Protein AF-A0A9C8C4V8-F1 (afdb_monomer)

pLDDT: mean 80.0, std 13.41, range [36.03, 98.31]

Solvent-accessible surface area (backbone atoms only — not comparable to full-atom values): 34690 Å² total; per-residue (Å²): 139,69,72,82,55,52,65,56,47,51,50,52,41,52,51,49,52,50,51,48,47,56,52,32,77,75,69,76,57,70,83,80,52,64,66,63,61,51,54,45,16,48,53,27,5,71,73,60,28,38,75,48,2,43,52,47,19,48,51,48,33,64,52,54,47,55,55,59,55,60,54,41,56,73,72,61,83,56,90,75,71,64,70,66,53,56,55,49,37,53,51,39,44,50,51,9,49,56,41,6,52,52,41,55,51,50,50,55,51,49,59,56,49,53,57,53,49,54,53,49,52,53,51,54,61,49,52,58,56,52,68,69,49,64,50,54,65,61,38,40,45,53,52,52,52,49,52,44,71,69,39,67,65,47,64,32,36,41,31,39,29,67,35,97,82,76,47,31,40,29,30,59,24,70,40,83,60,70,74,83,53,47,69,43,72,42,76,52,89,60,77,59,57,57,55,64,50,63,49,86,60,40,42,76,31,44,69,80,64,31,56,65,56,27,55,49,38,39,71,69,45,94,50,62,76,79,28,60,50,34,17,41,39,37,28,36,28,57,58,95,92,40,49,47,24,29,40,38,37,28,18,67,83,40,57,72,52,72,52,74,69,49,27,58,50,48,33,54,52,36,60,63,45,30,54,44,53,50,50,18,51,52,50,52,54,49,51,52,52,48,53,53,48,49,54,52,47,55,54,50,51,61,44,71,76,42,71,49,59,63,62,38,44,45,51,52,52,51,53,52,30,63,76,64,75,37,63,30,35,37,35,26,42,48,39,79,89,79,49,27,34,34,37,71,24,71,42,77,58,75,76,86,44,63,75,67,48,70,40,43,63,61,53,30,72,64,18,38,21,55,65,70,65,46,71,43,83,43,58,50,52,82,71,37,80,93,42,71,88,39,76,74,71,80,72,35,46,13,35,39,36,31,34,17,38,55,94,91,44,69,52,20,30,42,35,41,27,18,64,57,92,59,76,80,51,73,65,54,51,51,52,50,45,54,52,30,39,57,48,29,55,50,52,50,52,27,52,53,49,54,50,49,53,50,54,52,52,53,52,52,48,54,53,31,51,56,42,24,67,68,40,76,72,44,68,66,43,36,60,48,22,20,52,46,36,43,55,45,33,59,75,72,65,53,52,74,66,59,40,51,38,42,35,54,21,34,37,43,39,64,49,10,51,73,79,48,59,58,75,69,76,68,47,95,66,86,74,52,73,71,58,46,60,54,57,69,42,19,27,62,43,25,36,66,68,45,54,79,40,79,91,39,50,79,25,34,61,30,27,47,39,28,61,36,15,29,63,29,83,28,52,94,79,47,38,44,49,85,74,40,54,68,57,9,51,44,41,37,52,24,44,52,48,49,64,40,52,40,66,50,100,90,43,82,42,41,54,73,68,58,43,48,50,53,51,61,75,31,42,61,37,55,32,47,49,68,60,48,54,54,45,52,51,54,53,53,52,55,52,51,55,52,49,51,55,50,52,55,56,63,75,75,108

Foldseek 3Di:
DQPPCLVVLVVQQVVLLVVLVVVCVVPVDNVPSLVSLLVSLLVCLQRRALVRSQVSLVVSLVSQQCVCVVVCVVPPVDDDPNVVSVVSSVVSNVSSNVSRVVNVVVVVVVVVVVVVVVVVVVCVVLLVVLLVDLAQLVSVASLLVVLQVPQFQFQWKWKWFQDPVRQKIFTSDIGNDDRVLHGDIAGDPDPLLNVLFPDQFKDKAFDPSLVSVLVNVCSSDPDSLVSQFRIKIKHFQDDPRGGGMMMMTGHRPDRPSDDVVSRVVSNVSSPSNSVSSVSSVVVVVVVVVVVLVVVLVVLLVVLVVDLPLLVSQQVLLVVLCVVLVFQWKFWWFADPVVQWTATSYIGNDDPVRHRPDTHHQLQAPFSPCLVPQDKDWFAQQCPDPSGVRHDDDNLFGTKIKHFLDDPHHTGTIMMTTHSPNDHDDVVSNVSVNSSSPSSSVSSVVSVVVVVVVVVVVVVLLVLLVVVCVLLVQCVCVLVQLLVLLLLLCVLVVHDPVVNVLLSSLSSQLQSLCVVQDSCLSQPLDDDDPVSVVSSLCSLVSSCVVCVVPPVNVSNSLLSNQLQAFQCQPGDDPSDHHPSRPPSSLSSVLSSQLSVQQGDDSHDDRDDNVVSLVVLVVCDSTRHPNVSSVSSSVVVVVVVVVVVVVVVVVVVVD

Radius of gyration: 53.39 Å; Cα contacts (8 Å, |Δi|>4): 947; chains: 1; bounding box: 117×84×145 Å

Nearest PDB structures (foldseek):
  4r8z-assembly1_B  TM=9.041E-01  e=1.011E-12  Pseudomonas aeruginosa PAO1
  3ci6-assembly1_B  TM=8.759E-01  e=2.442E-11  Acinetobacter baylyi ADP1
  3ci6-assembly1_A  TM=9.115E-01  e=1.905E-10  Acinetobacter baylyi ADP1
  3trc-assembly1_A-2  TM=8.754E-01  e=1.092E-09  Coxiella burnetii
  5w10-assembly1_D  TM=8.307E-01  e=8.026E-10  Leptospira interrogans serovar Copenhageni str. Fiocruz L1-130

Sequence (653 aa):
MKKDKLPIILGIFFSLAIITFLIYIREGKPTYYSHLYYIPIIVAAFYCGLRVSLIVAILASTLYVPFNLTLFSKIFSSEVATEGLIVRSIVFLTVALVSGFYTEIEKKRKEKAEGCLDDYLFFQKISGSILSTLDLEKLLDEILKFSCDIIKGTERGLILFKGDQGNTVKIGSVYGYSKEMKGRVVESTDPHIKYLFQSKEASVFLGSKINEHRHCLSQILENPEDSKSASVIEAPIVFGGCVRGVIILHNMSSHDAFSQKDANLLQSVVEQVAVSIQNAELYKGTQQKAAEFTILYEVGKAFASTLDLEKLLNFMLECCLNTMEADTGSIMLLDKNTNTLKINAAKGINKETKGVTSLKQGESVAGWVAMKGEPLLLGDLSKDPRFKHLKGRDDICSALSVPLKIKDDIIGVINIGSRSQRKFSYDDLRFLSTLATQAAVSIHNAQLFDQLEIFYMETVKAFAETIEAKDSYTRGHSDNVAKYSIEIAKKMKLTGEETGALHTAALLHDIGKIGVREAILNKSTNLNDEEYELVKKHPRIATQIIGSIPKLKEVVPLILHHHERYDGNGYLAGLKGENIPFGSRILAVADSFDAMTSKRPYRKALSVEEAIQELLKNSGKQFDPEIVSVFVGLIREKFRNTRNVKYFASVQS

Mean predicted aligned error: 18.23 Å

Secondary structure (DSSP, 8-state):
--STTHHHHHHHHHHHHHHHHHHHHHH--GGGTGGGGHHHHHHHHHHH-HHHHHHHHHHHHHHHHHHHHHHHHHHS-----HHHHHHHHHHHHHHHHHHHHHHHHHHHHHHHHHHHHHHHHHHHHHHHHHTT---HHHHHHHHHHHHHHHSTT--EEEEEEE-TTSSEEEEEEEESS-GGGTT-EEE---TTHHHHTT-SS-EEE-GGGHHHHHHHHHTTSSSGGGG--SEEEEEEEEETTEEEEEEEEEESS-TT---HHHHHHHHHHHHHHHHHHHHHHHHHHHHHHHHHHHHHHHHHHHHHT---HHHHHHHHHHHHHHHTT-SEEEEEEEETTTTEEEEEEEESS-GGGTTT-EEETTSSHHHHHHHH---EEES-GGG-TTTTTS-S-TT-SEEEEEEEEETTEEEEEEEEEESSS----HHHHHHHHHHHHHHHHHHHHHHHHHHHHHHHHHHHHHHHHHHHHHSTT-TTHHHHHHHHHHHHHHHTT--HHHHHHHHHHHHHTTGGGGGS-HHHHT-SSPPPHHHHHHHTTHHHHHHHHHTTSGGGTTTHHHHHTTT--TTS--SSS---GGGS-HHHHHHHHHHHHHHHHS-BTTBPPPPHHHHHHHHHHTBTTTB-HHHHHHHHHHHHHHHHHHHHHHHHHHH--

Structure (mmCIF, N/CA/C/O backbone):
data_AF-A0A9C8C4V8-F1
#
_entry.id   AF-A0A9C8C4V8-F1
#
loop_
_atom_site.group_PDB
_atom_site.id
_atom_site.type_symbol
_atom_site.label_atom_id
_atom_site.label_alt_id
_atom_site.label_comp_id
_atom_site.label_asym_id
_atom_site.label_entity_id
_atom_site.label_seq_id
_atom_site.pdbx_PDB_ins_code
_atom_site.Cartn_x
_atom_site.Cartn_y
_atom_site.Cartn_z
_atom_site.occupancy
_atom_site.B_iso_or_equiv
_atom_site.auth_seq_id
_atom_site.auth_comp_id
_atom_site.auth_asym_id
_atom_site.auth_atom_id
_atom_site.pdbx_PDB_model_num
ATOM 1 N N . MET A 1 1 ? 61.047 -16.209 -52.320 1.00 42.16 1 MET A N 1
ATOM 2 C CA . MET A 1 1 ? 61.439 -17.641 -52.312 1.00 42.16 1 MET A CA 1
ATOM 3 C C . MET A 1 1 ? 61.449 -18.328 -53.698 1.00 42.16 1 MET A C 1
ATOM 5 O O . MET A 1 1 ? 61.266 -19.535 -53.758 1.00 42.16 1 MET A O 1
ATOM 9 N N . LYS A 1 2 ? 61.673 -17.635 -54.834 1.00 50.62 2 LYS A N 1
ATOM 10 C CA . LYS A 1 2 ? 61.610 -18.279 -56.175 1.00 50.62 2 LYS A CA 1
ATOM 11 C C . LYS A 1 2 ? 62.965 -18.600 -56.838 1.00 50.62 2 LYS A C 1
ATOM 13 O O . LYS A 1 2 ? 62.971 -19.398 -57.766 1.00 50.62 2 LYS A O 1
ATOM 18 N N . LYS A 1 3 ? 64.093 -18.024 -56.395 1.00 48.25 3 LYS A N 1
ATOM 19 C CA . LYS A 1 3 ? 65.405 -18.216 -57.054 1.00 48.25 3 LYS A CA 1
ATOM 20 C C . LYS A 1 3 ? 66.221 -19.409 -56.527 1.00 48.25 3 LYS A C 1
ATOM 22 O O . LYS A 1 3 ? 66.942 -20.010 -57.313 1.00 48.25 3 LYS A O 1
ATOM 27 N N . ASP A 1 4 ? 66.035 -19.825 -55.273 1.00 56.50 4 ASP A N 1
ATOM 28 C CA . ASP A 1 4 ? 66.945 -20.795 -54.626 1.00 56.50 4 ASP A CA 1
ATOM 29 C C . ASP A 1 4 ? 66.729 -22.260 -55.038 1.00 56.50 4 ASP A C 1
ATOM 31 O O . ASP A 1 4 ? 67.601 -23.098 -54.839 1.00 56.50 4 ASP A O 1
ATOM 35 N N . LYS A 1 5 ? 65.580 -22.591 -55.644 1.00 63.59 5 LYS A N 1
ATOM 36 C CA . LYS A 1 5 ? 65.256 -23.971 -56.061 1.00 63.59 5 LYS A CA 1
ATOM 37 C C . LYS A 1 5 ? 65.568 -24.271 -57.528 1.00 63.59 5 LYS A C 1
ATOM 39 O O . LYS A 1 5 ? 65.620 -25.437 -57.908 1.00 63.59 5 LYS A O 1
ATOM 44 N N . LEU A 1 6 ? 65.810 -23.244 -58.344 1.00 64.19 6 LEU A N 1
ATOM 45 C CA . LEU A 1 6 ? 66.143 -23.404 -59.762 1.00 64.19 6 LEU A CA 1
ATOM 46 C C . LEU A 1 6 ? 67.437 -24.217 -59.992 1.00 64.19 6 LEU A C 1
ATOM 48 O O . LEU A 1 6 ? 67.411 -25.093 -60.857 1.00 64.19 6 LEU A O 1
ATOM 52 N N . PRO A 1 7 ? 68.527 -24.024 -59.213 1.00 67.06 7 PRO A N 1
ATOM 53 C CA . PRO A 1 7 ? 69.745 -24.824 -59.359 1.00 67.06 7 PRO A CA 1
ATOM 54 C C . PRO A 1 7 ? 69.515 -26.309 -59.055 1.00 67.06 7 PRO A C 1
ATOM 56 O O . PRO A 1 7 ? 70.050 -27.170 -59.744 1.00 67.06 7 PRO A O 1
ATOM 59 N N . ILE A 1 8 ? 68.670 -26.613 -58.063 1.00 69.31 8 ILE A N 1
ATOM 60 C CA . ILE A 1 8 ? 68.333 -27.988 -57.661 1.00 69.31 8 ILE A CA 1
ATOM 61 C C . ILE A 1 8 ? 67.526 -28.681 -58.765 1.00 69.31 8 ILE A C 1
ATOM 63 O O . ILE A 1 8 ? 67.810 -29.819 -59.124 1.00 69.31 8 ILE A O 1
ATOM 67 N N . ILE A 1 9 ? 66.548 -27.983 -59.346 1.00 67.00 9 ILE A N 1
ATOM 68 C CA . ILE A 1 9 ? 65.702 -28.518 -60.422 1.00 67.00 9 ILE A CA 1
ATOM 69 C C . ILE A 1 9 ? 66.518 -28.750 -61.700 1.00 67.00 9 ILE A C 1
ATOM 71 O O . ILE A 1 9 ? 66.377 -29.799 -62.328 1.00 67.00 9 ILE A O 1
ATOM 75 N N . LEU A 1 10 ? 67.412 -27.819 -62.053 1.00 67.06 10 LEU A N 1
ATOM 76 C CA . LEU A 1 10 ? 68.366 -28.008 -63.149 1.00 67.06 10 LEU A CA 1
ATOM 77 C C . LEU A 1 10 ? 69.321 -29.177 -62.859 1.00 67.06 10 LEU A C 1
ATOM 79 O O . LEU A 1 10 ? 69.556 -29.995 -63.742 1.00 67.06 10 LEU A O 1
ATOM 83 N N . GLY A 1 11 ? 69.808 -29.317 -61.623 1.00 66.38 11 GLY A N 1
ATOM 84 C CA . GLY A 1 11 ? 70.652 -30.440 -61.203 1.00 66.38 11 GLY A CA 1
ATOM 85 C C . GLY A 1 11 ? 69.965 -31.806 -61.319 1.00 66.38 11 GLY A C 1
ATOM 86 O O . GLY A 1 11 ? 70.572 -32.758 -61.812 1.00 66.38 11 GLY A O 1
ATOM 87 N N . ILE A 1 12 ? 68.684 -31.901 -60.945 1.00 68.75 12 ILE A N 1
ATOM 88 C CA . ILE A 1 12 ? 67.862 -33.112 -61.128 1.00 68.75 12 ILE A CA 1
ATOM 89 C C . ILE A 1 12 ? 67.649 -33.391 -62.620 1.00 68.75 12 ILE A C 1
ATOM 91 O O . ILE A 1 12 ? 67.797 -34.530 -63.058 1.00 68.75 12 ILE A O 1
ATOM 95 N N . PHE A 1 13 ? 67.354 -32.357 -63.412 1.00 72.56 13 PHE A N 1
ATOM 96 C CA . PHE A 1 13 ? 67.186 -32.476 -64.859 1.00 72.56 13 PHE A CA 1
ATOM 97 C C . PHE A 1 13 ? 68.451 -33.014 -65.543 1.00 72.56 13 PHE A C 1
ATOM 99 O O . PHE A 1 13 ? 68.371 -33.987 -66.293 1.00 72.56 13 PHE A O 1
ATOM 106 N N . PHE A 1 14 ? 69.623 -32.443 -65.248 1.00 69.44 14 PHE A N 1
ATOM 107 C CA . PHE A 1 14 ? 70.891 -32.904 -65.818 1.00 69.44 14 PHE A CA 1
ATOM 108 C C . PHE A 1 14 ? 71.258 -34.314 -65.344 1.00 69.44 14 PHE A C 1
ATOM 110 O O . PHE A 1 14 ? 71.677 -35.131 -66.159 1.00 69.44 14 PHE A O 1
ATOM 117 N N . SER A 1 15 ? 71.030 -34.643 -64.069 1.00 70.12 15 SER A N 1
ATOM 118 C CA . SER A 1 15 ? 71.253 -35.998 -63.542 1.00 70.12 15 SER A CA 1
ATOM 119 C C . SER A 1 15 ? 70.381 -37.042 -64.246 1.00 70.12 15 SER A C 1
ATOM 121 O O . SER A 1 15 ? 70.877 -38.089 -64.654 1.00 70.12 15 SER A O 1
ATOM 123 N N . LEU A 1 16 ? 69.093 -36.751 -64.452 1.00 68.06 16 LEU A N 1
ATOM 124 C CA . LEU A 1 16 ? 68.174 -37.645 -65.164 1.00 68.06 16 LEU A CA 1
ATOM 125 C C . LEU A 1 16 ? 68.517 -37.757 -66.653 1.00 68.06 16 LEU A C 1
ATOM 127 O O . LEU A 1 16 ? 68.422 -38.850 -67.211 1.00 68.06 16 LEU A O 1
ATOM 131 N N . ALA A 1 17 ? 68.968 -36.671 -67.286 1.00 65.25 17 ALA A N 1
ATOM 132 C CA . ALA A 1 17 ? 69.465 -36.704 -68.659 1.00 65.25 17 ALA A CA 1
ATOM 133 C C . ALA A 1 17 ? 70.723 -37.587 -68.785 1.00 65.25 17 ALA A C 1
ATOM 135 O O . ALA A 1 17 ? 70.817 -38.386 -69.715 1.00 65.25 17 ALA A O 1
ATOM 136 N N . ILE A 1 18 ? 71.647 -37.514 -67.818 1.00 66.31 18 ILE A N 1
ATOM 137 C CA . ILE A 1 18 ? 72.850 -38.362 -67.759 1.00 66.31 18 ILE A CA 1
ATOM 138 C C . ILE A 1 18 ? 72.488 -39.831 -67.508 1.00 66.31 18 ILE A C 1
ATOM 140 O O . ILE A 1 18 ? 73.014 -40.712 -68.179 1.00 66.31 18 ILE A O 1
ATOM 144 N N . ILE A 1 19 ? 71.564 -40.122 -66.588 1.00 66.38 19 ILE A N 1
ATOM 145 C CA . ILE A 1 19 ? 71.094 -41.495 -66.331 1.00 66.38 19 ILE A CA 1
ATOM 146 C C . ILE A 1 19 ? 70.437 -42.079 -67.585 1.00 66.38 19 ILE A C 1
ATOM 148 O O . ILE A 1 19 ? 70.755 -43.196 -67.986 1.00 66.38 19 ILE A O 1
ATOM 152 N N . THR A 1 20 ? 69.574 -41.302 -68.241 1.00 64.69 20 THR A N 1
ATOM 153 C CA . THR A 1 20 ? 68.928 -41.700 -69.500 1.00 64.69 20 THR A CA 1
ATOM 154 C C . THR A 1 20 ? 69.971 -42.002 -70.577 1.00 64.69 20 THR A C 1
ATOM 156 O O . THR A 1 20 ? 69.839 -42.986 -71.301 1.00 64.69 20 THR A O 1
ATOM 159 N N . PHE A 1 21 ? 71.048 -41.214 -70.637 1.00 63.03 21 PHE A N 1
ATOM 160 C CA . PHE A 1 21 ? 72.169 -41.448 -71.542 1.00 63.03 21 PHE A CA 1
ATOM 161 C C . PHE A 1 21 ? 72.958 -42.727 -71.226 1.00 63.03 21 PHE A C 1
ATOM 163 O O . PHE A 1 21 ? 73.247 -43.508 -72.131 1.00 63.03 21 PHE A O 1
ATOM 170 N N . LEU A 1 22 ? 73.291 -42.967 -69.957 1.00 61.62 22 LEU A N 1
ATOM 171 C CA . LEU A 1 22 ? 74.055 -44.148 -69.539 1.00 61.62 22 LEU A CA 1
ATOM 172 C C . LEU A 1 22 ? 73.276 -45.448 -69.776 1.00 61.62 22 LEU A C 1
ATOM 174 O O . LEU A 1 22 ? 73.842 -46.430 -70.252 1.00 61.62 22 LEU A O 1
ATOM 178 N N . ILE A 1 23 ? 71.972 -45.443 -69.488 1.00 61.72 23 ILE A N 1
ATOM 179 C CA . ILE A 1 23 ? 71.081 -46.574 -69.768 1.00 61.72 23 ILE A CA 1
ATOM 180 C C . ILE A 1 23 ? 70.974 -46.804 -71.284 1.00 61.72 23 ILE A C 1
ATOM 182 O O . ILE A 1 23 ? 71.044 -47.940 -71.751 1.00 61.72 23 ILE A O 1
ATOM 186 N N . TYR A 1 24 ? 70.885 -45.726 -72.066 1.00 61.66 24 TYR A N 1
ATOM 187 C CA . TYR A 1 24 ? 70.815 -45.793 -73.523 1.00 61.66 24 TYR A CA 1
ATOM 188 C C . TYR A 1 24 ? 72.062 -46.428 -74.160 1.00 61.66 24 TYR A C 1
ATOM 190 O O . TYR A 1 24 ? 71.915 -47.301 -75.015 1.00 61.66 24 TYR A O 1
ATOM 198 N N . ILE A 1 25 ? 73.272 -46.051 -73.717 1.00 57.91 25 ILE A N 1
ATOM 199 C CA . ILE A 1 25 ? 74.532 -46.659 -74.191 1.00 57.91 25 ILE A CA 1
ATOM 200 C C . ILE A 1 25 ? 74.551 -48.173 -73.942 1.00 57.91 25 ILE A C 1
ATOM 202 O O . ILE A 1 25 ? 75.132 -48.919 -74.727 1.00 57.91 25 ILE A O 1
ATOM 206 N N . ARG A 1 26 ? 73.926 -48.632 -72.853 1.00 55.72 26 ARG A N 1
ATOM 207 C CA . ARG A 1 26 ? 73.982 -50.029 -72.422 1.00 55.72 26 ARG A CA 1
ATOM 208 C C . ARG A 1 26 ? 72.952 -50.932 -73.109 1.00 55.72 26 ARG A C 1
ATOM 210 O O . ARG A 1 26 ? 73.268 -52.090 -73.357 1.00 55.72 26 ARG A O 1
ATOM 217 N N . GLU A 1 27 ? 71.746 -50.435 -73.400 1.00 56.94 27 GLU A N 1
ATOM 218 C CA . GLU A 1 27 ? 70.611 -51.278 -73.840 1.00 56.94 27 GLU A CA 1
ATOM 219 C C . GLU A 1 27 ? 70.021 -50.924 -75.223 1.00 56.94 27 GLU A C 1
ATOM 221 O O . GLU A 1 27 ? 69.181 -51.659 -75.744 1.00 56.94 27 GLU A O 1
ATOM 226 N N . GLY A 1 28 ? 70.458 -49.830 -75.861 1.00 53.41 28 GLY A N 1
ATOM 227 C CA . GLY A 1 28 ? 70.222 -49.570 -77.290 1.00 53.41 28 GLY A CA 1
ATOM 228 C C . GLY A 1 28 ? 68.791 -49.204 -77.722 1.00 53.41 28 GLY A C 1
ATOM 229 O O . GLY A 1 28 ? 68.529 -49.144 -78.923 1.00 53.41 28 GLY A O 1
ATOM 230 N N . LYS A 1 29 ? 67.847 -48.936 -76.803 1.00 56.66 29 LYS A N 1
ATOM 231 C CA . LYS A 1 29 ? 66.465 -48.520 -77.143 1.00 56.66 29 LYS A CA 1
ATOM 232 C C . LYS A 1 29 ? 66.057 -47.209 -76.437 1.00 56.66 29 LYS A C 1
ATOM 234 O O . LYS A 1 29 ? 65.755 -47.230 -75.245 1.00 56.66 29 LYS A O 1
ATOM 239 N N . PRO A 1 30 ? 65.983 -46.061 -77.143 1.00 52.81 30 PRO A 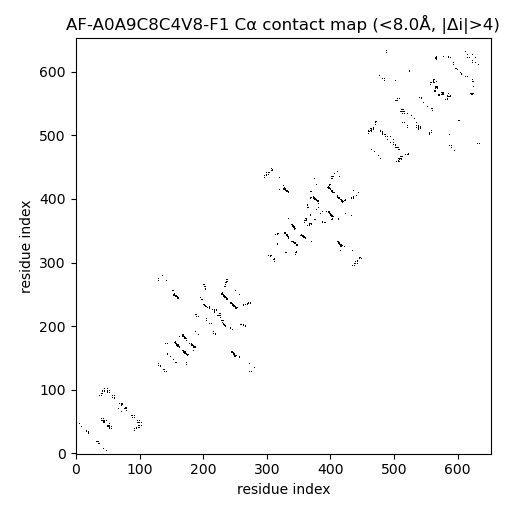N 1
ATOM 240 C CA . PRO A 1 30 ? 65.751 -44.742 -76.529 1.00 52.81 30 PRO A CA 1
ATOM 241 C C . PRO A 1 30 ? 64.296 -44.489 -76.102 1.00 52.81 30 PRO A C 1
ATOM 243 O O . PRO A 1 30 ? 64.021 -43.650 -75.242 1.00 52.81 30 PRO A O 1
ATOM 246 N N . THR A 1 31 ? 63.337 -45.204 -76.689 1.00 56.84 31 THR A N 1
ATOM 247 C CA . THR A 1 31 ? 61.902 -44.922 -76.547 1.00 56.84 31 THR A CA 1
ATOM 248 C C . THR A 1 31 ? 61.342 -45.174 -75.147 1.00 56.84 31 THR A C 1
ATOM 250 O O . THR A 1 31 ? 60.383 -44.496 -74.779 1.00 56.84 31 THR A O 1
ATOM 253 N N . TYR A 1 32 ? 61.952 -46.054 -74.344 1.00 57.53 32 TYR A N 1
ATOM 254 C CA . TYR A 1 32 ? 61.451 -46.420 -73.010 1.00 57.53 32 TYR A CA 1
ATOM 255 C C . TYR A 1 32 ? 61.743 -45.384 -71.906 1.00 57.53 32 TYR A C 1
ATOM 257 O O . TYR A 1 32 ? 60.993 -45.305 -70.937 1.00 57.53 32 TYR A O 1
ATOM 265 N N . TYR A 1 33 ? 62.769 -44.536 -72.052 1.00 62.22 33 TYR A N 1
ATOM 266 C CA . TYR A 1 33 ? 63.272 -43.690 -70.947 1.00 62.22 33 TYR A CA 1
ATOM 267 C C . TYR A 1 33 ? 62.959 -42.197 -71.077 1.00 62.22 33 TYR A C 1
ATOM 269 O O . TYR A 1 33 ? 63.167 -41.407 -70.160 1.00 62.22 33 TYR A O 1
ATOM 277 N N . SER A 1 34 ? 62.368 -41.804 -72.194 1.00 63.38 34 SER A N 1
ATOM 278 C CA . SER A 1 34 ? 61.890 -40.446 -72.481 1.00 63.38 34 SER A CA 1
ATOM 279 C C . SER A 1 34 ? 60.834 -39.927 -71.490 1.00 63.38 34 SER A C 1
ATOM 281 O O . SER A 1 34 ? 60.624 -38.719 -71.394 1.00 63.38 34 SER A O 1
ATOM 283 N N . HIS A 1 35 ? 60.211 -40.809 -70.698 1.00 68.56 35 HIS A N 1
ATOM 284 C CA . HIS A 1 35 ? 59.311 -40.419 -69.611 1.00 68.56 35 HIS A CA 1
ATOM 285 C C . HIS A 1 35 ? 60.024 -39.747 -68.423 1.00 68.56 35 HIS A C 1
ATOM 287 O O . HIS A 1 35 ? 59.397 -38.996 -67.676 1.00 68.56 35 HIS A O 1
ATOM 293 N N . LEU A 1 36 ? 61.340 -39.936 -68.272 1.00 72.44 36 LEU A N 1
ATOM 294 C CA . LEU A 1 36 ? 62.117 -39.326 -67.188 1.00 72.44 36 LEU A CA 1
ATOM 295 C C . LEU A 1 36 ? 62.201 -37.796 -67.304 1.00 72.44 36 LEU A C 1
ATOM 297 O O . LEU A 1 36 ? 62.332 -37.112 -66.292 1.00 72.44 36 LEU A O 1
ATOM 301 N N . TYR A 1 37 ? 62.039 -37.244 -68.511 1.00 75.25 37 TYR A N 1
ATOM 302 C CA . TYR A 1 37 ? 62.016 -35.797 -68.745 1.00 75.25 37 TYR A CA 1
ATOM 303 C C . TYR A 1 37 ? 60.738 -35.112 -68.231 1.00 75.25 37 TYR A C 1
ATOM 305 O O . TYR A 1 37 ? 60.758 -33.903 -68.005 1.00 75.25 37 TYR A O 1
ATOM 313 N N . TYR A 1 38 ? 59.644 -35.846 -67.976 1.00 77.19 38 TYR A N 1
ATOM 314 C CA . TYR A 1 38 ? 58.419 -35.257 -67.412 1.00 77.19 38 TYR A CA 1
ATOM 315 C C . TYR A 1 38 ? 58.586 -34.849 -65.944 1.00 77.19 38 TYR A C 1
ATOM 317 O O . TYR A 1 38 ? 58.014 -33.846 -65.522 1.00 77.19 38 TYR A O 1
ATOM 325 N N . ILE A 1 39 ? 59.399 -35.582 -65.175 1.00 79.31 39 ILE A N 1
ATOM 326 C CA . ILE A 1 39 ? 59.624 -35.338 -63.743 1.00 79.31 39 ILE A CA 1
ATOM 327 C C . ILE A 1 39 ? 60.127 -33.904 -63.483 1.00 79.31 39 ILE A C 1
ATOM 329 O O . ILE A 1 39 ? 59.459 -33.169 -62.755 1.00 79.31 39 ILE A O 1
ATOM 333 N N . PRO A 1 40 ? 61.240 -33.437 -64.084 1.00 80.31 40 PRO A N 1
ATOM 334 C CA . PRO A 1 40 ? 61.729 -32.079 -63.854 1.00 80.31 40 PRO A CA 1
ATOM 335 C C . PRO A 1 40 ? 60.781 -30.997 -64.392 1.00 80.31 40 PRO A C 1
ATOM 337 O O . PRO A 1 40 ? 60.708 -29.924 -63.797 1.00 80.31 40 PRO A O 1
ATOM 340 N N . ILE A 1 41 ? 60.018 -31.266 -65.460 1.00 80.25 41 ILE A N 1
ATOM 341 C CA . ILE A 1 41 ? 59.011 -30.333 -65.999 1.00 80.25 41 ILE A CA 1
ATOM 342 C C . ILE A 1 41 ? 57.870 -30.125 -64.993 1.00 80.25 41 ILE A C 1
ATOM 344 O O . ILE A 1 41 ? 57.512 -28.985 -64.689 1.00 80.25 41 ILE A O 1
ATOM 348 N N . ILE A 1 42 ? 57.329 -31.215 -64.443 1.00 80.50 42 ILE A N 1
ATOM 349 C CA . ILE A 1 42 ? 56.242 -31.177 -63.457 1.00 80.50 42 ILE A CA 1
ATOM 350 C C . ILE A 1 42 ? 56.735 -30.535 -62.154 1.00 80.50 42 ILE A C 1
ATOM 352 O O . ILE A 1 42 ? 56.087 -29.634 -61.624 1.00 80.50 42 ILE A O 1
ATOM 356 N N . VAL A 1 43 ? 57.921 -30.912 -61.665 1.00 82.38 43 VAL A N 1
ATOM 357 C CA . VAL A 1 43 ? 58.520 -30.303 -60.463 1.00 82.38 43 VAL A CA 1
ATOM 358 C C . VAL A 1 43 ? 58.741 -28.797 -60.660 1.00 82.38 43 VAL A C 1
ATOM 360 O O . VAL A 1 43 ? 58.419 -28.002 -59.774 1.00 82.38 43 VAL A O 1
ATOM 363 N N . ALA A 1 44 ? 59.223 -28.373 -61.832 1.00 80.25 44 ALA A N 1
ATOM 364 C CA . ALA A 1 44 ? 59.360 -26.957 -62.165 1.00 80.25 44 ALA A CA 1
ATOM 365 C C . ALA A 1 44 ? 58.008 -26.224 -62.177 1.00 80.25 44 ALA A C 1
ATOM 367 O O . ALA A 1 44 ? 57.933 -25.088 -61.703 1.00 80.25 44 ALA A O 1
ATOM 368 N N . ALA A 1 45 ? 56.941 -26.865 -62.662 1.00 82.94 45 ALA A N 1
ATOM 369 C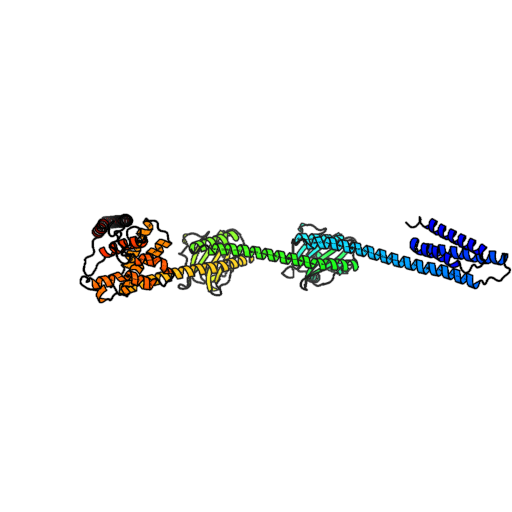 CA . ALA A 1 45 ? 55.599 -26.287 -62.661 1.00 82.94 45 ALA A CA 1
ATOM 370 C C . ALA A 1 45 ? 55.092 -26.033 -61.237 1.00 82.94 45 ALA A C 1
ATOM 372 O O . ALA A 1 45 ? 54.719 -24.902 -60.923 1.00 82.94 45 ALA A O 1
ATOM 373 N N . PHE A 1 46 ? 55.187 -27.030 -60.353 1.00 79.44 46 PHE A N 1
ATOM 374 C CA . PHE A 1 46 ? 54.697 -26.921 -58.977 1.00 79.44 46 PHE A CA 1
ATOM 375 C C . PHE A 1 46 ? 55.486 -25.922 -58.122 1.00 79.44 46 PHE A C 1
ATOM 377 O O . PHE A 1 46 ? 54.897 -25.163 -57.353 1.00 79.44 46 PHE A O 1
ATOM 384 N N . TYR A 1 47 ? 56.817 -25.893 -58.239 1.00 80.56 47 TYR A N 1
ATOM 385 C CA . TYR A 1 47 ? 57.651 -25.086 -57.339 1.00 80.56 47 TYR A CA 1
ATOM 386 C C . TYR A 1 47 ? 58.037 -23.715 -57.892 1.00 80.56 47 TYR A C 1
ATOM 388 O O . TYR A 1 47 ? 58.261 -22.779 -57.120 1.00 80.56 47 TYR A O 1
ATOM 396 N N . CYS A 1 48 ? 58.133 -23.577 -59.213 1.00 80.62 48 CYS A N 1
ATOM 397 C CA . CYS A 1 48 ? 58.636 -22.362 -59.851 1.00 80.62 48 CYS A CA 1
ATOM 398 C C . CYS A 1 48 ? 57.591 -21.669 -60.743 1.00 80.62 48 CYS A C 1
ATOM 400 O O . CYS A 1 48 ? 57.731 -20.473 -61.027 1.00 80.62 48 CYS A O 1
ATOM 402 N N . GLY A 1 49 ? 56.506 -22.366 -61.087 1.00 79.12 49 GLY A N 1
ATOM 403 C CA . GLY A 1 49 ? 55.378 -21.855 -61.861 1.00 79.12 49 GLY A CA 1
ATOM 404 C C . GLY A 1 49 ? 55.538 -22.034 -63.371 1.00 79.12 49 GLY A C 1
ATOM 405 O O . GLY A 1 49 ? 56.578 -22.473 -63.872 1.00 79.12 49 GLY A O 1
ATOM 406 N N . LEU A 1 50 ? 54.493 -21.638 -64.103 1.00 83.00 50 LEU A N 1
ATOM 407 C CA . LEU A 1 50 ? 54.328 -21.892 -65.536 1.00 83.00 50 LEU A CA 1
ATOM 408 C C . LEU A 1 50 ? 55.554 -21.497 -66.373 1.00 83.00 50 LEU A C 1
ATOM 410 O O . LEU A 1 50 ? 56.081 -22.315 -67.126 1.00 83.00 50 LEU A O 1
ATOM 414 N N . ARG A 1 51 ? 56.074 -20.276 -66.184 1.00 84.44 51 ARG A N 1
ATOM 415 C CA . ARG A 1 51 ? 57.223 -19.763 -66.956 1.00 84.44 51 ARG A CA 1
ATOM 416 C C . ARG A 1 51 ? 58.457 -20.662 -66.862 1.00 84.44 51 ARG A C 1
ATOM 418 O O . ARG A 1 51 ? 59.107 -20.903 -67.871 1.00 84.44 51 ARG A O 1
ATOM 425 N N . VAL A 1 52 ? 58.777 -21.170 -65.672 1.00 82.94 52 VAL A N 1
ATOM 426 C CA . VAL A 1 52 ? 59.973 -22.004 -65.470 1.00 82.94 52 VAL A CA 1
ATOM 427 C C . VAL A 1 52 ? 59.750 -23.414 -66.011 1.00 82.94 52 VAL A C 1
ATOM 429 O O . VAL A 1 52 ? 60.650 -23.963 -66.638 1.00 82.94 52 VAL A O 1
ATOM 432 N N . SER A 1 53 ? 58.548 -23.976 -65.860 1.00 81.88 53 SER A N 1
ATOM 433 C CA . SER A 1 53 ? 58.218 -25.283 -66.447 1.00 81.88 53 SER A CA 1
ATOM 434 C C . SER A 1 53 ? 58.310 -25.303 -67.974 1.00 81.88 53 SER A C 1
ATOM 436 O O . SER A 1 53 ? 58.816 -26.271 -68.538 1.00 81.88 53 SER A O 1
ATOM 438 N N . LEU A 1 54 ? 57.915 -24.210 -68.642 1.00 85.69 54 LEU A N 1
ATOM 439 C CA . LEU A 1 54 ? 58.059 -24.055 -70.091 1.00 85.69 54 LEU A CA 1
ATOM 440 C C . LEU A 1 54 ? 59.530 -24.009 -70.509 1.00 85.69 54 LEU A C 1
ATOM 442 O O . LEU A 1 54 ? 59.911 -24.681 -71.461 1.00 85.69 54 LEU A O 1
ATOM 446 N N . ILE A 1 55 ? 60.371 -23.277 -69.769 1.00 85.38 55 ILE A N 1
ATOM 447 C CA . ILE A 1 55 ? 61.819 -23.231 -70.024 1.00 85.38 55 ILE A CA 1
ATOM 448 C C . ILE A 1 55 ? 62.431 -24.633 -69.890 1.00 85.38 55 ILE A C 1
ATOM 450 O O . ILE A 1 55 ? 63.191 -25.053 -70.759 1.00 85.38 55 ILE A O 1
ATOM 454 N N . VAL A 1 56 ? 62.069 -25.384 -68.844 1.00 83.31 56 VAL A N 1
ATOM 455 C CA . VAL A 1 56 ? 62.556 -26.759 -68.636 1.00 83.31 56 VAL A CA 1
ATOM 456 C C . VAL A 1 56 ? 62.058 -27.707 -69.733 1.00 83.31 56 VAL A C 1
ATOM 458 O O . VAL A 1 56 ? 62.824 -28.550 -70.190 1.00 83.31 56 VAL A O 1
ATOM 461 N N . ALA A 1 57 ? 60.825 -27.552 -70.222 1.00 82.44 57 ALA A N 1
ATOM 462 C CA . ALA A 1 57 ? 60.291 -28.352 -71.329 1.00 82.44 57 ALA A CA 1
ATOM 463 C C . ALA A 1 57 ? 60.944 -28.035 -72.683 1.00 82.44 57 ALA A C 1
ATOM 465 O O . ALA A 1 57 ? 61.178 -28.944 -73.486 1.00 82.44 57 ALA A O 1
ATOM 466 N N . ILE A 1 58 ? 61.280 -26.765 -72.929 1.00 85.50 58 ILE A N 1
ATOM 467 C CA . ILE A 1 58 ? 62.057 -26.352 -74.104 1.00 85.50 58 ILE A CA 1
ATOM 468 C C . ILE A 1 58 ? 63.457 -26.960 -74.020 1.00 85.50 58 ILE A C 1
ATOM 470 O O . ILE A 1 58 ? 63.885 -27.600 -74.971 1.00 85.50 58 ILE A O 1
ATOM 474 N N . LEU A 1 59 ? 64.137 -26.861 -72.873 1.00 83.19 59 LEU A N 1
ATOM 475 C CA . LEU A 1 59 ? 65.444 -27.494 -72.664 1.00 83.19 59 LEU A CA 1
ATOM 476 C C . LEU A 1 59 ? 65.383 -29.016 -72.848 1.00 83.19 59 LEU A C 1
ATOM 478 O O . LEU A 1 59 ? 66.235 -29.576 -73.532 1.00 83.19 59 LEU A O 1
ATOM 482 N N . ALA A 1 60 ? 64.358 -29.680 -72.304 1.00 80.00 60 ALA A N 1
ATOM 483 C CA . ALA A 1 60 ? 64.117 -31.109 -72.508 1.00 80.00 60 ALA A CA 1
ATOM 484 C C . ALA A 1 60 ? 63.982 -31.452 -73.997 1.00 80.00 60 ALA A C 1
ATOM 486 O O . ALA A 1 60 ? 64.592 -32.407 -74.466 1.00 80.00 60 ALA A O 1
ATOM 487 N N . SER A 1 61 ? 63.237 -30.641 -74.751 1.00 77.38 61 SER A N 1
ATOM 488 C CA . SER A 1 61 ? 63.041 -30.814 -76.194 1.00 77.38 61 SER A CA 1
ATOM 489 C C . SER A 1 61 ? 64.339 -30.607 -76.978 1.00 77.38 61 SER A C 1
ATOM 491 O O . SER A 1 61 ? 64.693 -31.437 -77.814 1.00 77.38 61 SER A O 1
ATOM 493 N N . THR A 1 62 ? 65.086 -29.547 -76.660 1.00 76.31 62 THR A N 1
ATOM 494 C CA . THR A 1 62 ? 66.367 -29.215 -77.298 1.00 76.31 62 THR A CA 1
ATOM 495 C C . THR A 1 62 ? 67.452 -30.238 -76.990 1.00 76.31 62 THR A C 1
ATOM 497 O O . THR A 1 62 ? 68.329 -30.439 -77.816 1.00 76.31 62 THR A O 1
ATOM 500 N N . LEU A 1 63 ? 67.416 -30.907 -75.837 1.00 72.38 63 LEU A N 1
ATOM 501 C CA . LEU A 1 63 ? 68.329 -32.012 -75.535 1.00 72.38 63 LEU A CA 1
ATOM 502 C C . LEU A 1 63 ? 67.870 -33.321 -76.177 1.00 72.38 63 LEU A C 1
ATOM 504 O O . LEU A 1 63 ? 68.703 -34.051 -76.691 1.00 72.38 63 LEU A O 1
ATOM 508 N N . TYR A 1 64 ? 66.570 -33.613 -76.203 1.00 70.69 64 TYR A N 1
ATOM 509 C CA . TYR A 1 64 ? 66.032 -34.883 -76.703 1.00 70.69 64 TYR A CA 1
ATOM 510 C C . TYR A 1 64 ? 66.181 -35.066 -78.227 1.00 70.69 64 TYR A C 1
ATOM 512 O O . TYR A 1 64 ? 66.426 -36.181 -78.697 1.00 70.69 64 TYR A O 1
ATOM 520 N N . VAL A 1 65 ? 66.051 -33.984 -79.005 1.00 64.12 65 VAL A N 1
ATOM 521 C CA . VAL A 1 65 ? 66.048 -34.026 -80.481 1.00 64.12 65 VAL A CA 1
ATOM 522 C C . VAL A 1 65 ? 67.449 -34.264 -81.086 1.00 64.12 65 VAL A C 1
ATOM 524 O O . VAL A 1 65 ? 67.609 -35.238 -81.826 1.00 64.12 65 VAL A O 1
ATOM 527 N N . PRO A 1 66 ? 68.503 -33.487 -80.759 1.00 60.53 66 PRO A N 1
ATOM 528 C CA . PRO A 1 66 ? 69.849 -33.683 -81.309 1.00 60.53 66 PRO A CA 1
ATOM 529 C C . PRO A 1 66 ? 70.500 -34.984 -80.838 1.00 60.53 66 PRO A C 1
ATOM 531 O O . PRO A 1 66 ? 71.275 -35.579 -81.588 1.00 60.53 66 PRO A O 1
ATOM 534 N N . PHE A 1 67 ? 70.168 -35.447 -79.628 1.00 61.38 67 PHE A N 1
ATOM 535 C CA . PHE A 1 67 ? 70.687 -36.699 -79.076 1.00 61.38 67 PHE A CA 1
ATOM 536 C C . PHE A 1 67 ? 70.279 -37.905 -79.919 1.00 61.38 67 PHE A C 1
ATOM 538 O O . PHE A 1 67 ? 71.104 -38.761 -80.227 1.00 61.38 67 PHE A O 1
ATOM 545 N N . ASN A 1 68 ? 69.017 -37.927 -80.352 1.00 58.44 68 ASN A N 1
ATOM 546 C CA . ASN A 1 68 ? 68.483 -38.984 -81.203 1.00 58.44 68 ASN A CA 1
ATOM 547 C C . ASN A 1 68 ? 68.831 -38.799 -82.691 1.00 58.44 68 ASN A C 1
ATOM 549 O O . ASN A 1 68 ? 68.915 -39.787 -83.402 1.00 58.44 68 ASN A O 1
ATOM 553 N N . LEU A 1 69 ? 69.068 -37.579 -83.191 1.00 58.47 69 LEU A N 1
ATOM 554 C CA . LEU A 1 69 ? 69.435 -37.359 -84.604 1.00 58.47 69 LEU A CA 1
ATOM 555 C C . LEU A 1 69 ? 70.933 -37.579 -84.887 1.00 58.47 69 LEU A C 1
ATOM 557 O O . LEU A 1 69 ? 71.302 -38.227 -85.867 1.00 58.47 69 LEU A O 1
ATOM 561 N N . THR A 1 70 ? 71.817 -37.056 -84.034 1.00 55.16 70 THR A N 1
ATOM 562 C CA . THR A 1 70 ? 73.269 -37.001 -84.312 1.00 55.16 70 THR A CA 1
ATOM 563 C C . THR A 1 70 ? 73.993 -38.291 -83.937 1.00 55.16 70 THR A C 1
ATOM 565 O O . THR A 1 70 ? 74.943 -38.694 -84.604 1.00 55.16 70 THR A O 1
ATOM 568 N N . LEU A 1 71 ? 73.564 -38.946 -82.855 1.00 54.38 71 LEU A N 1
ATOM 569 C CA . LEU A 1 71 ? 74.211 -40.158 -82.353 1.00 54.38 71 LEU A CA 1
ATOM 570 C C . LEU A 1 71 ? 73.732 -41.408 -83.114 1.00 54.38 71 LEU A C 1
ATOM 572 O O . LEU A 1 71 ? 74.509 -42.320 -83.366 1.00 54.38 71 LEU A O 1
ATOM 576 N N . PHE A 1 72 ? 72.464 -41.421 -83.530 1.00 52.16 72 PHE A N 1
ATOM 577 C CA . PHE A 1 72 ? 71.828 -42.546 -84.223 1.00 52.16 72 PHE A CA 1
ATOM 578 C C . PHE A 1 72 ? 72.274 -42.644 -85.690 1.00 52.16 72 PHE A C 1
ATOM 580 O O . PHE A 1 72 ? 72.626 -43.728 -86.154 1.00 52.16 72 PHE A O 1
ATOM 587 N N . SER A 1 73 ? 72.376 -41.499 -86.383 1.00 54.38 73 SER A N 1
ATOM 588 C CA . SER A 1 73 ? 72.906 -41.435 -87.756 1.00 54.38 73 SER A CA 1
ATOM 589 C C . SER A 1 73 ? 74.383 -41.835 -87.848 1.00 54.38 73 SER A C 1
ATOM 591 O O . SER A 1 73 ? 74.790 -42.417 -88.849 1.00 54.38 73 SER A O 1
ATOM 593 N N . LYS A 1 74 ? 75.180 -41.585 -86.797 1.00 52.75 74 LYS A N 1
ATOM 594 C CA . LYS A 1 74 ? 76.600 -41.972 -86.744 1.00 52.75 74 LYS A CA 1
ATOM 595 C C . LYS A 1 74 ? 76.855 -43.447 -86.432 1.00 52.75 74 LYS A C 1
ATOM 597 O O . LYS A 1 74 ? 77.929 -43.925 -86.779 1.00 52.75 74 LYS A O 1
ATOM 602 N N . ILE A 1 75 ? 75.937 -44.145 -85.759 1.00 52.97 75 ILE A N 1
ATOM 603 C CA . ILE A 1 75 ? 76.198 -45.505 -85.252 1.00 52.97 75 ILE A CA 1
ATOM 604 C C . ILE A 1 75 ? 75.455 -46.587 -86.053 1.00 52.97 75 ILE A C 1
ATOM 606 O O . ILE A 1 75 ? 76.002 -47.673 -86.214 1.00 52.97 75 ILE A O 1
ATOM 610 N N . PHE A 1 76 ? 74.251 -46.330 -86.581 1.00 53.03 76 PHE A N 1
ATOM 611 C CA . PHE A 1 76 ? 73.367 -47.422 -87.030 1.00 53.03 76 PHE A CA 1
ATOM 612 C C . PHE A 1 76 ? 72.757 -47.303 -88.434 1.00 53.03 76 PHE A C 1
ATOM 614 O O . PHE A 1 76 ? 71.847 -48.072 -88.730 1.00 53.03 76 PHE A O 1
ATOM 621 N N . SER A 1 77 ? 73.231 -46.399 -89.301 1.00 48.88 77 SER A N 1
ATOM 622 C CA . SER A 1 77 ? 72.866 -46.340 -90.738 1.00 48.88 77 SER A CA 1
ATOM 623 C C . SER A 1 77 ? 71.381 -46.634 -91.048 1.00 48.88 77 SER A C 1
ATOM 625 O O . SER A 1 77 ? 71.073 -47.362 -91.988 1.00 48.88 77 SER A O 1
ATOM 627 N N . SER A 1 78 ? 70.456 -46.115 -90.237 1.00 51.09 78 SER A N 1
ATOM 628 C CA . SER A 1 78 ? 69.009 -46.320 -90.380 1.00 51.09 78 SER A CA 1
ATOM 629 C C . SER A 1 78 ? 68.275 -44.985 -90.308 1.00 51.09 78 SER A C 1
ATOM 631 O O . SER A 1 78 ? 68.693 -44.073 -89.588 1.00 51.09 78 SER A O 1
ATOM 633 N N . GLU A 1 79 ? 67.195 -44.859 -91.085 1.00 50.44 79 GLU A N 1
ATOM 634 C CA . GLU A 1 79 ? 66.333 -43.675 -91.100 1.00 50.44 79 GLU A CA 1
ATOM 635 C C . GLU A 1 79 ? 65.635 -43.514 -89.744 1.00 50.44 79 GLU A C 1
ATOM 637 O O . GLU A 1 79 ? 64.807 -44.328 -89.332 1.00 50.44 79 GLU A O 1
ATOM 642 N N . VAL A 1 80 ? 65.974 -42.442 -89.029 1.00 53.72 80 VAL A N 1
ATOM 643 C CA . VAL A 1 80 ? 65.256 -42.038 -87.818 1.00 53.72 80 VAL A CA 1
ATOM 644 C C . VAL A 1 80 ? 63.928 -41.415 -88.246 1.00 53.72 80 VAL A C 1
ATOM 646 O O . VAL A 1 80 ? 63.925 -40.380 -88.910 1.00 53.72 80 VAL A O 1
ATOM 649 N N . ALA A 1 81 ? 62.801 -42.005 -87.837 1.00 52.84 81 ALA A N 1
ATOM 650 C CA . ALA A 1 81 ? 61.474 -41.428 -88.058 1.00 52.84 81 ALA A CA 1
ATOM 651 C C . ALA A 1 81 ? 61.337 -40.092 -87.297 1.00 52.84 81 ALA A C 1
ATOM 653 O O . ALA A 1 81 ? 61.080 -40.053 -86.090 1.00 52.84 81 ALA A O 1
ATOM 654 N N . THR A 1 82 ? 61.530 -38.982 -88.009 1.00 55.12 82 THR A N 1
ATOM 655 C CA . THR A 1 82 ? 61.480 -37.601 -87.495 1.00 55.12 82 THR A CA 1
ATOM 656 C C . THR A 1 82 ? 60.122 -37.236 -86.890 1.00 55.12 82 THR A C 1
ATOM 658 O O . THR A 1 82 ? 60.060 -36.428 -85.959 1.00 55.12 82 THR A O 1
ATOM 661 N N . GLU A 1 83 ? 59.046 -37.885 -87.339 1.00 53.12 83 GLU A N 1
ATOM 662 C CA . GLU A 1 83 ? 57.680 -37.672 -86.850 1.00 53.12 83 GLU A CA 1
ATOM 663 C C . GLU A 1 83 ? 57.533 -37.956 -85.343 1.00 53.12 83 GLU A C 1
ATOM 665 O O . GLU A 1 83 ? 56.905 -37.181 -84.621 1.00 53.12 83 GLU A O 1
ATOM 670 N N . GLY A 1 84 ? 58.191 -38.996 -84.814 1.00 59.06 84 GLY A N 1
ATOM 671 C CA . GLY A 1 84 ? 58.096 -39.359 -83.392 1.00 59.06 84 GLY A CA 1
ATOM 672 C C . GLY A 1 84 ? 58.804 -38.386 -82.436 1.00 59.06 84 GLY A C 1
ATOM 673 O O . GLY A 1 84 ? 58.444 -38.292 -81.260 1.00 59.06 84 GLY A O 1
ATOM 674 N N . LEU A 1 85 ? 59.798 -37.639 -82.928 1.00 65.00 85 LEU A N 1
ATOM 675 C CA . LEU A 1 85 ? 60.565 -36.666 -82.141 1.00 65.00 85 LEU A CA 1
ATOM 676 C C . LEU A 1 85 ? 59.777 -35.368 -81.936 1.00 65.00 85 LEU A C 1
ATOM 678 O O . LEU A 1 85 ? 59.688 -34.874 -80.811 1.00 65.00 85 LEU A O 1
ATOM 682 N N . ILE A 1 86 ? 59.152 -34.867 -83.005 1.00 66.62 86 ILE A N 1
ATOM 683 C CA . ILE A 1 86 ? 58.330 -33.648 -82.980 1.00 66.62 86 ILE A CA 1
ATOM 684 C C . ILE A 1 86 ? 57.125 -33.842 -82.057 1.00 66.62 86 ILE A C 1
ATOM 686 O O . ILE A 1 86 ? 56.866 -33.006 -81.188 1.00 66.62 86 ILE A O 1
ATOM 690 N N . VAL A 1 87 ? 56.441 -34.987 -82.175 1.00 67.75 87 VAL A N 1
ATOM 691 C CA . VAL A 1 87 ? 55.308 -35.338 -81.307 1.00 67.75 87 VAL A CA 1
ATOM 692 C C . VAL A 1 87 ? 55.720 -35.303 -79.833 1.00 67.75 87 VAL A C 1
ATOM 694 O O . VAL A 1 87 ? 54.989 -34.776 -78.997 1.00 67.75 87 VAL A O 1
ATOM 697 N N . ARG A 1 88 ? 56.920 -35.780 -79.484 1.00 71.75 88 ARG A N 1
ATOM 698 C CA . ARG A 1 88 ? 57.367 -35.832 -78.085 1.00 71.75 88 ARG A CA 1
ATOM 699 C C . ARG A 1 88 ? 57.675 -34.456 -77.492 1.00 71.75 88 ARG A C 1
ATOM 701 O O . ARG A 1 88 ? 57.318 -34.203 -76.342 1.00 71.75 88 ARG A O 1
ATOM 708 N N . SER A 1 89 ? 58.277 -33.558 -78.272 1.00 75.56 89 SER A N 1
ATOM 709 C CA . SER A 1 89 ? 58.493 -32.163 -77.864 1.00 75.56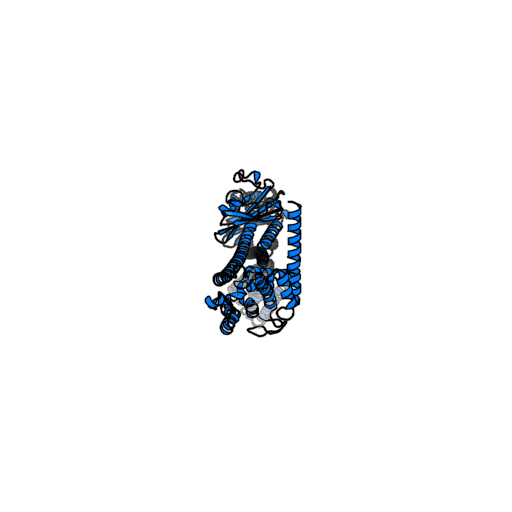 89 SER A CA 1
ATOM 710 C C . SER A 1 89 ? 57.173 -31.433 -77.621 1.00 75.56 89 SER A C 1
ATOM 712 O O . SER A 1 89 ? 57.032 -30.733 -76.617 1.00 75.56 89 SER A O 1
ATOM 714 N N . ILE A 1 90 ? 56.171 -31.670 -78.476 1.00 77.25 90 ILE A N 1
ATOM 715 C CA . ILE A 1 90 ? 54.811 -31.149 -78.279 1.00 77.25 90 ILE A CA 1
ATOM 716 C C . ILE A 1 90 ? 54.220 -31.679 -76.965 1.00 77.25 90 ILE A C 1
ATOM 718 O O . ILE A 1 90 ? 53.643 -30.909 -76.195 1.00 77.25 90 ILE A O 1
ATOM 722 N N . VAL A 1 91 ? 54.417 -32.962 -76.644 1.00 77.56 91 VAL A N 1
ATOM 723 C CA . VAL A 1 91 ? 53.946 -33.542 -75.375 1.00 77.56 91 VAL A CA 1
ATOM 724 C C . VAL A 1 91 ? 54.652 -32.915 -74.161 1.00 77.56 91 VAL A C 1
ATOM 726 O O . VAL A 1 91 ? 53.979 -32.610 -73.180 1.00 77.56 91 VAL A O 1
ATOM 729 N N . PHE A 1 92 ? 55.964 -32.645 -74.201 1.00 79.44 92 PHE A N 1
ATOM 730 C CA . PHE A 1 92 ? 56.665 -31.960 -73.096 1.00 79.44 92 PHE A CA 1
ATOM 731 C C . PHE A 1 92 ? 56.125 -30.550 -72.836 1.00 79.44 92 PHE A C 1
ATOM 733 O O . PHE A 1 92 ? 55.864 -30.189 -71.686 1.00 79.44 92 PHE A O 1
ATOM 740 N N . LEU A 1 93 ? 55.915 -29.772 -73.899 1.00 79.81 93 LEU A N 1
ATOM 741 C CA . LEU A 1 93 ? 55.303 -28.445 -73.818 1.00 79.81 93 LEU A CA 1
ATOM 742 C C . LEU A 1 93 ? 53.867 -28.513 -73.282 1.00 79.81 93 LEU A C 1
ATOM 744 O O . LEU A 1 93 ? 53.495 -27.714 -72.425 1.00 79.81 93 LEU A O 1
ATOM 748 N N . THR A 1 94 ? 53.086 -29.503 -73.718 1.00 80.31 94 THR A N 1
ATOM 749 C CA . THR A 1 94 ? 51.704 -29.710 -73.256 1.00 80.31 94 THR A CA 1
ATOM 750 C C . THR A 1 94 ? 51.660 -30.027 -71.761 1.00 80.31 94 THR A C 1
ATOM 752 O O . THR A 1 94 ? 50.887 -29.419 -71.024 1.00 80.31 94 THR A O 1
ATOM 755 N N . VAL A 1 95 ? 52.536 -30.916 -71.281 1.00 77.62 95 VAL A N 1
ATOM 756 C CA . VAL A 1 95 ? 52.642 -31.245 -69.851 1.00 77.62 95 VAL A CA 1
ATOM 757 C C . VAL A 1 95 ? 53.049 -30.016 -69.035 1.00 77.62 95 VAL A C 1
ATOM 759 O O . VAL A 1 95 ? 52.445 -29.761 -67.995 1.00 77.62 95 VAL A O 1
ATOM 762 N N . ALA A 1 96 ? 54.010 -29.215 -69.505 1.00 77.81 96 ALA A N 1
ATOM 763 C CA . ALA A 1 96 ? 54.403 -27.973 -68.835 1.00 77.81 96 ALA A CA 1
ATOM 764 C C . ALA A 1 96 ? 53.244 -26.971 -68.731 1.00 77.81 96 ALA A C 1
ATOM 766 O O . ALA A 1 96 ? 53.013 -26.405 -67.663 1.00 77.81 96 ALA A O 1
ATOM 767 N N . LEU A 1 97 ? 52.486 -26.791 -69.819 1.00 78.81 97 LEU A N 1
ATOM 768 C CA . LEU A 1 97 ? 51.319 -25.912 -69.852 1.00 78.81 97 LEU A CA 1
ATOM 769 C C . LEU A 1 97 ? 50.249 -26.373 -68.860 1.00 78.81 97 LEU A C 1
ATOM 771 O O . LEU A 1 97 ? 49.860 -25.596 -67.993 1.00 78.81 97 LEU A O 1
ATOM 775 N N . VAL A 1 98 ? 49.811 -27.633 -68.941 1.00 78.19 98 VAL A N 1
ATOM 776 C CA . VAL A 1 98 ? 48.742 -28.171 -68.081 1.00 78.19 98 VAL A CA 1
ATOM 777 C C . VAL A 1 98 ? 49.135 -28.094 -66.606 1.00 78.19 98 VAL A C 1
ATOM 779 O O . VAL A 1 98 ? 48.373 -27.574 -65.792 1.00 78.19 98 VAL A O 1
ATOM 782 N N . SER A 1 99 ? 50.347 -28.542 -66.268 1.00 72.62 99 SER A N 1
ATOM 783 C CA . SER A 1 99 ? 50.849 -28.524 -64.889 1.00 72.62 99 SER A CA 1
ATOM 784 C C . SER A 1 99 ? 50.985 -27.094 -64.363 1.00 72.62 99 SER A C 1
ATOM 786 O O . SER A 1 99 ? 50.549 -26.792 -63.256 1.00 72.62 99 SER A O 1
ATOM 788 N N . GLY A 1 100 ? 51.566 -26.193 -65.162 1.00 75.44 100 GLY A N 1
ATOM 789 C CA . GLY A 1 100 ? 51.809 -24.809 -64.764 1.00 75.44 100 GLY A CA 1
ATOM 790 C C . GLY A 1 100 ? 50.521 -24.010 -64.582 1.00 75.44 100 GLY A C 1
ATOM 791 O O . GLY A 1 100 ? 50.386 -23.304 -63.583 1.00 75.44 100 GLY A O 1
ATOM 792 N N . PHE A 1 101 ? 49.550 -24.165 -65.490 1.00 75.31 101 PHE A N 1
ATOM 793 C CA . PHE A 1 101 ? 48.227 -23.553 -65.346 1.00 75.31 101 PHE A CA 1
ATOM 794 C C . PHE A 1 101 ? 47.482 -24.094 -64.125 1.00 75.31 101 PHE A C 1
ATOM 796 O O . PHE A 1 101 ? 46.901 -23.304 -63.381 1.00 75.31 101 PHE A O 1
ATOM 803 N N . TYR A 1 102 ? 47.532 -25.409 -63.881 1.00 73.25 102 TYR A N 1
ATOM 804 C CA . TYR A 1 102 ? 46.923 -26.017 -62.697 1.00 73.25 102 TYR A CA 1
ATOM 805 C C . TYR A 1 102 ? 47.471 -25.398 -61.403 1.00 73.25 102 TYR A C 1
ATOM 807 O O . TYR A 1 102 ? 46.699 -24.932 -60.564 1.00 73.25 102 TYR A O 1
ATOM 815 N N . THR A 1 103 ? 48.798 -25.302 -61.265 1.00 79.06 103 THR A N 1
ATOM 816 C CA . THR A 1 103 ? 49.434 -24.697 -60.084 1.00 79.06 103 THR A CA 1
ATOM 817 C C . THR A 1 103 ? 49.067 -23.219 -59.919 1.00 79.06 103 THR A C 1
ATOM 819 O O . THR A 1 103 ? 48.854 -22.749 -58.803 1.00 79.06 103 THR A O 1
ATOM 822 N N . GLU A 1 104 ? 48.972 -22.461 -61.012 1.00 77.31 104 GLU A N 1
ATOM 823 C CA . GLU A 1 104 ? 48.646 -21.031 -60.970 1.00 77.31 104 GLU A CA 1
ATOM 824 C C . GLU A 1 104 ? 47.180 -20.783 -60.568 1.00 77.31 104 GLU A C 1
ATOM 826 O O . GLU A 1 104 ? 46.887 -19.852 -59.812 1.00 77.31 104 GLU A O 1
ATOM 831 N N . ILE A 1 105 ? 46.270 -21.665 -60.994 1.00 71.12 105 ILE A N 1
ATOM 832 C CA . ILE A 1 105 ? 44.868 -21.682 -60.559 1.00 71.12 105 ILE A CA 1
ATOM 833 C C . ILE A 1 105 ? 44.761 -22.054 -59.076 1.00 71.12 105 ILE A C 1
ATOM 835 O O . ILE A 1 105 ? 44.058 -21.369 -58.328 1.00 71.12 105 ILE A O 1
ATOM 839 N N . GLU A 1 106 ? 45.459 -23.098 -58.622 1.00 72.69 106 GLU A N 1
ATOM 840 C CA . GLU A 1 106 ? 45.444 -23.500 -57.210 1.00 72.69 106 GLU A CA 1
ATOM 841 C C . GLU A 1 106 ? 46.016 -22.422 -56.294 1.00 72.69 106 GLU A C 1
ATOM 843 O O . GLU A 1 106 ? 45.450 -22.141 -55.238 1.00 72.69 106 GLU A O 1
ATOM 848 N N . LYS A 1 107 ? 47.094 -21.760 -56.718 1.00 73.56 107 LYS A N 1
ATOM 849 C CA . LYS A 1 107 ? 47.693 -20.676 -55.946 1.00 73.56 107 LYS A CA 1
ATOM 850 C C . LYS A 1 107 ? 46.711 -19.519 -55.750 1.00 73.56 107 LYS A C 1
ATOM 852 O O . LYS A 1 107 ? 46.536 -19.059 -54.625 1.00 73.56 107 LYS A O 1
ATOM 857 N N . LYS A 1 108 ? 46.002 -19.117 -56.813 1.00 71.62 108 LYS A N 1
ATOM 858 C CA . LYS A 1 108 ? 44.934 -18.107 -56.725 1.00 71.62 108 LYS A CA 1
ATOM 859 C C . LYS A 1 108 ? 43.773 -18.556 -55.832 1.00 71.62 108 LYS A C 1
ATOM 861 O O . LYS A 1 108 ? 43.206 -17.731 -55.121 1.00 71.62 108 LYS A O 1
ATOM 866 N N . ARG A 1 109 ? 43.406 -19.845 -55.848 1.00 65.94 109 ARG A N 1
ATOM 867 C CA . ARG A 1 109 ? 42.380 -20.398 -54.942 1.00 65.94 109 ARG A CA 1
ATOM 868 C C . ARG A 1 109 ? 42.822 -20.343 -53.479 1.00 65.94 109 ARG A C 1
ATOM 870 O O . ARG A 1 109 ? 42.016 -19.967 -52.636 1.00 65.94 109 ARG A O 1
ATOM 877 N N . LYS A 1 110 ? 44.083 -20.674 -53.190 1.00 65.12 110 LYS A N 1
ATOM 878 C CA . LYS A 1 110 ? 44.636 -20.684 -51.830 1.00 65.12 110 LYS A CA 1
ATOM 879 C C . LYS A 1 110 ? 44.767 -19.276 -51.242 1.00 65.12 110 LYS A C 1
ATOM 881 O O . LYS A 1 110 ? 44.295 -19.053 -50.135 1.00 65.12 110 LYS A O 1
ATOM 886 N N . GLU A 1 111 ? 45.284 -18.318 -52.014 1.00 66.81 111 GLU A N 1
ATOM 887 C CA . GLU A 1 111 ? 45.353 -16.899 -51.613 1.00 66.81 111 GLU A CA 1
ATOM 888 C C . GLU A 1 111 ? 43.950 -16.326 -51.317 1.00 66.81 111 GLU A C 1
ATOM 890 O O . GLU A 1 111 ? 43.764 -15.576 -50.361 1.00 66.81 111 GLU A O 1
ATOM 895 N N . LYS A 1 112 ? 42.928 -16.729 -52.090 1.00 56.69 112 LYS A N 1
ATOM 896 C CA . LYS A 1 112 ? 41.529 -16.333 -51.855 1.00 56.69 112 LYS A CA 1
ATOM 897 C C . LYS A 1 112 ? 40.915 -16.989 -50.606 1.00 56.69 112 LYS A C 1
ATOM 899 O O . LYS A 1 112 ? 40.054 -16.382 -49.978 1.00 56.69 112 LYS A O 1
ATOM 904 N N . ALA A 1 113 ? 41.332 -18.208 -50.261 1.00 54.28 113 ALA A N 1
ATOM 905 C CA . ALA A 1 113 ? 40.854 -18.930 -49.083 1.00 54.28 113 ALA A CA 1
ATOM 906 C C . ALA A 1 113 ? 41.481 -18.411 -47.776 1.00 54.28 113 ALA A C 1
ATOM 908 O O . ALA A 1 113 ? 40.763 -18.253 -46.795 1.00 54.28 113 ALA A O 1
ATOM 909 N N . GLU A 1 114 ? 42.782 -18.096 -47.773 1.00 55.72 114 GLU A N 1
ATOM 910 C CA . GLU A 1 114 ? 43.488 -17.545 -46.601 1.00 55.72 114 GLU A CA 1
ATOM 911 C C . GLU A 1 114 ? 42.937 -16.164 -46.204 1.00 55.72 114 GLU A C 1
ATOM 913 O O . GLU A 1 114 ? 42.595 -15.963 -45.043 1.00 55.72 114 GLU A O 1
ATOM 918 N N . GLY A 1 115 ? 42.707 -15.259 -47.167 1.00 55.25 115 GLY A N 1
ATOM 919 C CA . GLY A 1 115 ? 42.094 -13.954 -46.872 1.00 55.25 115 GLY A CA 1
ATOM 920 C C . GLY A 1 115 ? 40.671 -14.048 -46.303 1.00 55.25 115 GLY A C 1
ATOM 921 O O . GLY A 1 115 ? 40.286 -13.247 -45.462 1.00 55.25 115 GLY A O 1
ATOM 922 N N . CYS A 1 116 ? 39.897 -15.061 -46.707 1.00 52.72 116 CYS A N 1
ATOM 923 C CA . CYS A 1 116 ? 38.553 -15.293 -46.172 1.00 52.72 116 CYS A CA 1
ATOM 924 C C . CYS A 1 116 ? 38.573 -15.843 -44.732 1.00 52.72 116 CYS A C 1
ATOM 926 O O . CYS A 1 116 ? 37.619 -15.636 -43.983 1.00 52.72 116 CYS A O 1
ATOM 928 N N . LEU A 1 117 ? 39.636 -16.562 -44.355 1.00 51.91 117 LEU A N 1
ATOM 929 C CA . LEU A 1 117 ? 39.799 -17.151 -43.026 1.00 51.91 117 LEU A CA 1
ATOM 930 C C . LEU A 1 117 ? 40.208 -16.096 -41.988 1.00 51.91 117 LEU A C 1
ATOM 932 O O . LEU A 1 117 ? 39.683 -16.113 -40.875 1.00 51.91 117 LEU A O 1
ATOM 936 N N . ASP A 1 118 ? 41.094 -15.169 -42.360 1.00 55.78 118 ASP A N 1
ATOM 937 C CA . ASP A 1 118 ? 41.512 -14.059 -41.494 1.00 55.78 118 ASP A CA 1
ATOM 938 C C . ASP A 1 118 ? 40.345 -13.110 -41.195 1.00 55.78 118 ASP A C 1
ATOM 940 O O . ASP A 1 118 ? 40.110 -12.776 -40.030 1.00 55.78 118 ASP A O 1
ATOM 944 N N . ASP A 1 119 ? 39.555 -12.758 -42.217 1.00 55.34 119 ASP A N 1
ATOM 945 C CA . ASP A 1 119 ? 38.330 -11.974 -42.047 1.00 55.34 119 ASP A CA 1
ATOM 946 C C . ASP A 1 119 ? 37.354 -12.713 -41.107 1.00 55.34 119 ASP A C 1
ATOM 948 O O . ASP A 1 119 ? 36.878 -12.147 -40.125 1.00 55.34 119 ASP A O 1
ATOM 952 N N . TYR A 1 120 ? 37.122 -14.014 -41.317 1.00 58.12 120 TYR A N 1
ATOM 953 C CA . TYR A 1 120 ? 36.232 -14.821 -40.473 1.00 58.12 120 TYR A CA 1
ATOM 954 C C . TYR A 1 120 ? 36.676 -14.896 -38.998 1.00 58.12 120 TYR A C 1
ATOM 956 O O . TYR A 1 120 ? 35.860 -14.723 -38.089 1.00 58.12 120 TYR A O 1
ATOM 964 N N . LEU A 1 121 ? 37.967 -15.126 -38.737 1.00 58.69 121 LEU A N 1
ATOM 965 C CA . LEU A 1 121 ? 38.519 -15.194 -37.377 1.00 58.69 121 LEU A CA 1
ATOM 966 C C . LEU A 1 121 ? 38.470 -13.834 -36.668 1.00 58.69 121 LEU A C 1
ATOM 968 O O . LEU A 1 121 ? 38.202 -13.768 -35.464 1.00 58.69 121 LEU A O 1
ATOM 972 N N . PHE A 1 122 ? 38.687 -12.746 -37.409 1.00 60.00 122 PHE A N 1
ATOM 973 C CA . PHE A 1 122 ? 38.532 -11.386 -36.901 1.00 60.00 122 PHE A CA 1
ATOM 974 C C . PHE A 1 122 ? 37.073 -11.094 -36.511 1.00 60.00 122 PHE A C 1
ATOM 976 O O . PHE A 1 122 ? 36.818 -10.623 -35.399 1.00 60.00 122 PHE A O 1
ATOM 983 N N . PHE A 1 123 ? 36.116 -11.479 -37.364 1.00 61.38 123 PHE A N 1
ATOM 984 C CA . PHE A 1 123 ? 34.679 -11.400 -37.080 1.00 61.38 123 PHE A CA 1
ATOM 985 C C . PHE A 1 123 ? 34.286 -12.190 -35.825 1.00 61.38 123 PHE A C 1
ATOM 987 O O . PHE A 1 123 ? 33.579 -11.665 -34.966 1.00 61.38 123 PHE A O 1
ATOM 994 N N . GLN A 1 124 ? 34.775 -13.422 -35.662 1.00 62.06 124 GLN A N 1
ATOM 995 C CA . GLN A 1 124 ? 34.439 -14.266 -34.510 1.00 62.06 124 GLN A CA 1
ATOM 996 C C . GLN A 1 124 ? 34.944 -13.677 -33.182 1.00 62.06 124 GLN A C 1
ATOM 998 O O . GLN A 1 124 ? 34.227 -13.685 -32.179 1.00 62.06 124 GLN A O 1
ATOM 1003 N N . LYS A 1 125 ? 36.168 -13.133 -33.170 1.00 59.28 125 LYS A N 1
ATOM 1004 C CA . LYS A 1 125 ? 36.781 -12.543 -31.971 1.00 59.28 125 LYS A CA 1
ATOM 1005 C C . LYS A 1 125 ? 36.032 -11.301 -31.487 1.00 59.28 125 LYS A C 1
ATOM 1007 O O . LYS A 1 125 ? 35.924 -11.086 -30.283 1.00 59.28 125 LYS A O 1
ATOM 1012 N N . ILE A 1 126 ? 35.519 -10.493 -32.412 1.00 58.66 126 ILE A N 1
ATOM 1013 C CA . ILE A 1 126 ? 34.828 -9.245 -32.079 1.00 58.66 126 ILE A CA 1
ATOM 1014 C C . ILE A 1 126 ? 33.341 -9.482 -31.807 1.00 58.66 126 ILE A C 1
ATOM 1016 O O . ILE A 1 126 ? 32.815 -8.915 -30.852 1.00 58.66 126 ILE A O 1
ATOM 1020 N N . SER A 1 127 ? 32.701 -10.410 -32.525 1.00 61.88 127 SER A N 1
ATOM 1021 C CA . SER A 1 127 ? 31.344 -10.881 -32.217 1.00 61.88 127 SER A CA 1
ATOM 1022 C C . SER A 1 127 ? 31.234 -11.378 -30.766 1.00 61.88 127 SER A C 1
ATOM 1024 O O . SER A 1 127 ? 30.306 -11.000 -30.055 1.00 61.88 127 SER A O 1
ATOM 1026 N N . GLY A 1 128 ? 32.240 -12.112 -30.265 1.00 61.72 128 GLY A N 1
ATOM 1027 C CA . GLY A 1 128 ? 32.294 -12.549 -28.863 1.00 61.72 128 GLY A CA 1
ATOM 1028 C C . GLY A 1 128 ? 32.351 -11.406 -27.837 1.00 61.72 128 GLY A C 1
ATOM 1029 O O . GLY A 1 128 ? 31.690 -11.484 -26.803 1.00 61.72 128 GLY A O 1
ATOM 1030 N N . SER A 1 129 ? 33.087 -10.328 -28.126 1.00 58.09 129 SER A N 1
ATOM 1031 C CA . SER A 1 129 ? 33.156 -9.145 -27.253 1.00 58.09 129 SER A CA 1
ATOM 1032 C C . SER A 1 129 ? 31.853 -8.337 -27.282 1.00 58.09 129 SER A C 1
ATOM 1034 O O . SER A 1 129 ? 31.332 -7.980 -26.226 1.00 58.09 129 SER A O 1
ATOM 1036 N N . ILE A 1 130 ? 31.283 -8.130 -28.474 1.00 61.91 130 ILE A N 1
ATOM 1037 C CA . ILE A 1 130 ? 30.028 -7.391 -28.698 1.00 61.91 130 ILE A CA 1
ATOM 1038 C C . ILE A 1 130 ? 28.843 -8.102 -28.024 1.00 61.91 130 ILE A C 1
ATOM 1040 O O . ILE A 1 130 ? 28.003 -7.452 -27.408 1.00 61.91 130 ILE A O 1
ATOM 1044 N N . LEU A 1 131 ? 28.784 -9.437 -28.078 1.00 59.72 131 LEU A N 1
ATOM 1045 C CA . LEU A 1 131 ? 27.720 -10.233 -27.446 1.00 59.72 131 LEU A CA 1
ATOM 1046 C C . LEU A 1 131 ? 27.781 -10.245 -25.908 1.00 59.72 131 LEU A C 1
ATOM 1048 O O . LEU A 1 131 ? 26.802 -10.620 -25.265 1.00 59.72 131 LEU A O 1
ATOM 1052 N N . SER A 1 132 ? 28.911 -9.858 -25.308 1.00 63.59 132 SER A N 1
ATOM 1053 C CA . SER A 1 132 ? 29.106 -9.892 -23.850 1.00 63.59 132 SER A CA 1
ATOM 1054 C C . SER A 1 132 ? 28.682 -8.607 -23.126 1.00 63.59 132 SER A C 1
ATOM 1056 O O . SER A 1 132 ? 28.509 -8.612 -21.906 1.00 63.59 132 SER A O 1
ATOM 1058 N N . THR A 1 133 ? 28.491 -7.507 -23.859 1.00 68.06 133 THR A N 1
ATOM 1059 C CA . THR A 1 133 ? 28.182 -6.192 -23.286 1.00 68.06 133 THR A CA 1
ATOM 1060 C C . THR A 1 133 ? 26.671 -5.947 -23.274 1.00 68.06 133 THR A C 1
ATOM 1062 O O . THR A 1 133 ? 26.034 -5.887 -24.320 1.00 68.06 133 THR A O 1
ATOM 1065 N N . LEU A 1 134 ? 26.095 -5.747 -22.083 1.00 69.25 134 LEU A N 1
ATOM 1066 C CA . LEU A 1 134 ? 24.682 -5.359 -21.899 1.00 69.25 134 LEU A CA 1
ATOM 1067 C C . LEU A 1 134 ? 24.475 -3.836 -21.800 1.00 69.25 134 LEU A C 1
ATOM 1069 O O . LEU A 1 134 ? 23.340 -3.361 -21.759 1.00 69.25 134 LEU A O 1
ATOM 1073 N N . ASP A 1 135 ? 25.562 -3.065 -21.751 1.00 81.38 135 ASP A N 1
ATOM 1074 C CA . ASP A 1 135 ? 25.524 -1.605 -21.789 1.00 81.38 135 ASP A CA 1
ATOM 1075 C C . ASP A 1 135 ? 25.371 -1.130 -23.237 1.00 81.38 135 ASP A C 1
ATOM 1077 O O . ASP A 1 135 ? 26.315 -1.186 -24.026 1.00 81.38 135 ASP A O 1
ATOM 1081 N N . LEU A 1 136 ? 24.172 -0.647 -23.571 1.00 82.00 136 LEU A N 1
ATOM 1082 C CA . LEU A 1 136 ? 23.836 -0.177 -24.911 1.00 82.00 136 LEU A CA 1
ATOM 1083 C C . LEU A 1 136 ? 24.787 0.923 -25.408 1.00 82.00 136 LEU A C 1
ATOM 1085 O O . LEU A 1 136 ? 25.145 0.925 -26.579 1.00 82.00 136 LEU A O 1
ATOM 1089 N N . GLU A 1 137 ? 25.221 1.855 -24.558 1.00 85.00 137 GLU A N 1
ATOM 1090 C CA . GLU A 1 137 ? 26.056 2.969 -25.019 1.00 85.00 137 GLU A CA 1
ATOM 1091 C C . GLU A 1 137 ? 27.472 2.531 -25.359 1.00 85.00 137 GLU A C 1
ATOM 1093 O O . GLU A 1 137 ? 28.044 3.013 -26.339 1.00 85.00 137 GLU A O 1
ATOM 1098 N N . LYS A 1 138 ? 28.027 1.625 -24.554 1.00 84.06 138 LYS A N 1
ATOM 1099 C CA . LYS A 1 138 ? 29.342 1.034 -24.801 1.00 84.06 138 LYS A CA 1
ATOM 1100 C C . LYS A 1 138 ? 29.305 0.104 -26.012 1.00 84.06 138 LYS A C 1
ATOM 1102 O O . LYS A 1 138 ? 30.205 0.146 -26.846 1.00 84.06 138 LYS A O 1
ATOM 1107 N N . LEU A 1 139 ? 28.235 -0.682 -26.128 1.00 83.88 139 LEU A N 1
ATOM 1108 C CA . LEU A 1 139 ? 27.983 -1.568 -27.256 1.00 83.88 139 LEU A CA 1
ATOM 1109 C C . LEU A 1 139 ? 27.976 -0.781 -28.576 1.00 83.88 139 LEU A C 1
ATOM 1111 O O . LEU A 1 139 ? 28.702 -1.138 -29.499 1.00 83.88 139 LEU A O 1
ATOM 1115 N N . LEU A 1 140 ? 27.223 0.324 -28.650 1.00 87.56 140 LEU A N 1
ATOM 1116 C CA . LEU A 1 140 ? 27.149 1.169 -29.849 1.00 87.56 140 LEU A CA 1
ATOM 1117 C C . LEU A 1 140 ? 28.507 1.762 -30.255 1.00 87.56 140 LEU A C 1
ATOM 1119 O O . LEU A 1 140 ? 28.814 1.799 -31.446 1.00 87.56 140 LEU A O 1
ATOM 1123 N N . ASP A 1 141 ? 29.331 2.179 -29.291 1.00 88.81 141 ASP A N 1
ATOM 1124 C CA . ASP A 1 141 ? 30.678 2.692 -29.572 1.00 88.81 141 ASP A CA 1
ATOM 1125 C C . ASP A 1 141 ? 31.607 1.599 -30.123 1.00 88.81 141 ASP A C 1
ATOM 1127 O O . ASP A 1 141 ? 32.357 1.838 -31.072 1.00 88.81 141 ASP A O 1
ATOM 1131 N N . GLU A 1 142 ? 31.551 0.393 -29.552 1.00 84.25 142 GLU A N 1
ATOM 1132 C CA . GLU A 1 142 ? 32.344 -0.754 -30.008 1.00 84.25 142 GLU A CA 1
ATOM 1133 C C . GLU A 1 142 ? 31.941 -1.193 -31.421 1.00 84.25 142 GLU A C 1
ATOM 1135 O O . GLU A 1 142 ? 32.812 -1.418 -32.262 1.00 84.25 142 GLU A O 1
ATOM 1140 N N . ILE A 1 143 ? 30.637 -1.236 -31.709 1.00 85.25 143 ILE A N 1
ATOM 1141 C CA . ILE A 1 143 ? 30.083 -1.541 -33.036 1.00 85.25 143 ILE A CA 1
ATOM 1142 C C . ILE A 1 143 ? 30.544 -0.523 -34.072 1.00 85.25 143 ILE A C 1
ATOM 1144 O O . ILE A 1 143 ? 30.976 -0.899 -35.165 1.00 85.25 143 ILE A O 1
ATOM 1148 N N . LEU A 1 144 ? 30.415 0.769 -33.757 1.00 90.00 144 LEU A N 1
ATOM 1149 C CA . LEU A 1 144 ? 30.744 1.823 -34.704 1.00 90.00 144 LEU A CA 1
ATOM 1150 C C . LEU A 1 144 ? 32.238 1.811 -35.011 1.00 90.00 144 LEU A C 1
ATOM 1152 O O . LEU A 1 144 ? 32.629 1.822 -36.175 1.00 90.00 144 LEU A O 1
ATOM 1156 N N . LYS A 1 145 ? 33.070 1.707 -33.970 1.00 88.12 145 LYS A N 1
ATOM 1157 C CA . LYS A 1 145 ? 34.519 1.588 -34.122 1.00 88.12 145 LYS A CA 1
ATOM 1158 C C . LYS A 1 145 ? 34.897 0.368 -34.964 1.00 88.12 145 LYS A C 1
ATOM 1160 O O . LYS A 1 145 ? 35.689 0.496 -35.888 1.00 88.12 145 LYS A O 1
ATOM 1165 N N . PHE A 1 146 ? 34.297 -0.786 -34.688 1.00 83.00 146 PHE A N 1
ATOM 1166 C CA . PHE A 1 146 ? 34.523 -2.007 -35.459 1.00 83.00 146 PHE A CA 1
ATOM 1167 C C . PHE A 1 146 ? 34.140 -1.855 -36.934 1.00 83.00 146 PHE A C 1
ATOM 1169 O O . PHE A 1 146 ? 34.885 -2.281 -37.815 1.00 83.00 146 PHE A O 1
ATOM 1176 N N . SER A 1 147 ? 33.007 -1.206 -37.203 1.00 86.69 147 SER A N 1
ATOM 1177 C CA . SER A 1 147 ? 32.547 -0.927 -38.565 1.00 86.69 147 SER A CA 1
ATOM 1178 C C . SER A 1 147 ? 33.542 -0.031 -39.311 1.00 86.69 147 SER A C 1
ATOM 1180 O O . SER A 1 147 ? 33.875 -0.321 -40.458 1.00 86.69 147 SER A O 1
ATOM 1182 N N . CYS A 1 148 ? 34.086 0.996 -38.646 1.00 89.06 148 CYS A N 1
ATOM 1183 C CA . CYS A 1 148 ? 35.148 1.843 -39.197 1.00 89.06 148 CYS A CA 1
ATOM 1184 C C . CYS A 1 148 ? 36.471 1.085 -39.426 1.00 89.06 148 CYS A C 1
ATOM 1186 O O . CYS A 1 148 ? 37.172 1.372 -40.390 1.00 89.06 148 CYS A O 1
ATOM 1188 N N . ASP A 1 149 ? 36.825 0.133 -38.555 1.00 84.19 149 ASP A N 1
ATOM 1189 C CA . ASP A 1 149 ? 38.081 -0.625 -38.654 1.00 84.19 149 ASP A CA 1
ATOM 1190 C C . ASP A 1 149 ? 38.042 -1.672 -39.790 1.00 84.19 149 ASP A C 1
ATOM 1192 O O . ASP A 1 149 ? 39.060 -1.928 -40.438 1.00 84.19 149 ASP A O 1
ATOM 1196 N N . ILE A 1 150 ? 36.876 -2.280 -40.050 1.00 81.81 150 ILE A N 1
ATOM 1197 C CA . ILE A 1 150 ? 36.685 -3.266 -41.130 1.00 81.81 150 ILE A CA 1
ATOM 1198 C C . ILE A 1 150 ? 36.574 -2.601 -42.499 1.00 81.81 150 ILE A C 1
ATOM 1200 O O . ILE A 1 150 ? 37.146 -3.091 -43.479 1.00 81.81 150 ILE A O 1
ATOM 1204 N N . ILE A 1 151 ? 35.801 -1.519 -42.588 1.00 86.88 151 ILE A N 1
ATOM 1205 C CA . ILE A 1 151 ? 35.542 -0.841 -43.853 1.00 86.88 151 ILE A CA 1
ATOM 1206 C C . ILE A 1 151 ? 36.706 0.109 -44.138 1.00 86.88 151 ILE A C 1
ATOM 1208 O O . ILE A 1 151 ? 36.809 1.216 -43.611 1.00 86.88 151 ILE A O 1
ATOM 1212 N N . LYS A 1 152 ? 37.636 -0.346 -44.981 1.00 83.75 152 LYS A N 1
ATOM 1213 C CA . LYS A 1 152 ? 38.823 0.438 -45.337 1.00 83.75 152 LYS A CA 1
ATOM 1214 C C . LYS A 1 152 ? 38.416 1.757 -45.989 1.00 83.75 152 LYS A C 1
ATOM 1216 O O . LYS A 1 152 ? 37.551 1.789 -46.854 1.00 83.75 152 LYS A O 1
ATOM 1221 N N . GLY A 1 153 ? 39.094 2.835 -45.603 1.00 84.06 153 GLY A N 1
ATOM 1222 C CA . GLY A 1 153 ? 38.798 4.174 -46.110 1.00 84.06 153 GLY A CA 1
ATOM 1223 C C . GLY A 1 153 ? 37.729 4.919 -45.312 1.00 84.06 153 GLY A C 1
ATOM 1224 O O . GLY A 1 153 ? 37.420 6.048 -45.665 1.00 84.06 153 GLY A O 1
ATOM 1225 N N . THR A 1 154 ? 37.184 4.368 -44.226 1.00 89.94 154 THR A N 1
ATOM 1226 C CA . THR A 1 154 ? 36.341 5.154 -43.319 1.00 89.94 154 THR A CA 1
ATOM 1227 C C . THR A 1 154 ? 37.170 6.192 -42.555 1.00 89.94 154 THR A C 1
ATOM 1229 O O . THR A 1 154 ? 38.147 5.860 -41.890 1.00 89.94 154 THR A O 1
ATOM 1232 N N . GLU A 1 155 ? 36.765 7.460 -42.626 1.00 90.62 155 GLU A N 1
ATOM 1233 C CA . GLU A 1 155 ? 37.353 8.561 -41.848 1.00 90.62 155 GLU A CA 1
ATOM 1234 C C . GLU A 1 155 ? 36.452 8.966 -40.674 1.00 90.62 155 GLU A C 1
ATOM 1236 O O . GLU A 1 155 ? 36.939 9.375 -39.618 1.00 90.62 155 GLU A O 1
ATOM 1241 N N . ARG A 1 156 ? 35.129 8.852 -40.846 1.00 90.81 156 ARG A N 1
ATOM 1242 C CA . ARG A 1 156 ? 34.127 9.203 -39.832 1.00 90.81 156 ARG A CA 1
ATOM 1243 C C . ARG A 1 156 ? 32.935 8.253 -39.869 1.00 90.81 156 ARG A C 1
ATOM 1245 O O . ARG A 1 156 ? 32.659 7.654 -40.904 1.00 90.81 156 ARG A O 1
ATOM 1252 N N . GLY A 1 157 ? 32.201 8.155 -38.766 1.00 91.88 157 GLY A N 1
ATOM 1253 C CA . GLY A 1 157 ? 31.017 7.307 -38.675 1.00 91.88 157 GLY A CA 1
ATOM 1254 C C . GLY A 1 157 ? 30.000 7.777 -37.639 1.00 91.88 157 GLY A C 1
ATOM 1255 O O . GLY A 1 157 ? 30.342 8.477 -36.684 1.00 91.88 157 GLY A O 1
ATOM 1256 N N . LEU A 1 158 ? 28.743 7.387 -37.836 1.00 92.62 158 LEU A N 1
ATOM 1257 C CA . LEU A 1 158 ? 27.590 7.748 -37.015 1.00 92.62 158 LEU A CA 1
ATOM 1258 C C . LEU A 1 158 ? 26.663 6.539 -36.867 1.00 92.62 158 LEU A C 1
ATOM 1260 O O . LEU A 1 158 ? 26.458 5.789 -37.820 1.00 92.62 158 LEU A O 1
ATOM 1264 N N . ILE A 1 159 ? 26.038 6.395 -35.699 1.00 92.19 159 ILE A N 1
ATOM 1265 C CA . ILE A 1 159 ? 24.848 5.552 -35.538 1.00 92.19 159 ILE A CA 1
ATOM 1266 C C . ILE A 1 159 ? 23.669 6.451 -35.194 1.00 92.19 159 ILE A C 1
ATOM 1268 O O . ILE A 1 159 ? 23.713 7.182 -34.202 1.00 92.19 159 ILE A O 1
ATOM 1272 N N . LEU A 1 160 ? 22.604 6.370 -35.986 1.00 90.94 160 LEU A N 1
ATOM 1273 C CA . LEU A 1 160 ? 21.378 7.137 -35.799 1.00 90.94 160 LEU A CA 1
ATOM 1274 C C . LEU A 1 160 ? 20.215 6.200 -35.480 1.00 90.94 160 LEU A C 1
ATOM 1276 O O . LEU A 1 160 ? 20.059 5.166 -36.122 1.00 90.94 160 LEU A O 1
ATOM 1280 N N . PHE A 1 161 ? 19.370 6.580 -34.529 1.00 89.56 161 PHE A N 1
ATOM 1281 C CA . PHE A 1 161 ? 18.134 5.877 -34.191 1.00 89.56 161 PHE A CA 1
ATOM 1282 C C . PHE A 1 161 ? 16.921 6.739 -34.500 1.00 89.56 161 PHE A C 1
ATOM 1284 O O . PHE A 1 161 ? 16.921 7.951 -34.271 1.00 89.56 161 PHE A O 1
ATOM 1291 N N . LYS A 1 162 ? 15.861 6.096 -34.981 1.00 86.44 162 LYS A N 1
ATOM 1292 C CA . LYS A 1 162 ? 14.565 6.739 -35.169 1.00 86.44 162 LYS A CA 1
ATOM 1293 C C . LYS A 1 162 ? 13.937 7.022 -33.801 1.00 86.44 162 LYS A C 1
ATOM 1295 O O . LYS A 1 162 ? 13.809 6.110 -32.989 1.00 86.44 162 LYS A O 1
ATOM 1300 N N . GLY A 1 163 ? 13.546 8.266 -33.546 1.00 77.19 163 GLY A N 1
ATOM 1301 C CA . GLY A 1 163 ? 12.845 8.656 -32.324 1.00 77.19 163 GLY A CA 1
ATOM 1302 C C . GLY A 1 163 ? 11.338 8.369 -32.366 1.00 77.19 163 GLY A C 1
ATOM 1303 O O . GLY A 1 163 ? 10.753 8.122 -33.425 1.00 77.19 163 GLY A O 1
ATOM 1304 N N . ASP A 1 164 ? 10.698 8.425 -31.196 1.00 67.00 164 ASP A N 1
ATOM 1305 C CA . ASP A 1 164 ? 9.316 7.959 -30.987 1.00 67.00 164 ASP A CA 1
ATOM 1306 C C . ASP A 1 164 ? 8.247 8.775 -31.739 1.00 67.00 164 ASP A C 1
ATOM 1308 O O . ASP A 1 164 ? 7.187 8.247 -32.071 1.00 67.00 164 ASP A O 1
ATOM 1312 N N . GLN A 1 165 ? 8.517 10.048 -32.057 1.00 61.16 165 GLN A N 1
ATOM 1313 C CA . GLN A 1 165 ? 7.566 10.957 -32.721 1.00 61.16 165 GLN A CA 1
ATOM 1314 C C . GLN A 1 165 ? 7.712 11.013 -34.255 1.00 61.16 165 GLN A C 1
ATOM 1316 O O . GLN A 1 165 ? 7.115 11.858 -34.916 1.00 61.16 165 GLN A O 1
ATOM 1321 N N . GLY A 1 166 ? 8.492 10.110 -34.860 1.00 58.59 166 GLY A N 1
ATOM 1322 C CA . GLY A 1 166 ? 8.570 9.929 -36.318 1.00 58.59 166 GLY A CA 1
ATOM 1323 C C . GLY A 1 166 ? 9.382 10.975 -37.100 1.00 58.59 166 GLY A C 1
ATOM 1324 O O . GLY A 1 166 ? 9.878 10.629 -38.171 1.00 58.59 166 GLY A O 1
ATOM 1325 N N . ASN A 1 167 ? 9.569 12.185 -36.562 1.00 70.81 167 ASN A N 1
ATOM 1326 C CA . ASN A 1 167 ? 10.410 13.263 -37.119 1.00 70.81 167 ASN A CA 1
ATOM 1327 C C . ASN A 1 167 ? 11.648 13.580 -36.252 1.00 70.81 167 ASN A C 1
ATOM 1329 O O . ASN A 1 167 ? 12.352 14.561 -36.488 1.00 70.81 167 ASN A O 1
ATOM 1333 N N . THR A 1 168 ? 11.912 12.767 -35.229 1.00 81.62 168 THR A N 1
ATOM 1334 C CA . THR A 1 168 ? 13.082 12.916 -34.362 1.00 81.62 168 THR A CA 1
ATOM 1335 C C . THR A 1 168 ? 14.119 11.845 -34.665 1.00 81.62 168 THR A C 1
ATOM 1337 O O . THR A 1 168 ? 13.788 10.691 -34.943 1.00 81.62 168 THR A O 1
ATOM 1340 N N . VAL A 1 169 ? 15.389 12.232 -34.603 1.00 86.62 169 VAL A N 1
ATOM 1341 C CA . VAL A 1 169 ? 16.541 11.346 -34.776 1.00 86.62 169 VAL A CA 1
ATOM 1342 C C . VAL A 1 169 ? 17.423 11.462 -33.545 1.00 86.62 169 VAL A C 1
ATOM 1344 O O . VAL A 1 169 ? 17.782 12.560 -33.128 1.00 86.62 169 VAL A O 1
ATOM 1347 N N . LYS A 1 170 ? 17.776 10.325 -32.951 1.00 89.69 170 LYS A N 1
ATOM 1348 C CA . LYS A 1 170 ? 18.706 10.257 -31.827 1.00 89.69 170 LYS A CA 1
ATOM 1349 C C . LYS A 1 170 ? 20.079 9.814 -32.315 1.00 89.69 170 LYS A C 1
ATOM 1351 O O . LYS A 1 170 ? 20.194 8.786 -32.978 1.00 89.69 170 LYS A O 1
ATOM 1356 N N . ILE A 1 171 ? 21.120 10.544 -31.932 1.00 91.00 171 ILE A N 1
ATOM 1357 C CA . ILE A 1 171 ? 22.507 10.163 -32.208 1.00 91.00 171 ILE A CA 1
ATOM 1358 C C . ILE A 1 171 ? 22.938 9.133 -31.158 1.00 91.00 171 ILE A C 1
ATOM 1360 O O . ILE A 1 171 ? 23.083 9.454 -29.979 1.00 91.00 171 ILE A O 1
ATOM 1364 N N . GLY A 1 172 ? 23.097 7.876 -31.570 1.00 88.81 172 GLY A N 1
ATOM 1365 C CA . GLY A 1 172 ? 23.453 6.762 -30.688 1.00 88.81 172 GLY A CA 1
ATOM 1366 C C . GLY A 1 172 ? 24.949 6.689 -30.377 1.00 88.81 172 GLY A C 1
ATOM 1367 O O . GLY A 1 172 ? 25.330 6.486 -29.227 1.00 88.81 172 GLY A O 1
ATOM 1368 N N . SER A 1 173 ? 25.794 6.877 -31.391 1.00 93.00 173 SER A N 1
ATOM 1369 C CA . SER A 1 173 ? 27.256 6.893 -31.261 1.00 93.00 173 SER A CA 1
ATOM 1370 C C . SER A 1 173 ? 27.891 7.672 -32.413 1.00 93.00 173 SER A C 1
ATOM 1372 O O . SER A 1 173 ? 27.266 7.861 -33.461 1.00 93.00 173 SER A O 1
ATOM 1374 N N . VAL A 1 174 ? 29.123 8.138 -32.205 1.00 93.44 174 VAL A N 1
ATOM 1375 C CA . VAL A 1 174 ? 29.888 8.939 -33.163 1.00 93.44 174 VAL A CA 1
ATOM 1376 C C . VAL A 1 174 ? 31.357 8.511 -33.200 1.00 93.44 174 VAL A C 1
ATOM 1378 O O . VAL A 1 174 ? 31.952 8.185 -32.174 1.00 93.44 174 VAL A O 1
ATOM 1381 N N . TYR A 1 175 ? 31.962 8.556 -34.385 1.00 92.00 175 TYR A N 1
ATOM 1382 C CA . TYR A 1 175 ? 33.377 8.280 -34.627 1.00 92.00 175 TYR A CA 1
ATOM 1383 C C . TYR A 1 175 ? 33.953 9.360 -35.544 1.00 92.00 175 TYR A C 1
ATOM 1385 O O . TYR A 1 175 ? 33.419 9.609 -36.622 1.00 92.00 175 TYR A O 1
ATOM 1393 N N . GLY A 1 176 ? 35.035 10.020 -35.126 1.00 87.00 176 GLY A N 1
ATOM 1394 C CA . GLY A 1 176 ? 35.625 11.130 -35.887 1.00 87.00 176 GLY A CA 1
ATOM 1395 C C . GLY A 1 176 ? 34.832 12.449 -35.833 1.00 87.00 176 GLY A C 1
ATOM 1396 O O . GLY A 1 176 ? 35.158 13.372 -36.577 1.00 87.00 176 GLY A O 1
ATOM 1397 N N . TYR A 1 177 ? 33.836 12.548 -34.941 1.00 86.81 177 TYR A N 1
ATOM 1398 C CA . TYR A 1 177 ? 33.076 13.766 -34.609 1.00 86.81 177 TYR A CA 1
ATOM 1399 C C . TYR A 1 177 ? 33.276 14.162 -33.134 1.00 86.81 177 TYR A C 1
ATOM 1401 O O . TYR A 1 177 ? 33.863 13.405 -32.353 1.00 86.81 177 TYR A O 1
ATOM 1409 N N . SER A 1 178 ? 32.767 15.336 -32.732 1.00 84.19 178 SER A N 1
ATOM 1410 C CA . SER A 1 178 ? 32.749 15.750 -31.321 1.00 84.19 178 SER A CA 1
ATOM 1411 C C . SER A 1 178 ? 31.951 14.760 -30.467 1.00 84.19 178 SER A C 1
ATOM 1413 O O . SER A 1 178 ? 30.824 14.400 -30.805 1.00 84.19 178 SER A O 1
ATOM 1415 N N . LYS A 1 179 ? 32.510 14.348 -29.321 1.00 83.62 179 LYS A N 1
ATOM 1416 C CA . LYS A 1 179 ? 31.842 13.423 -28.387 1.00 83.62 179 LYS A CA 1
ATOM 1417 C C . LYS A 1 179 ? 30.554 13.998 -27.793 1.00 83.62 179 LYS A C 1
ATOM 1419 O O . LYS A 1 179 ? 29.676 13.228 -27.422 1.00 83.62 179 LYS A O 1
ATOM 1424 N N . GLU A 1 180 ? 30.429 15.323 -27.738 1.00 83.62 180 GLU A N 1
ATOM 1425 C CA . GLU A 1 180 ? 29.253 16.035 -27.214 1.00 83.62 180 GLU A CA 1
ATOM 1426 C C . GLU A 1 180 ? 27.989 15.804 -28.059 1.00 83.62 180 GLU A C 1
ATOM 1428 O O . GLU A 1 180 ? 26.872 15.997 -27.582 1.00 83.62 180 GLU A O 1
ATOM 1433 N N . MET A 1 181 ? 28.150 15.323 -29.296 1.00 83.44 181 MET A N 1
ATOM 1434 C CA . MET A 1 181 ? 27.035 14.961 -30.169 1.00 83.44 181 MET A CA 1
ATOM 1435 C C . MET A 1 181 ? 26.310 13.684 -29.724 1.00 83.44 181 MET A C 1
ATOM 1437 O O . MET A 1 181 ? 25.134 13.496 -30.045 1.00 83.44 181 MET A O 1
ATOM 1441 N N . LYS A 1 182 ? 26.994 12.783 -29.007 1.00 88.31 182 LYS A N 1
ATOM 1442 C CA . LYS A 1 182 ? 26.425 11.499 -28.580 1.00 88.31 182 LYS A CA 1
ATOM 1443 C C . LYS A 1 182 ? 25.237 11.734 -27.640 1.00 88.31 182 LYS A C 1
ATOM 1445 O O . LYS A 1 182 ? 25.324 12.498 -26.687 1.00 88.31 182 LYS A O 1
ATOM 1450 N N . GLY A 1 183 ? 24.119 11.059 -27.898 1.00 83.75 183 GLY A N 1
ATOM 1451 C CA . GLY A 1 183 ? 22.906 11.130 -27.081 1.00 83.75 183 GLY A CA 1
ATOM 1452 C C . GLY A 1 183 ? 21.964 12.292 -27.410 1.00 83.75 183 GLY A C 1
ATOM 1453 O O . GLY A 1 183 ? 20.830 12.283 -26.925 1.00 83.75 183 GLY A O 1
ATOM 1454 N N . ARG A 1 184 ? 22.370 13.250 -28.259 1.00 86.19 184 ARG A N 1
ATOM 1455 C CA . ARG A 1 184 ? 21.496 14.348 -28.701 1.00 86.19 184 ARG A CA 1
ATOM 1456 C C . ARG A 1 184 ? 20.304 13.809 -29.497 1.00 86.19 184 ARG A C 1
ATOM 1458 O O . ARG A 1 184 ? 20.437 12.887 -30.305 1.00 86.19 184 ARG A O 1
ATOM 1465 N N . VAL A 1 185 ? 19.141 14.418 -29.277 1.00 84.94 185 VAL A N 1
ATOM 1466 C CA . VAL A 1 185 ? 17.929 14.202 -30.074 1.00 84.94 185 VAL A CA 1
ATOM 1467 C C . VAL A 1 185 ? 17.718 15.438 -30.931 1.00 84.94 185 VAL A C 1
ATOM 1469 O O . VAL A 1 185 ? 17.644 16.549 -30.409 1.00 84.94 185 VAL A O 1
ATOM 1472 N N . VAL A 1 186 ? 17.652 15.238 -32.240 1.00 83.38 186 VAL A N 1
ATOM 1473 C CA . VAL A 1 186 ? 17.446 16.292 -33.227 1.00 83.38 186 VAL A CA 1
ATOM 1474 C C . VAL A 1 186 ? 16.056 16.121 -33.816 1.00 83.38 186 VAL A C 1
ATOM 1476 O O . VAL A 1 186 ? 15.708 15.049 -34.313 1.00 83.38 186 VAL A O 1
ATOM 1479 N N . GLU A 1 187 ? 15.246 17.169 -33.734 1.00 79.62 187 GLU A N 1
ATOM 1480 C CA . GLU A 1 187 ? 13.995 17.264 -34.477 1.00 79.62 187 GLU A CA 1
ATOM 1481 C C . GLU A 1 187 ? 14.300 17.874 -35.839 1.00 79.62 187 GLU A C 1
ATOM 1483 O O . GLU A 1 187 ? 14.995 18.886 -35.925 1.00 79.62 187 GLU A O 1
ATOM 1488 N N . SER A 1 188 ? 13.809 17.256 -36.908 1.00 68.62 188 SER A N 1
ATOM 1489 C CA . SER A 1 188 ? 14.014 17.794 -38.244 1.00 68.62 188 SER A CA 1
ATOM 1490 C C . SER A 1 188 ? 12.738 17.745 -39.066 1.00 68.62 188 SER A C 1
ATOM 1492 O O . SER A 1 188 ? 11.927 16.822 -38.988 1.00 68.62 188 SER A O 1
ATOM 1494 N N . THR A 1 189 ? 12.566 18.807 -39.844 1.00 63.97 189 THR A N 1
ATOM 1495 C CA . THR A 1 189 ? 11.426 19.031 -40.732 1.00 63.97 189 THR A CA 1
ATOM 1496 C C . THR A 1 189 ? 11.681 18.502 -42.141 1.00 63.97 189 THR A C 1
ATOM 1498 O O . THR A 1 189 ? 10.776 18.540 -42.974 1.00 63.97 189 THR A O 1
ATOM 1501 N N . ASP A 1 190 ? 12.885 17.984 -42.404 1.00 66.94 190 ASP A N 1
ATOM 1502 C CA . ASP A 1 190 ? 13.273 17.478 -43.713 1.00 66.94 190 ASP A CA 1
ATOM 1503 C C . ASP A 1 190 ? 12.528 16.163 -44.027 1.00 66.94 190 ASP A C 1
ATOM 1505 O O . ASP A 1 190 ? 12.735 15.148 -43.344 1.00 66.94 190 ASP A O 1
ATOM 1509 N N . PRO A 1 191 ? 11.673 16.125 -45.068 1.00 63.84 191 PRO A N 1
ATOM 1510 C CA . PRO A 1 191 ? 11.004 14.898 -45.484 1.00 63.84 191 PRO A CA 1
ATOM 1511 C C . PRO A 1 191 ? 11.994 13.795 -45.886 1.00 63.84 191 PRO A C 1
ATOM 1513 O O . PRO A 1 191 ? 11.621 12.619 -45.839 1.00 63.84 191 PRO A O 1
ATOM 1516 N N . HIS A 1 192 ? 13.244 14.139 -46.221 1.00 62.28 192 HIS A N 1
ATOM 1517 C CA . HIS A 1 192 ? 14.260 13.179 -46.621 1.00 62.28 192 HIS A CA 1
ATOM 1518 C C . HIS A 1 192 ? 14.839 12.347 -45.471 1.00 62.28 192 HIS A C 1
ATOM 1520 O O . HIS A 1 192 ? 15.286 11.228 -45.714 1.00 62.28 192 HIS A O 1
ATOM 1526 N N . ILE A 1 193 ? 14.726 12.787 -44.212 1.00 69.75 193 ILE A N 1
ATOM 1527 C CA . ILE A 1 193 ? 15.125 11.968 -43.048 1.00 69.75 193 ILE A CA 1
ATOM 1528 C C . ILE A 1 193 ? 14.323 10.673 -42.958 1.00 69.75 193 ILE A C 1
ATOM 1530 O O . ILE A 1 193 ? 14.819 9.658 -42.468 1.00 69.75 193 ILE A O 1
ATOM 1534 N N . LYS A 1 194 ? 13.093 10.660 -43.481 1.00 66.25 194 LYS A N 1
ATOM 1535 C CA . LYS A 1 194 ? 12.301 9.431 -43.559 1.00 66.25 194 LYS A CA 1
ATOM 1536 C C . LYS A 1 194 ? 12.948 8.392 -44.473 1.00 66.25 194 LYS A C 1
ATOM 1538 O O . LYS A 1 194 ? 12.735 7.210 -44.220 1.00 66.25 194 LYS A O 1
ATOM 1543 N N . TYR A 1 195 ? 13.728 8.792 -45.483 1.00 70.25 195 TYR A N 1
ATOM 1544 C CA . TYR A 1 195 ? 14.411 7.854 -46.380 1.00 70.25 195 TYR A CA 1
ATOM 1545 C C . TYR A 1 195 ? 15.554 7.102 -45.687 1.00 70.25 195 TYR A C 1
ATOM 1547 O O . TYR A 1 195 ? 15.717 5.916 -45.967 1.00 70.25 195 TYR A O 1
ATOM 1555 N N . LEU A 1 196 ? 16.237 7.715 -44.705 1.00 73.00 196 LEU A N 1
ATOM 1556 C CA . LEU A 1 196 ? 17.283 7.048 -43.903 1.00 73.00 196 LEU A CA 1
ATOM 1557 C C . LEU A 1 196 ? 16.778 5.780 -43.194 1.00 73.00 196 LEU A C 1
ATOM 1559 O O . LEU A 1 196 ? 17.546 4.864 -42.918 1.00 73.00 196 LEU A O 1
ATOM 1563 N N . PHE A 1 197 ? 15.475 5.716 -42.895 1.00 81.50 197 PHE A N 1
ATOM 1564 C CA . PHE A 1 197 ? 14.846 4.593 -42.193 1.00 81.50 197 PHE A CA 1
ATOM 1565 C C . PHE A 1 197 ? 13.864 3.801 -43.076 1.00 81.50 197 PHE A C 1
ATOM 1567 O O . PHE A 1 197 ? 12.992 3.104 -42.551 1.00 81.50 197 PHE A O 1
ATOM 1574 N N . GLN A 1 198 ? 13.953 3.925 -44.406 1.00 77.81 198 GLN A N 1
ATOM 1575 C CA . GLN A 1 198 ? 13.114 3.173 -45.352 1.00 77.81 198 GLN A CA 1
ATOM 1576 C C . GLN A 1 198 ? 13.840 1.984 -45.980 1.00 77.81 198 GLN A C 1
ATOM 1578 O O . GLN A 1 198 ? 13.222 0.930 -46.154 1.00 77.81 198 GLN A O 1
ATOM 1583 N N . SER A 1 199 ? 15.126 2.135 -46.314 1.00 80.62 199 SER A N 1
ATOM 1584 C CA . SER A 1 199 ? 15.900 1.045 -46.912 1.00 80.62 199 SER A CA 1
ATOM 1585 C C . SER A 1 199 ? 16.130 -0.080 -45.903 1.00 80.62 199 SER A C 1
ATOM 1587 O O . SER A 1 199 ? 16.431 0.170 -44.738 1.00 80.62 199 SER A O 1
ATOM 1589 N N . LYS A 1 200 ? 16.003 -1.329 -46.360 1.00 83.62 200 LYS A N 1
ATOM 1590 C CA . LYS A 1 200 ? 16.340 -2.533 -45.580 1.00 83.62 200 LYS A CA 1
ATOM 1591 C C . LYS A 1 200 ? 17.696 -3.133 -45.957 1.00 83.62 200 LYS A C 1
ATOM 1593 O O . LYS A 1 200 ? 18.102 -4.113 -45.343 1.00 83.62 200 LYS A O 1
ATOM 1598 N N . GLU A 1 201 ? 18.385 -2.534 -46.924 1.00 85.88 201 GLU A N 1
ATOM 1599 C CA . GLU A 1 201 ? 19.674 -2.997 -47.432 1.00 85.88 201 GLU A CA 1
ATOM 1600 C C . GLU A 1 201 ? 20.710 -1.869 -47.410 1.00 85.88 201 GLU A C 1
ATOM 1602 O O . GLU A 1 201 ? 20.382 -0.691 -47.605 1.00 85.88 201 GLU A O 1
ATOM 1607 N N . ALA A 1 202 ? 21.969 -2.245 -47.188 1.00 86.62 202 ALA A N 1
ATOM 1608 C CA . ALA A 1 202 ? 23.096 -1.332 -47.221 1.00 86.62 202 ALA A CA 1
ATOM 1609 C C . ALA A 1 202 ? 23.281 -0.698 -48.605 1.00 86.62 202 ALA A C 1
ATOM 1611 O O . ALA A 1 202 ? 23.187 -1.362 -49.639 1.00 86.62 202 ALA A O 1
ATOM 1612 N N . SER A 1 203 ? 23.577 0.599 -48.614 1.00 86.38 203 SER A N 1
ATOM 1613 C CA . SER A 1 203 ? 23.647 1.418 -49.823 1.00 86.38 203 SER A CA 1
ATOM 1614 C C . SER A 1 203 ? 24.943 2.222 -49.874 1.00 86.38 203 SER A C 1
ATOM 1616 O O . SER A 1 203 ? 25.443 2.693 -48.853 1.00 86.38 203 SER A O 1
ATOM 1618 N N . VAL A 1 204 ? 25.493 2.379 -51.082 1.00 85.12 204 VAL A N 1
ATOM 1619 C CA . VAL A 1 204 ? 26.692 3.190 -51.343 1.00 85.12 204 VAL A CA 1
ATOM 1620 C C . VAL A 1 204 ? 26.301 4.425 -52.145 1.00 85.12 204 VAL A C 1
ATOM 1622 O O . VAL A 1 204 ? 25.718 4.319 -53.227 1.00 85.12 204 VAL A O 1
ATOM 1625 N N . PHE A 1 205 ? 26.671 5.600 -51.645 1.00 81.88 205 PHE A N 1
ATOM 1626 C CA . PHE A 1 205 ? 26.394 6.887 -52.274 1.00 81.88 205 PHE A CA 1
ATOM 1627 C C . PHE A 1 205 ? 27.690 7.515 -52.780 1.00 81.88 205 PHE A C 1
ATOM 1629 O O . PHE A 1 205 ? 28.559 7.914 -52.002 1.00 81.88 205 PHE A O 1
ATOM 1636 N N . LEU A 1 206 ? 27.788 7.624 -54.108 1.00 79.44 206 LEU A N 1
ATOM 1637 C CA . LEU A 1 206 ? 28.909 8.219 -54.839 1.00 79.44 206 LEU A CA 1
ATOM 1638 C C . LEU A 1 206 ? 28.391 9.307 -55.797 1.00 79.44 206 LEU A C 1
ATOM 1640 O O . LEU A 1 206 ? 27.233 9.274 -56.229 1.00 79.44 206 LEU A O 1
ATOM 1644 N N . GLY A 1 207 ? 29.257 10.245 -56.188 1.00 71.00 207 GLY A N 1
ATOM 1645 C CA . GLY A 1 207 ? 28.950 11.236 -57.229 1.00 71.00 207 GLY A CA 1
ATOM 1646 C C . GLY A 1 207 ? 27.726 12.106 -56.908 1.00 71.00 207 GLY A C 1
ATOM 1647 O O . GLY A 1 207 ? 27.573 12.573 -55.787 1.00 71.00 207 GLY A O 1
ATOM 1648 N N . SER A 1 208 ? 26.831 12.334 -57.875 1.00 62.31 208 SER A N 1
ATOM 1649 C CA . SER A 1 208 ? 25.649 13.201 -57.698 1.00 62.31 208 SER A CA 1
ATOM 1650 C C . SER A 1 208 ? 24.623 12.677 -56.685 1.00 62.31 208 SER A C 1
ATOM 1652 O O . SER A 1 208 ? 23.899 13.480 -56.096 1.00 62.31 208 SER A O 1
ATOM 1654 N N . LYS A 1 209 ? 24.594 11.360 -56.431 1.00 67.12 209 LYS A N 1
ATOM 1655 C CA . LYS A 1 209 ? 23.675 10.719 -55.473 1.00 67.12 209 LYS A CA 1
ATOM 1656 C C . LYS A 1 209 ? 23.994 11.051 -54.015 1.00 67.12 209 LYS A C 1
ATOM 1658 O O . LYS A 1 209 ? 23.151 10.859 -53.149 1.00 67.12 209 LYS A O 1
ATOM 1663 N N . ILE A 1 210 ? 25.188 11.574 -53.737 1.00 76.00 210 ILE A N 1
ATOM 1664 C CA . ILE A 1 210 ? 25.570 11.976 -52.382 1.00 76.00 210 ILE A CA 1
ATOM 1665 C C . ILE A 1 210 ? 24.875 13.266 -51.939 1.00 76.00 210 ILE A C 1
ATOM 1667 O O . ILE A 1 210 ? 24.724 13.491 -50.746 1.00 76.00 210 ILE A O 1
ATOM 1671 N N . ASN A 1 211 ? 24.446 14.124 -52.873 1.00 75.12 211 ASN A N 1
ATOM 1672 C CA . ASN A 1 211 ? 23.959 15.468 -52.549 1.00 75.12 211 ASN A CA 1
ATOM 1673 C C . ASN A 1 211 ? 22.684 15.445 -51.691 1.00 75.12 211 ASN A C 1
ATOM 1675 O O . ASN A 1 211 ? 22.569 16.242 -50.762 1.00 75.12 211 ASN A O 1
ATOM 1679 N N . GLU A 1 212 ? 21.778 14.500 -51.951 1.00 70.19 212 GLU A N 1
ATOM 1680 C CA . GLU A 1 212 ? 20.576 14.276 -51.135 1.00 70.19 212 GLU A CA 1
ATOM 1681 C C . GLU A 1 212 ? 20.950 13.826 -49.713 1.00 70.19 212 GLU A C 1
ATOM 1683 O O . GLU A 1 212 ? 20.430 14.344 -48.725 1.00 70.19 212 GLU A O 1
ATOM 1688 N N . HIS A 1 213 ? 21.944 12.942 -49.596 1.00 73.94 213 HIS A N 1
ATOM 1689 C CA . HIS A 1 213 ? 22.446 12.467 -48.309 1.00 73.94 213 HIS A CA 1
ATOM 1690 C C . HIS A 1 213 ? 23.183 13.573 -47.523 1.00 73.94 213 HIS A C 1
ATOM 1692 O O . HIS A 1 213 ? 23.050 13.664 -46.301 1.00 73.94 213 HIS A O 1
ATOM 1698 N N . ARG A 1 214 ? 23.936 14.457 -48.196 1.00 77.12 214 ARG A N 1
ATOM 1699 C CA . ARG A 1 214 ? 24.596 15.613 -47.556 1.00 77.12 214 ARG A CA 1
ATOM 1700 C C . ARG A 1 214 ? 23.576 16.592 -46.980 1.00 77.12 214 ARG A C 1
ATOM 1702 O O . ARG A 1 214 ? 23.759 17.068 -45.862 1.00 77.12 214 ARG A O 1
ATOM 1709 N N . HIS A 1 215 ? 22.497 16.860 -47.718 1.00 76.00 215 HIS A N 1
ATOM 1710 C CA . HIS A 1 215 ? 21.421 17.732 -47.250 1.00 76.00 215 HIS A CA 1
ATOM 1711 C C . HIS A 1 215 ? 20.800 17.200 -45.956 1.00 76.00 215 HIS A C 1
ATOM 1713 O O . HIS A 1 215 ? 20.753 17.918 -44.957 1.00 76.00 215 HIS A O 1
ATOM 1719 N N . CYS A 1 216 ? 20.460 15.911 -45.942 1.00 75.06 216 CYS A N 1
ATOM 1720 C CA . CYS A 1 216 ? 19.878 15.248 -44.784 1.00 75.06 216 CYS A CA 1
ATOM 1721 C C . CYS A 1 216 ? 20.801 15.308 -43.550 1.00 75.06 216 CYS A C 1
ATOM 1723 O O . CYS A 1 216 ? 20.354 15.619 -42.447 1.00 75.06 216 CYS A O 1
ATOM 1725 N N . LEU A 1 217 ? 22.103 15.049 -43.721 1.00 77.12 217 LEU A N 1
ATOM 1726 C CA . LEU A 1 217 ? 23.069 15.122 -42.617 1.00 77.12 217 LEU A CA 1
ATOM 1727 C C . LEU A 1 217 ? 23.302 16.547 -42.116 1.00 77.12 217 LEU A C 1
ATOM 1729 O O . LEU A 1 217 ? 23.529 16.730 -40.926 1.00 77.12 217 LEU A O 1
ATOM 1733 N N . SER A 1 218 ? 23.236 17.560 -42.985 1.00 78.69 218 SER A N 1
ATOM 1734 C CA . SER A 1 218 ? 23.434 18.962 -42.584 1.00 78.69 218 SER A CA 1
ATOM 1735 C C . SER A 1 218 ? 22.389 19.460 -41.578 1.00 78.69 218 SER A C 1
ATOM 1737 O O . SER A 1 218 ? 22.658 20.396 -40.835 1.00 78.69 218 SER A O 1
ATOM 1739 N N . GLN A 1 219 ? 21.222 18.807 -41.525 1.00 77.25 219 GLN A N 1
ATOM 1740 C CA . GLN A 1 219 ? 20.166 19.079 -40.545 1.00 77.25 219 GLN A CA 1
ATOM 1741 C C . GLN A 1 219 ? 20.403 18.372 -39.200 1.00 77.25 219 GLN A C 1
ATOM 1743 O O . GLN A 1 219 ? 19.781 18.724 -38.203 1.00 77.25 219 GLN A O 1
ATOM 1748 N N . ILE A 1 220 ? 21.263 17.349 -39.172 1.00 76.94 220 ILE A N 1
ATOM 1749 C CA . ILE A 1 220 ? 21.531 16.506 -37.996 1.00 76.94 220 ILE A CA 1
ATOM 1750 C C . ILE A 1 220 ? 22.861 16.894 -37.338 1.00 76.94 220 ILE A C 1
ATOM 1752 O O . ILE A 1 220 ? 22.987 16.850 -36.115 1.00 76.94 220 ILE A O 1
ATOM 1756 N N . LEU A 1 221 ? 23.861 17.253 -38.146 1.00 79.31 221 LEU A N 1
ATOM 1757 C CA . LEU A 1 221 ? 25.207 17.600 -37.702 1.00 79.31 221 LEU A CA 1
ATOM 1758 C C . LEU A 1 221 ? 25.291 19.070 -37.272 1.00 79.31 221 LEU A C 1
ATOM 1760 O O . LEU A 1 221 ? 24.689 19.945 -37.883 1.00 79.31 221 LEU A O 1
ATOM 1764 N N . GLU A 1 222 ? 26.092 19.350 -36.244 1.00 73.00 222 GLU A N 1
ATOM 1765 C CA . GLU A 1 222 ? 26.271 20.714 -35.721 1.00 73.00 222 GLU A CA 1
ATOM 1766 C C . GLU A 1 222 ? 27.059 21.621 -36.676 1.00 73.00 222 GLU A C 1
ATOM 1768 O O . GLU A 1 222 ? 26.793 22.820 -36.754 1.00 73.00 222 GLU A O 1
ATOM 1773 N N . ASN A 1 223 ? 28.026 21.056 -37.405 1.00 76.00 223 ASN A N 1
ATOM 1774 C CA . ASN A 1 223 ? 28.863 21.786 -38.351 1.00 76.00 223 ASN A CA 1
ATOM 1775 C C . ASN A 1 223 ? 28.517 21.389 -39.800 1.00 76.00 223 ASN A C 1
ATOM 1777 O O . ASN A 1 223 ? 28.726 20.234 -40.182 1.00 76.00 223 ASN A O 1
ATOM 1781 N N . PRO A 1 224 ? 28.057 22.328 -40.648 1.00 68.38 224 PRO A N 1
ATOM 1782 C CA . PRO A 1 224 ? 27.721 22.050 -42.044 1.00 68.38 224 PRO A CA 1
ATOM 1783 C C . PRO A 1 224 ? 28.882 21.485 -42.876 1.00 68.38 224 PRO A C 1
ATOM 1785 O O . PRO A 1 224 ? 28.643 20.711 -43.802 1.00 68.38 224 PRO A O 1
ATOM 1788 N N . GLU A 1 225 ? 30.138 21.818 -42.557 1.00 69.88 225 GLU A N 1
ATOM 1789 C CA . GLU A 1 225 ? 31.313 21.265 -43.254 1.00 69.88 225 GLU A CA 1
ATOM 1790 C C . GLU A 1 225 ? 31.455 19.752 -43.042 1.00 69.88 225 GLU A C 1
ATOM 1792 O O . GLU A 1 225 ? 31.893 19.029 -43.937 1.00 69.88 225 GLU A O 1
ATOM 1797 N N . ASP A 1 226 ? 30.990 19.246 -41.900 1.00 71.81 226 ASP A N 1
ATOM 1798 C CA . ASP A 1 226 ? 31.051 17.825 -41.572 1.00 71.81 226 ASP A CA 1
ATOM 1799 C C . ASP A 1 226 ? 30.058 16.981 -42.389 1.00 71.81 226 ASP A C 1
ATOM 1801 O O . ASP A 1 226 ? 30.183 15.756 -42.436 1.00 71.81 226 ASP A O 1
ATOM 1805 N N . SER A 1 227 ? 29.111 17.631 -43.077 1.00 71.12 227 SER A N 1
ATOM 1806 C CA . SER A 1 227 ? 28.182 16.995 -44.018 1.00 71.12 227 SER A CA 1
ATOM 1807 C C . SER A 1 227 ? 28.755 16.838 -45.433 1.00 71.12 227 SER A C 1
ATOM 1809 O O . SER A 1 227 ? 28.160 16.148 -46.258 1.00 71.12 227 SER A O 1
ATOM 1811 N N . LYS A 1 228 ? 29.918 17.432 -45.748 1.00 78.19 228 LYS A N 1
ATOM 1812 C CA . LYS A 1 228 ? 30.514 17.431 -47.100 1.00 78.19 228 LYS A CA 1
ATOM 1813 C C . LYS A 1 228 ? 31.335 16.175 -47.423 1.00 78.19 228 LYS A C 1
ATOM 1815 O O . LYS A 1 228 ? 32.393 16.264 -48.037 1.00 78.19 228 LYS A O 1
ATOM 1820 N N . SER A 1 229 ? 30.853 14.991 -47.056 1.00 81.19 229 SER A N 1
ATOM 1821 C CA . SER A 1 229 ? 31.544 13.727 -47.361 1.00 81.19 229 SER A CA 1
ATOM 1822 C C . SER A 1 229 ? 31.685 13.511 -48.872 1.00 81.19 229 SER A C 1
ATOM 1824 O O . SER A 1 229 ? 30.757 13.820 -49.619 1.00 81.19 229 SER A O 1
ATOM 1826 N N . ALA A 1 230 ? 32.820 12.990 -49.343 1.00 84.31 230 ALA A N 1
ATOM 1827 C CA . ALA A 1 230 ? 33.093 12.692 -50.752 1.00 84.31 230 ALA A CA 1
ATOM 1828 C C . ALA A 1 230 ? 32.452 11.371 -51.214 1.00 84.31 230 ALA A C 1
ATOM 1830 O O . ALA A 1 230 ? 32.011 11.279 -52.365 1.00 84.31 230 ALA A O 1
ATOM 1831 N N . SER A 1 231 ? 32.348 10.399 -50.307 1.00 88.00 231 SER A N 1
ATOM 1832 C CA . SER A 1 231 ? 31.608 9.141 -50.460 1.00 88.00 231 SER A CA 1
ATOM 1833 C C . SER A 1 231 ? 30.976 8.724 -49.124 1.00 88.00 231 SER A C 1
ATOM 1835 O O . SER A 1 231 ? 31.473 9.087 -48.052 1.00 88.00 231 SER A O 1
ATOM 1837 N N . VAL A 1 232 ? 29.850 8.004 -49.185 1.00 89.50 232 VAL A N 1
ATOM 1838 C CA . VAL A 1 232 ? 29.117 7.502 -48.008 1.00 89.50 232 VAL A CA 1
ATOM 1839 C C . VAL A 1 232 ? 28.685 6.060 -48.230 1.00 89.50 232 VAL A C 1
ATOM 1841 O O . VAL A 1 232 ? 28.284 5.686 -49.333 1.00 89.50 232 VAL A O 1
ATOM 1844 N N . ILE A 1 233 ? 28.737 5.267 -47.168 1.00 90.38 233 ILE A N 1
ATOM 1845 C CA . ILE A 1 233 ? 28.107 3.955 -47.088 1.00 90.38 233 ILE A CA 1
ATOM 1846 C C . ILE A 1 233 ? 27.181 3.932 -45.875 1.00 90.38 233 ILE A C 1
ATOM 1848 O O . ILE A 1 233 ? 27.554 4.383 -44.792 1.00 90.38 233 ILE A O 1
ATOM 1852 N N . GLU A 1 234 ? 25.970 3.425 -46.058 1.00 90.44 234 GLU A N 1
ATOM 1853 C CA . GLU A 1 234 ? 24.988 3.298 -44.985 1.00 90.44 234 GLU A CA 1
ATOM 1854 C C . GLU A 1 234 ? 24.480 1.862 -44.895 1.00 90.44 234 GLU A C 1
ATOM 1856 O O . GLU A 1 234 ? 24.383 1.170 -45.909 1.00 90.44 234 GLU A O 1
ATOM 1861 N N . ALA A 1 235 ? 24.138 1.416 -43.690 1.00 91.25 235 ALA A N 1
ATOM 1862 C CA . ALA A 1 235 ? 23.515 0.122 -43.458 1.00 91.25 235 ALA A CA 1
ATOM 1863 C C . ALA A 1 235 ? 22.412 0.225 -42.390 1.00 91.25 235 ALA A C 1
ATOM 1865 O O . ALA A 1 235 ? 22.658 0.748 -41.295 1.00 91.25 235 ALA A O 1
ATOM 1866 N N . PRO A 1 236 ? 21.192 -0.263 -42.676 1.00 91.69 236 PRO A N 1
ATOM 1867 C CA . PRO A 1 236 ? 20.062 -0.149 -41.764 1.00 91.69 236 PRO A CA 1
ATOM 1868 C C . PRO A 1 236 ? 20.125 -1.185 -40.638 1.00 91.69 236 PRO A C 1
ATOM 1870 O O . PRO A 1 236 ? 20.295 -2.380 -40.869 1.00 91.69 236 PRO A O 1
ATOM 1873 N N . ILE A 1 237 ? 19.893 -0.736 -39.406 1.00 90.44 237 ILE A N 1
ATOM 1874 C CA . ILE A 1 237 ? 19.718 -1.597 -38.233 1.00 90.44 237 ILE A CA 1
ATOM 1875 C C . ILE A 1 237 ? 18.250 -2.033 -38.188 1.00 90.44 237 ILE A C 1
ATOM 1877 O O . ILE A 1 237 ? 17.357 -1.245 -37.848 1.00 90.44 237 ILE A O 1
ATOM 1881 N N . VAL A 1 238 ? 18.001 -3.295 -38.543 1.00 86.94 238 VAL A N 1
ATOM 1882 C CA . VAL A 1 238 ? 16.656 -3.875 -38.644 1.00 86.94 238 VAL A CA 1
ATOM 1883 C C . VAL A 1 238 ? 16.437 -4.900 -37.539 1.00 86.94 238 VAL A C 1
ATOM 1885 O O . VAL A 1 238 ? 17.139 -5.901 -37.456 1.00 86.94 238 VAL A O 1
ATOM 1888 N N . PHE A 1 239 ? 15.405 -4.692 -36.724 1.00 82.38 239 PHE A N 1
ATOM 1889 C CA . PHE A 1 239 ? 14.905 -5.699 -35.788 1.00 82.38 239 PHE A CA 1
ATOM 1890 C C . PHE A 1 239 ? 13.385 -5.578 -35.638 1.00 82.38 239 PHE A C 1
ATOM 1892 O O . PHE A 1 239 ? 12.806 -4.495 -35.748 1.00 82.38 239 PHE A O 1
ATOM 1899 N N . GLY A 1 240 ? 12.706 -6.718 -35.467 1.00 72.31 240 GLY A N 1
ATOM 1900 C CA . GLY A 1 240 ? 11.237 -6.777 -35.469 1.00 72.31 240 GLY A CA 1
ATOM 1901 C C . GLY A 1 240 ? 10.589 -6.411 -36.816 1.00 72.31 240 GLY A C 1
ATOM 1902 O O . GLY A 1 240 ? 9.458 -5.938 -36.837 1.00 72.31 240 GLY A O 1
ATOM 1903 N N . GLY A 1 241 ? 11.307 -6.577 -37.936 1.00 78.75 241 GLY A N 1
ATOM 1904 C CA . GLY A 1 241 ? 10.805 -6.324 -39.297 1.00 78.75 241 GLY A CA 1
ATOM 1905 C C . GLY A 1 241 ? 10.814 -4.857 -39.757 1.00 78.75 241 GLY A C 1
ATOM 1906 O O . GLY A 1 241 ? 10.488 -4.587 -40.920 1.00 78.75 241 GLY A O 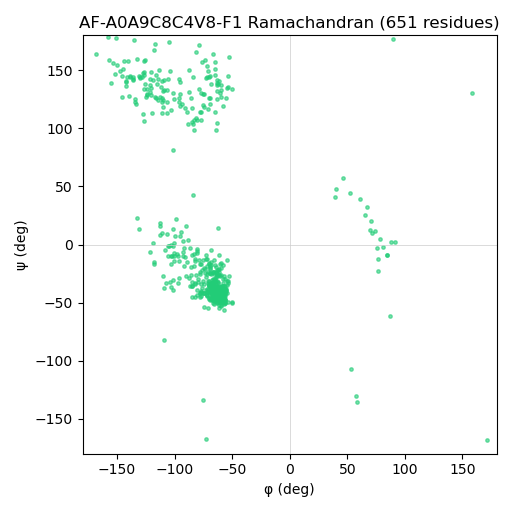1
ATOM 1907 N N . CYS A 1 242 ? 11.232 -3.931 -38.887 1.00 83.00 242 CYS A N 1
ATOM 1908 C CA . CYS A 1 242 ? 11.283 -2.489 -39.133 1.00 83.00 242 CYS A CA 1
ATOM 1909 C C . CYS A 1 242 ? 12.712 -1.946 -38.993 1.00 83.00 242 CYS A C 1
ATOM 1911 O O . CYS A 1 242 ? 13.484 -2.429 -38.165 1.00 83.00 242 CYS A O 1
ATOM 1913 N N . VAL A 1 243 ? 13.041 -0.905 -39.762 1.00 87.06 243 VAL A N 1
ATOM 1914 C CA . VAL A 1 243 ? 14.299 -0.161 -39.609 1.00 87.06 243 VAL A CA 1
ATOM 1915 C C . VAL A 1 243 ? 14.185 0.731 -38.375 1.00 87.06 243 VAL A C 1
ATOM 1917 O O . VAL A 1 243 ? 13.276 1.559 -38.271 1.00 87.06 243 VAL A O 1
ATOM 1920 N N . ARG A 1 244 ? 15.077 0.521 -37.410 1.00 86.94 244 ARG A N 1
ATOM 1921 C CA . ARG A 1 244 ? 15.073 1.198 -36.103 1.00 86.94 244 ARG A CA 1
ATOM 1922 C C . ARG A 1 244 ? 16.235 2.171 -35.960 1.00 86.94 244 ARG A C 1
ATOM 1924 O O . ARG A 1 244 ? 16.112 3.172 -35.257 1.00 86.94 244 ARG A O 1
ATOM 1931 N N . GLY A 1 245 ? 17.319 1.907 -36.678 1.00 89.62 245 GLY A N 1
ATOM 1932 C CA . GLY A 1 245 ? 18.470 2.785 -36.778 1.00 89.62 245 GLY A CA 1
ATOM 1933 C C . GLY A 1 245 ? 19.193 2.625 -38.109 1.00 89.62 245 GLY A C 1
ATOM 1934 O O . GLY A 1 245 ? 18.814 1.788 -38.925 1.00 89.62 245 GLY A O 1
ATOM 1935 N N . VAL A 1 246 ? 20.239 3.413 -38.315 1.00 90.62 246 VAL A N 1
ATOM 1936 C CA . VAL A 1 246 ? 21.141 3.331 -39.466 1.00 90.62 246 VAL A CA 1
ATOM 1937 C C . VAL A 1 246 ? 22.570 3.600 -38.999 1.00 90.62 246 VAL A C 1
ATOM 1939 O O . VAL A 1 246 ? 22.803 4.492 -38.178 1.00 90.62 246 VAL A O 1
ATOM 1942 N N . ILE A 1 247 ? 23.520 2.805 -39.489 1.00 92.31 247 ILE A N 1
ATOM 1943 C CA . ILE A 1 247 ? 24.955 3.081 -39.371 1.00 92.31 247 ILE A CA 1
ATOM 1944 C C . ILE A 1 247 ? 25.394 3.769 -40.652 1.00 92.31 247 ILE A C 1
ATOM 1946 O O . ILE A 1 247 ? 25.118 3.266 -41.737 1.00 92.31 247 ILE A O 1
ATOM 1950 N N . ILE A 1 248 ? 26.085 4.896 -40.525 1.00 91.56 248 ILE A N 1
ATOM 1951 C CA . ILE A 1 248 ? 26.574 5.681 -41.654 1.00 91.56 248 ILE A CA 1
ATOM 1952 C C . ILE A 1 248 ? 28.078 5.859 -41.493 1.00 91.56 248 ILE A C 1
ATOM 1954 O O . ILE A 1 248 ? 28.535 6.304 -40.440 1.00 91.56 248 ILE A O 1
ATOM 1958 N N . LEU A 1 249 ? 28.849 5.504 -42.519 1.00 92.62 249 LEU A N 1
ATOM 1959 C CA . LEU A 1 249 ? 30.296 5.696 -42.569 1.00 92.62 249 LEU A CA 1
ATOM 1960 C C . LEU A 1 249 ? 30.657 6.615 -43.738 1.00 92.62 249 LEU A C 1
ATOM 1962 O O . LEU A 1 249 ? 30.088 6.533 -44.829 1.00 92.62 249 LEU A O 1
ATOM 1966 N N . HIS A 1 250 ? 31.632 7.485 -43.508 1.00 89.81 250 HIS A N 1
ATOM 1967 C CA . HIS A 1 250 ? 31.992 8.576 -44.403 1.00 89.81 250 HIS A CA 1
ATOM 1968 C C . HIS A 1 250 ? 33.475 8.541 -44.744 1.00 89.81 250 HIS A C 1
ATOM 1970 O O . HIS A 1 250 ? 34.319 8.253 -43.889 1.00 89.81 250 HIS A O 1
ATOM 1976 N N . ASN A 1 251 ? 33.787 8.946 -45.971 1.00 90.19 251 ASN A N 1
ATOM 1977 C CA . ASN A 1 251 ? 35.111 9.417 -46.348 1.00 90.19 251 ASN A CA 1
ATOM 1978 C C . ASN A 1 251 ? 34.980 10.858 -46.861 1.00 90.19 251 ASN A C 1
ATOM 1980 O O . ASN A 1 251 ? 34.127 11.146 -47.706 1.00 90.19 251 ASN A O 1
ATOM 1984 N N . MET A 1 252 ? 35.781 11.780 -46.330 1.00 84.50 252 MET A N 1
ATOM 1985 C CA . MET A 1 252 ? 35.720 13.202 -46.676 1.00 84.50 252 MET A CA 1
ATOM 1986 C C . MET A 1 252 ? 36.545 13.538 -47.924 1.00 84.50 252 MET A C 1
ATOM 1988 O O . MET A 1 252 ? 36.291 14.558 -48.557 1.00 84.50 252 MET A O 1
ATOM 1992 N N . SER A 1 253 ? 37.494 12.678 -48.298 1.00 85.44 253 SER A N 1
ATOM 1993 C CA . SER A 1 253 ? 38.559 12.975 -49.261 1.00 85.44 253 SER A CA 1
ATOM 1994 C C . SER A 1 253 ? 38.415 12.245 -50.606 1.00 85.44 253 SER A C 1
ATOM 1996 O O . SER A 1 253 ? 38.724 12.812 -51.652 1.00 85.44 253 SER A O 1
ATOM 1998 N N . SER A 1 254 ? 37.960 10.988 -50.609 1.00 86.19 254 SER A N 1
ATOM 1999 C CA . SER A 1 254 ? 37.876 10.120 -51.795 1.00 86.19 254 SER A CA 1
ATOM 2000 C C . SER A 1 254 ? 36.425 9.874 -52.224 1.00 86.19 254 SER A C 1
ATOM 2002 O O . SER A 1 254 ? 35.553 9.533 -51.421 1.00 86.19 254 SER A O 1
ATOM 2004 N N . HIS A 1 255 ? 36.172 10.035 -53.526 1.00 83.88 255 HIS A N 1
ATOM 2005 C CA . HIS A 1 255 ? 34.856 9.858 -54.152 1.00 83.88 255 HIS A CA 1
ATOM 2006 C C . HIS A 1 255 ? 34.505 8.405 -54.490 1.00 83.88 255 HIS A C 1
ATOM 2008 O O . HIS A 1 255 ? 33.373 8.140 -54.886 1.00 83.88 255 HIS A O 1
ATOM 2014 N N . ASP A 1 256 ? 35.453 7.484 -54.347 1.00 83.75 256 ASP A N 1
ATOM 2015 C CA . ASP A 1 256 ? 35.363 6.065 -54.693 1.00 83.75 256 ASP A CA 1
ATOM 2016 C C . ASP A 1 256 ? 35.885 5.163 -53.559 1.00 83.75 256 ASP A C 1
ATOM 2018 O O . ASP A 1 256 ? 36.253 4.012 -53.789 1.00 83.75 256 ASP A O 1
ATOM 2022 N N . ALA A 1 257 ? 35.889 5.678 -52.323 1.00 86.25 257 ALA A N 1
ATOM 2023 C CA . ALA A 1 257 ? 36.427 4.984 -51.152 1.00 86.25 257 ALA A CA 1
ATOM 2024 C C . ALA A 1 257 ? 35.664 3.699 -50.791 1.00 86.25 257 ALA A C 1
ATOM 2026 O O . ALA A 1 257 ? 36.232 2.822 -50.147 1.00 86.25 257 ALA A O 1
ATOM 2027 N N . PHE A 1 258 ? 34.394 3.588 -51.196 1.00 90.50 258 PHE A N 1
ATOM 2028 C CA . PHE A 1 258 ? 33.514 2.472 -50.853 1.00 90.50 258 PHE A CA 1
ATOM 2029 C C . PHE A 1 258 ? 32.995 1.745 -52.094 1.00 90.50 258 PHE A C 1
ATOM 2031 O O . PHE A 1 258 ? 32.632 2.353 -53.103 1.00 90.50 258 PHE A O 1
ATOM 2038 N N . SER A 1 259 ? 32.898 0.424 -51.984 1.00 88.06 259 SER A N 1
ATOM 2039 C CA . SER A 1 259 ? 32.391 -0.483 -53.010 1.00 88.06 259 SER A CA 1
ATOM 2040 C C . SER A 1 259 ? 31.138 -1.232 -52.545 1.00 88.06 259 SER A C 1
ATOM 2042 O O . SER A 1 259 ? 30.833 -1.312 -51.356 1.00 88.06 259 SER A O 1
ATOM 2044 N N . GLN A 1 260 ? 30.435 -1.887 -53.474 1.00 84.88 260 GLN A N 1
ATOM 2045 C CA . GLN A 1 260 ? 29.312 -2.765 -53.114 1.00 84.88 260 GLN A CA 1
ATOM 2046 C C . GLN A 1 260 ? 29.745 -3.940 -52.216 1.00 84.88 260 GLN A C 1
ATOM 2048 O O . GLN A 1 260 ? 28.950 -4.459 -51.436 1.00 84.88 260 GLN A O 1
ATOM 2053 N N . LYS A 1 261 ? 31.014 -4.363 -52.300 1.00 81.94 261 LYS A N 1
ATOM 2054 C CA . LYS A 1 261 ? 31.554 -5.395 -51.409 1.00 81.94 261 LYS A CA 1
ATOM 2055 C C . LYS A 1 261 ? 31.598 -4.895 -49.962 1.00 81.94 261 LYS A C 1
ATOM 2057 O O . LYS A 1 261 ? 31.274 -5.663 -49.061 1.00 81.94 261 LYS A O 1
ATOM 2062 N N . ASP A 1 262 ? 31.941 -3.624 -49.764 1.00 87.00 262 ASP A N 1
ATOM 2063 C CA . ASP A 1 262 ? 31.952 -2.980 -48.449 1.00 87.00 262 ASP A CA 1
ATOM 2064 C C . ASP A 1 262 ? 30.529 -2.850 -47.896 1.00 87.00 262 ASP A C 1
ATOM 2066 O O . ASP A 1 262 ? 30.310 -3.107 -46.716 1.00 87.00 262 ASP A O 1
ATOM 2070 N N . ALA A 1 263 ? 29.540 -2.569 -48.753 1.00 86.56 263 ALA A N 1
ATOM 2071 C CA . ALA A 1 263 ? 28.130 -2.518 -48.351 1.00 86.56 263 ALA A CA 1
ATOM 2072 C C . ALA A 1 263 ? 27.632 -3.876 -47.855 1.00 86.56 263 ALA A C 1
ATOM 2074 O O . ALA A 1 263 ? 27.043 -3.962 -46.783 1.00 86.56 263 ALA A O 1
ATOM 2075 N N . ASN A 1 264 ? 27.935 -4.952 -48.584 1.00 83.25 264 ASN A N 1
ATOM 2076 C CA . ASN A 1 264 ? 27.560 -6.308 -48.176 1.00 83.25 264 ASN A CA 1
ATOM 2077 C C . ASN A 1 264 ? 28.257 -6.731 -46.869 1.00 83.25 264 ASN A C 1
ATOM 2079 O O . ASN A 1 264 ? 27.685 -7.460 -46.054 1.00 83.25 264 ASN A O 1
ATOM 2083 N N . LEU A 1 265 ? 29.494 -6.271 -46.664 1.00 82.56 265 LEU A N 1
ATOM 2084 C CA . LEU A 1 265 ? 30.251 -6.527 -45.444 1.00 82.56 265 LEU A CA 1
ATOM 2085 C C . LEU A 1 265 ? 29.650 -5.779 -44.249 1.00 82.56 265 LEU A C 1
ATOM 2087 O O . LEU A 1 265 ? 29.398 -6.392 -43.214 1.00 82.56 265 LEU A O 1
ATOM 2091 N N . LEU A 1 266 ? 29.351 -4.488 -44.414 1.00 85.62 266 LEU A N 1
ATOM 2092 C CA . LEU A 1 266 ? 28.700 -3.669 -43.393 1.00 85.62 266 LEU A CA 1
ATOM 2093 C C . LEU A 1 266 ? 27.293 -4.189 -43.063 1.00 85.62 266 LEU A C 1
ATOM 2095 O O . LEU A 1 266 ? 26.941 -4.269 -41.891 1.00 85.62 266 LEU A O 1
ATOM 2099 N N . GLN A 1 267 ? 26.524 -4.623 -44.067 1.00 86.94 267 GLN A N 1
ATOM 2100 C CA . GLN A 1 267 ? 25.223 -5.272 -43.882 1.00 86.94 267 GLN A CA 1
ATOM 2101 C C . GLN A 1 267 ? 25.341 -6.503 -42.969 1.00 86.94 267 GLN A C 1
ATOM 2103 O O . GLN A 1 267 ? 24.598 -6.627 -41.999 1.00 86.94 267 GLN A O 1
ATOM 2108 N N . SER A 1 268 ? 26.329 -7.369 -43.222 1.00 81.56 268 SER A N 1
ATOM 2109 C CA . SER A 1 268 ? 26.561 -8.578 -42.418 1.00 81.56 268 SER A CA 1
ATOM 2110 C C . SER A 1 268 ? 26.939 -8.249 -40.965 1.00 81.56 268 SER A C 1
ATOM 2112 O O . SER A 1 268 ? 26.502 -8.929 -40.036 1.00 81.56 268 SER A O 1
ATOM 2114 N N . VAL A 1 269 ? 27.735 -7.191 -40.752 1.00 80.12 269 VAL A N 1
ATOM 2115 C CA . VAL A 1 269 ? 28.074 -6.685 -39.409 1.00 80.12 269 VAL A CA 1
ATOM 2116 C C . VAL A 1 269 ? 26.816 -6.198 -38.692 1.00 80.12 269 VAL A C 1
ATOM 2118 O O . VAL A 1 269 ? 26.554 -6.602 -37.559 1.00 80.12 269 VAL A O 1
ATOM 2121 N N . VAL A 1 270 ? 26.026 -5.351 -39.354 1.00 85.00 270 VAL A N 1
ATOM 2122 C CA . VAL A 1 270 ? 24.824 -4.745 -38.775 1.00 85.00 270 VAL A CA 1
ATOM 2123 C C . VAL A 1 270 ? 23.777 -5.797 -38.418 1.00 85.00 270 VAL A C 1
ATOM 2125 O O . VAL A 1 270 ? 23.169 -5.696 -37.355 1.00 85.00 270 VAL A O 1
ATOM 2128 N N . GLU A 1 271 ? 23.609 -6.839 -39.232 1.00 81.38 271 GLU A N 1
ATOM 2129 C CA . GLU A 1 271 ? 22.686 -7.946 -38.952 1.00 81.38 271 GLU A CA 1
ATOM 2130 C C . GLU A 1 271 ? 23.054 -8.719 -37.678 1.00 81.38 271 GLU A C 1
ATOM 2132 O O . GLU A 1 271 ? 22.182 -8.991 -36.851 1.00 81.38 271 GLU A O 1
ATOM 2137 N N . GLN A 1 272 ? 24.339 -9.030 -37.467 1.00 76.25 272 GLN A N 1
ATOM 2138 C CA . GLN A 1 272 ? 24.786 -9.699 -36.236 1.00 76.25 272 GLN A CA 1
ATOM 2139 C C . GLN A 1 272 ? 24.619 -8.808 -35.003 1.00 76.25 272 GLN A C 1
ATOM 2141 O O . GLN A 1 272 ? 24.279 -9.269 -33.914 1.00 76.25 272 GLN A O 1
ATOM 2146 N N . VAL A 1 273 ? 24.855 -7.516 -35.184 1.00 76.62 273 VAL A N 1
ATOM 2147 C CA . VAL A 1 273 ? 24.832 -6.518 -34.123 1.00 76.62 273 VAL A CA 1
ATOM 2148 C C . VAL A 1 273 ? 23.411 -6.116 -33.715 1.00 76.62 273 VAL A C 1
ATOM 2150 O O . VAL A 1 273 ? 23.167 -5.846 -32.537 1.00 76.62 273 VAL A O 1
ATOM 2153 N N . ALA A 1 274 ? 22.464 -6.093 -34.656 1.00 81.50 274 ALA A N 1
ATOM 2154 C CA . ALA A 1 274 ? 21.076 -5.706 -34.408 1.00 81.50 274 ALA A CA 1
ATOM 2155 C C . ALA A 1 274 ? 20.431 -6.553 -33.299 1.00 81.50 274 ALA A C 1
ATOM 2157 O O . ALA A 1 274 ? 19.680 -6.024 -32.479 1.00 81.50 274 ALA A O 1
ATOM 2158 N N . VAL A 1 275 ? 20.785 -7.841 -33.221 1.00 76.75 275 VAL A N 1
ATOM 2159 C CA . VAL A 1 275 ? 20.335 -8.755 -32.159 1.00 76.75 275 VAL A CA 1
ATOM 2160 C C . VAL A 1 275 ? 20.868 -8.325 -30.788 1.00 76.75 275 VAL A C 1
ATOM 2162 O O . VAL A 1 275 ? 20.115 -8.284 -29.816 1.00 76.75 275 VAL A O 1
ATOM 2165 N N . SER A 1 276 ? 22.147 -7.955 -30.693 1.00 77.31 276 SER A N 1
ATOM 2166 C CA . SER A 1 276 ? 22.758 -7.480 -29.443 1.00 77.31 276 SER A CA 1
ATOM 2167 C C . SER A 1 276 ? 22.168 -6.146 -28.988 1.00 77.31 276 SER A C 1
ATOM 2169 O O . SER A 1 276 ? 21.885 -5.979 -27.803 1.00 77.31 276 SER A O 1
ATOM 2171 N N . ILE A 1 277 ? 21.917 -5.223 -29.926 1.00 80.69 277 ILE A N 1
ATOM 2172 C CA . ILE A 1 277 ? 21.234 -3.949 -29.650 1.00 80.69 277 ILE A CA 1
ATOM 2173 C C . ILE A 1 277 ? 19.830 -4.218 -29.098 1.00 80.69 277 ILE A C 1
ATOM 2175 O O . ILE A 1 277 ? 19.480 -3.690 -28.044 1.00 80.69 277 ILE A O 1
ATOM 2179 N N . GLN A 1 278 ? 19.056 -5.092 -29.750 1.00 82.31 278 GLN A N 1
ATOM 2180 C CA . GLN A 1 278 ? 17.716 -5.468 -29.296 1.00 82.31 278 GLN A CA 1
ATOM 2181 C C . GLN A 1 278 ? 17.739 -6.077 -27.885 1.00 82.31 278 GLN A C 1
ATOM 2183 O O . GLN A 1 278 ? 16.906 -5.731 -27.045 1.00 82.31 278 GLN A O 1
ATOM 2188 N N . ASN A 1 279 ? 18.697 -6.963 -27.604 1.00 82.00 279 ASN A N 1
ATOM 2189 C CA . ASN A 1 279 ? 18.849 -7.580 -26.287 1.00 82.00 279 ASN A CA 1
ATOM 2190 C C . ASN A 1 279 ? 19.214 -6.551 -25.209 1.00 82.00 279 ASN A C 1
ATOM 2192 O O . ASN A 1 279 ? 18.629 -6.575 -24.125 1.00 82.00 279 ASN A O 1
ATOM 2196 N N . ALA A 1 280 ? 20.137 -5.630 -25.500 1.00 80.25 280 ALA A N 1
ATOM 2197 C CA . ALA A 1 280 ? 20.529 -4.568 -24.577 1.00 80.25 280 ALA A CA 1
ATOM 2198 C C . ALA A 1 280 ? 19.366 -3.596 -24.293 1.00 80.25 280 ALA A C 1
ATOM 2200 O O . ALA A 1 280 ? 19.130 -3.237 -23.137 1.00 80.25 280 ALA A O 1
ATOM 2201 N N . GLU A 1 281 ? 18.589 -3.218 -25.314 1.00 79.19 281 GLU A N 1
ATOM 2202 C CA . GLU A 1 281 ? 17.380 -2.398 -25.155 1.00 79.19 281 GLU A CA 1
ATOM 2203 C C . GLU A 1 281 ? 16.320 -3.100 -24.298 1.00 79.19 281 GLU A C 1
ATOM 2205 O O . GLU A 1 281 ? 15.783 -2.506 -23.358 1.00 79.19 281 GLU A O 1
ATOM 2210 N N . LEU A 1 282 ? 16.051 -4.380 -24.575 1.00 81.88 282 LEU A N 1
ATOM 2211 C CA . LEU A 1 282 ? 15.095 -5.178 -23.811 1.00 81.88 282 LEU A CA 1
ATOM 2212 C C . LEU A 1 282 ? 15.532 -5.328 -22.348 1.00 81.88 282 LEU A C 1
ATOM 2214 O O . LEU A 1 282 ? 14.710 -5.189 -21.438 1.00 81.88 282 LEU A O 1
ATOM 2218 N N . TYR A 1 283 ? 16.820 -5.578 -22.112 1.00 81.19 283 TYR A N 1
ATOM 2219 C CA . TYR A 1 283 ? 17.384 -5.700 -20.773 1.00 81.19 283 TYR A CA 1
ATOM 2220 C C . TYR A 1 283 ? 17.270 -4.387 -19.993 1.00 81.19 283 TYR A C 1
ATOM 2222 O O . TYR A 1 283 ? 16.767 -4.382 -18.869 1.00 81.19 283 TYR A O 1
ATOM 2230 N N . LYS A 1 284 ? 17.642 -3.257 -20.608 1.00 77.25 284 LYS A N 1
ATOM 2231 C CA . LYS A 1 284 ? 17.513 -1.924 -20.003 1.00 77.25 284 LYS A CA 1
ATOM 2232 C C . LYS A 1 284 ? 16.060 -1.598 -19.653 1.00 77.25 284 LYS A C 1
ATOM 2234 O O . LYS A 1 284 ? 15.785 -1.167 -18.534 1.00 77.25 284 LYS A O 1
ATOM 2239 N N . GLY A 1 285 ? 15.125 -1.862 -20.568 1.00 76.62 285 GLY A N 1
ATOM 2240 C CA . GLY A 1 285 ? 13.695 -1.675 -20.311 1.00 76.62 285 GLY A CA 1
ATOM 2241 C C . GLY A 1 285 ? 13.171 -2.579 -19.190 1.00 76.62 285 GLY A C 1
ATOM 2242 O O . GLY A 1 285 ? 12.357 -2.152 -18.373 1.00 76.62 285 GLY A O 1
ATOM 2243 N N . THR A 1 286 ? 13.672 -3.814 -19.102 1.00 79.75 286 THR A N 1
ATOM 2244 C CA . THR A 1 286 ? 13.330 -4.748 -18.018 1.00 79.75 286 THR A CA 1
ATOM 2245 C C . THR A 1 286 ? 13.860 -4.260 -16.669 1.00 79.75 286 THR A C 1
ATOM 2247 O O . THR A 1 286 ? 13.120 -4.280 -15.688 1.00 79.75 286 THR A O 1
ATOM 2250 N N . GLN A 1 287 ? 15.100 -3.763 -16.609 1.00 77.62 287 GLN A N 1
ATOM 2251 C CA . GLN A 1 287 ? 15.671 -3.202 -15.382 1.00 77.62 287 GLN A CA 1
ATOM 2252 C C . GLN A 1 287 ? 14.920 -1.960 -14.894 1.00 77.62 287 GLN A C 1
ATOM 2254 O O . GLN A 1 287 ? 14.640 -1.857 -13.702 1.00 77.62 287 GLN A O 1
ATOM 2259 N N . GLN A 1 288 ? 14.555 -1.044 -15.798 1.00 72.56 288 GLN A N 1
ATOM 2260 C CA . GLN A 1 288 ? 13.758 0.137 -15.446 1.00 72.56 288 GLN A CA 1
ATOM 2261 C C . GLN A 1 288 ? 12.412 -0.265 -14.837 1.00 72.56 288 GLN A C 1
ATOM 2263 O O . GLN A 1 288 ? 12.079 0.174 -13.738 1.00 72.56 288 GLN A O 1
ATOM 2268 N N . LYS A 1 289 ? 11.693 -1.190 -15.486 1.00 74.69 289 LYS A N 1
ATOM 2269 C CA . LYS A 1 289 ? 10.429 -1.720 -14.956 1.00 74.69 289 LYS A CA 1
ATOM 2270 C C . LYS A 1 289 ? 10.599 -2.417 -13.604 1.00 74.69 289 LYS A C 1
ATOM 2272 O O . LYS A 1 289 ? 9.745 -2.275 -12.736 1.00 74.69 289 LYS A O 1
ATOM 2277 N N . ALA A 1 290 ? 11.686 -3.163 -13.400 1.00 72.25 290 ALA A N 1
ATOM 2278 C CA . ALA A 1 290 ? 11.962 -3.822 -12.123 1.00 72.25 290 ALA A CA 1
ATOM 2279 C C . ALA A 1 290 ? 12.244 -2.815 -10.993 1.00 72.25 290 ALA A C 1
ATOM 2281 O O . ALA A 1 290 ? 11.776 -3.004 -9.868 1.00 72.25 290 ALA A O 1
ATOM 2282 N N . ALA A 1 291 ? 12.970 -1.732 -11.284 1.00 67.25 291 ALA A N 1
ATOM 2283 C CA . ALA A 1 291 ? 13.217 -0.655 -10.328 1.00 67.25 291 ALA A CA 1
ATOM 2284 C C . ALA A 1 291 ? 11.916 0.069 -9.945 1.00 67.25 291 ALA A C 1
ATOM 2286 O O . ALA A 1 291 ? 11.636 0.230 -8.757 1.00 67.25 291 ALA A O 1
ATOM 2287 N N . GLU A 1 292 ? 11.081 0.416 -10.930 1.00 65.88 292 GLU A N 1
ATOM 2288 C CA . GLU A 1 292 ? 9.742 0.975 -10.696 1.00 65.88 292 GLU A CA 1
ATOM 2289 C C . GLU A 1 292 ? 8.893 0.046 -9.818 1.00 65.88 292 GLU A C 1
ATOM 2291 O O . GLU A 1 292 ? 8.306 0.485 -8.829 1.00 65.88 292 GLU A O 1
ATOM 2296 N N . PHE A 1 293 ? 8.877 -1.257 -10.119 1.00 72.75 293 PHE A N 1
ATOM 2297 C CA . PHE A 1 293 ? 8.124 -2.243 -9.344 1.00 72.75 293 PHE A CA 1
ATOM 2298 C C . PHE A 1 293 ? 8.641 -2.383 -7.907 1.00 72.75 293 PHE A C 1
ATOM 2300 O O . PHE A 1 293 ? 7.847 -2.532 -6.983 1.00 72.75 293 PHE A O 1
ATOM 2307 N N . THR A 1 294 ? 9.957 -2.299 -7.700 1.00 68.81 294 THR A N 1
ATOM 2308 C CA . THR A 1 294 ? 10.567 -2.347 -6.362 1.00 68.81 294 THR A CA 1
ATOM 2309 C C . THR A 1 294 ? 10.130 -1.151 -5.522 1.00 68.81 294 THR A C 1
ATOM 2311 O O . THR A 1 294 ? 9.733 -1.326 -4.373 1.00 68.81 294 THR A O 1
ATOM 2314 N N . ILE A 1 295 ? 10.132 0.053 -6.105 1.00 64.75 295 ILE A N 1
ATOM 2315 C CA . ILE A 1 295 ? 9.641 1.263 -5.434 1.00 64.75 295 ILE A CA 1
ATOM 2316 C C . ILE A 1 295 ? 8.164 1.089 -5.064 1.00 64.75 295 ILE A C 1
ATOM 2318 O O . ILE A 1 295 ? 7.792 1.309 -3.914 1.00 64.75 295 ILE A O 1
ATOM 2322 N N . LEU A 1 296 ? 7.329 0.630 -6.002 1.00 64.69 296 LEU A N 1
ATOM 2323 C CA . LEU A 1 296 ? 5.908 0.379 -5.741 1.00 64.69 296 LEU A CA 1
ATOM 2324 C C . LEU A 1 296 ? 5.686 -0.673 -4.649 1.00 64.69 296 LEU A C 1
ATOM 2326 O O . LEU A 1 296 ? 4.798 -0.507 -3.813 1.00 64.69 296 LEU A O 1
ATOM 2330 N N . TYR A 1 297 ? 6.489 -1.736 -4.635 1.00 68.19 297 TYR A N 1
ATOM 2331 C CA . TYR A 1 297 ? 6.407 -2.801 -3.642 1.00 68.19 297 TYR A CA 1
ATOM 2332 C C . TYR A 1 297 ? 6.800 -2.319 -2.243 1.00 68.19 297 TYR A C 1
ATOM 2334 O O . TYR A 1 297 ? 6.065 -2.572 -1.291 1.00 68.19 297 TYR A 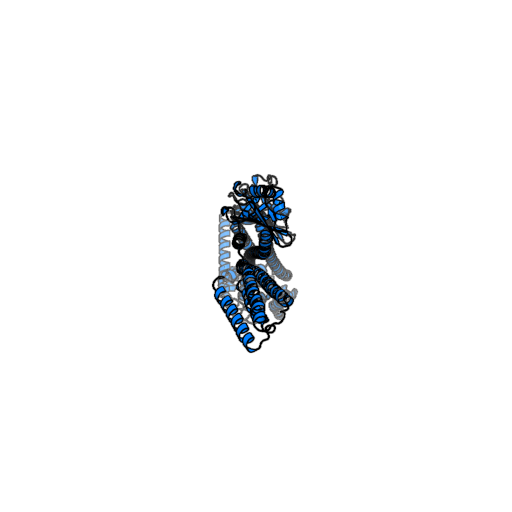O 1
ATOM 2342 N N . GLU A 1 298 ? 7.912 -1.593 -2.106 1.00 64.38 298 GLU A N 1
ATOM 2343 C CA . GLU A 1 298 ? 8.351 -1.041 -0.817 1.00 64.38 298 GLU A CA 1
ATOM 2344 C C . GLU A 1 298 ? 7.332 -0.036 -0.265 1.00 64.38 298 GLU A C 1
ATOM 2346 O O . GLU A 1 298 ? 6.960 -0.097 0.909 1.00 64.38 298 GLU A O 1
ATOM 2351 N N . VAL A 1 299 ? 6.799 0.826 -1.135 1.00 67.38 299 VAL A N 1
ATOM 2352 C CA . VAL A 1 299 ? 5.726 1.767 -0.798 1.00 67.38 299 VAL A CA 1
ATOM 2353 C C . VAL A 1 299 ? 4.459 1.016 -0.364 1.00 67.38 299 VAL A C 1
ATOM 2355 O O . VAL A 1 299 ? 3.905 1.296 0.699 1.00 67.38 299 VAL A O 1
ATOM 2358 N N . GLY A 1 300 ? 4.031 0.001 -1.122 1.00 65.94 300 GLY A N 1
ATOM 2359 C CA . GLY A 1 300 ? 2.867 -0.823 -0.788 1.00 65.94 300 GLY A CA 1
ATOM 2360 C C . GLY A 1 300 ? 3.027 -1.611 0.518 1.00 65.94 300 GLY A C 1
ATOM 2361 O O . GLY A 1 300 ? 2.083 -1.708 1.302 1.00 65.94 300 GLY A O 1
ATOM 2362 N N . LYS A 1 301 ? 4.228 -2.128 0.797 1.00 65.31 301 LYS A N 1
ATOM 2363 C CA . LYS A 1 301 ? 4.558 -2.832 2.043 1.00 65.31 301 LYS A CA 1
ATOM 2364 C C . LYS A 1 301 ? 4.512 -1.895 3.247 1.00 65.31 301 LYS A C 1
ATOM 2366 O O . LYS A 1 301 ? 3.936 -2.258 4.271 1.00 65.31 301 LYS A O 1
ATOM 2371 N N . ALA A 1 302 ? 5.066 -0.690 3.116 1.00 64.31 302 ALA A N 1
ATOM 2372 C CA . ALA A 1 302 ? 5.001 0.328 4.160 1.00 64.31 302 ALA A CA 1
ATOM 2373 C C . ALA A 1 302 ? 3.554 0.780 4.440 1.00 64.31 302 ALA A C 1
ATOM 2375 O O . ALA A 1 302 ? 3.204 1.094 5.578 1.00 64.31 302 ALA A O 1
ATOM 2376 N N . PHE A 1 303 ? 2.684 0.757 3.425 1.00 66.06 303 PHE A N 1
ATOM 2377 C CA . PHE A 1 303 ? 1.260 1.043 3.609 1.00 66.06 303 PHE A CA 1
ATOM 2378 C C . PHE A 1 303 ? 0.528 -0.086 4.339 1.00 66.06 303 PHE A C 1
ATOM 2380 O O . PHE A 1 303 ? -0.320 0.181 5.184 1.00 66.06 303 PHE A O 1
ATOM 2387 N N . ALA A 1 304 ? 0.870 -1.345 4.061 1.00 61.62 304 ALA A N 1
ATOM 2388 C CA . ALA A 1 304 ? 0.244 -2.498 4.706 1.00 61.62 304 ALA A CA 1
ATOM 2389 C C . ALA A 1 304 ? 0.605 -2.652 6.198 1.00 61.62 304 ALA A C 1
ATOM 2391 O O . ALA A 1 304 ? -0.122 -3.316 6.932 1.00 61.62 304 ALA A O 1
ATOM 2392 N N . SER A 1 305 ? 1.707 -2.055 6.667 1.00 63.94 305 SER A N 1
ATOM 2393 C CA . SER A 1 305 ? 2.160 -2.193 8.060 1.00 63.94 305 SER A CA 1
ATOM 2394 C C . SER A 1 305 ? 1.439 -1.288 9.067 1.00 63.94 305 SER A C 1
ATOM 2396 O O . SER A 1 305 ? 1.710 -1.389 10.262 1.00 63.94 305 SER A O 1
ATOM 2398 N N . THR A 1 306 ? 0.535 -0.410 8.618 1.00 63.97 306 THR A N 1
ATOM 2399 C CA . THR A 1 306 ? -0.192 0.521 9.493 1.00 63.97 306 THR A CA 1
ATOM 2400 C C . THR A 1 306 ? -1.695 0.409 9.254 1.00 63.97 306 THR A C 1
ATOM 2402 O O . THR A 1 306 ? -2.181 0.807 8.202 1.00 63.97 306 THR A O 1
ATOM 2405 N N . LEU A 1 307 ? -2.436 -0.101 10.243 1.00 65.81 307 LEU A N 1
ATOM 2406 C CA . LEU A 1 307 ? -3.908 -0.156 10.210 1.00 65.81 307 LEU A CA 1
ATOM 2407 C C . LEU A 1 307 ? -4.567 1.172 10.623 1.00 65.81 307 LEU A C 1
ATOM 2409 O O . LEU A 1 307 ? -5.753 1.368 10.407 1.00 65.81 307 LEU A O 1
ATOM 2413 N N . ASP A 1 308 ? -3.795 2.099 11.192 1.00 76.31 308 ASP A N 1
ATOM 2414 C CA . ASP A 1 308 ? -4.258 3.437 11.560 1.00 76.31 308 ASP A CA 1
ATOM 2415 C C . ASP A 1 308 ? -4.347 4.324 10.310 1.00 76.31 308 ASP A C 1
ATOM 2417 O O . ASP A 1 308 ? -3.324 4.746 9.752 1.00 76.31 308 ASP A O 1
ATOM 2421 N N . LEU A 1 309 ? -5.580 4.603 9.878 1.00 81.44 309 LEU A N 1
ATOM 2422 C CA . LEU A 1 309 ? -5.872 5.381 8.677 1.00 81.44 309 LEU A CA 1
ATOM 2423 C C . LEU A 1 309 ? -5.198 6.763 8.696 1.00 81.44 309 LEU A C 1
ATOM 2425 O O . LEU A 1 309 ? -4.679 7.208 7.672 1.00 81.44 309 LEU A O 1
ATOM 2429 N N . GLU A 1 310 ? -5.158 7.451 9.840 1.00 82.75 310 GLU A N 1
ATOM 2430 C CA . GLU A 1 310 ? -4.548 8.780 9.924 1.00 82.75 310 GLU A CA 1
ATOM 2431 C C . GLU A 1 310 ? -3.028 8.709 9.744 1.00 82.75 310 GLU A C 1
ATOM 2433 O O . GLU A 1 310 ? -2.450 9.484 8.971 1.00 82.75 310 GLU A O 1
ATOM 2438 N N . LYS A 1 311 ? -2.362 7.776 10.430 1.00 82.19 311 LYS A N 1
ATOM 2439 C CA . LYS A 1 311 ? -0.910 7.586 10.284 1.00 82.19 311 LYS A CA 1
ATOM 2440 C C . LYS A 1 311 ? -0.545 7.179 8.861 1.00 82.19 311 LYS A C 1
ATOM 2442 O O . LYS A 1 311 ? 0.399 7.737 8.302 1.00 82.19 311 LYS A O 1
ATOM 2447 N N . LEU A 1 312 ? -1.326 6.278 8.266 1.00 82.12 312 LEU A N 1
ATOM 2448 C CA . LEU A 1 312 ? -1.162 5.840 6.885 1.00 82.12 312 LEU A CA 1
ATOM 2449 C C . LEU A 1 312 ? -1.234 7.028 5.913 1.00 82.12 312 LEU A C 1
ATOM 2451 O O . LEU A 1 312 ? -0.318 7.229 5.118 1.00 82.12 312 LEU A O 1
ATOM 2455 N N . LEU A 1 313 ? -2.278 7.860 6.003 1.00 85.62 313 LEU A N 1
ATOM 2456 C CA . LEU A 1 313 ? -2.467 9.030 5.133 1.00 85.62 313 LEU A CA 1
ATOM 2457 C C . LEU A 1 313 ? -1.326 10.047 5.242 1.00 85.62 313 LEU A C 1
ATOM 2459 O O . LEU A 1 313 ? -0.866 10.565 4.224 1.00 85.62 313 LEU A O 1
ATOM 2463 N N . ASN A 1 314 ? -0.842 10.322 6.454 1.00 87.25 314 ASN A N 1
ATOM 2464 C CA . ASN A 1 314 ? 0.279 11.246 6.641 1.00 87.25 314 ASN A CA 1
ATOM 2465 C C . ASN A 1 314 ? 1.588 10.684 6.067 1.00 87.25 314 ASN A C 1
ATOM 2467 O O . ASN A 1 314 ? 2.306 11.409 5.379 1.00 87.25 314 ASN A O 1
ATOM 2471 N N . PHE A 1 315 ? 1.865 9.397 6.295 1.00 83.94 315 PHE A N 1
ATOM 2472 C CA . PHE A 1 315 ? 3.042 8.723 5.748 1.00 83.94 315 PHE A CA 1
ATOM 2473 C C . PHE A 1 315 ? 3.025 8.692 4.210 1.00 83.94 315 PHE A C 1
ATOM 2475 O O . PHE A 1 315 ? 4.021 9.029 3.569 1.00 83.94 315 PHE A O 1
ATOM 2482 N N . MET A 1 316 ? 1.875 8.369 3.607 1.00 83.12 316 MET A N 1
ATOM 2483 C CA . MET A 1 316 ? 1.676 8.396 2.152 1.00 83.12 316 MET A CA 1
ATOM 2484 C C . MET A 1 316 ? 1.965 9.768 1.557 1.00 83.12 316 MET A C 1
ATOM 2486 O O . MET A 1 316 ? 2.697 9.888 0.573 1.00 83.12 316 MET A O 1
ATOM 2490 N N . LEU A 1 317 ? 1.393 10.807 2.166 1.00 88.88 317 LEU A N 1
ATOM 2491 C CA . LEU A 1 317 ? 1.572 12.173 1.706 1.00 88.88 317 LEU A CA 1
ATOM 2492 C C . LEU A 1 317 ? 3.044 12.594 1.785 1.00 88.88 317 LEU A C 1
ATOM 2494 O O . LEU A 1 317 ? 3.562 13.195 0.850 1.00 88.88 317 LEU A O 1
ATOM 2498 N N . GLU A 1 318 ? 3.732 12.251 2.871 1.00 87.88 318 GLU A N 1
ATOM 2499 C CA . GLU A 1 318 ? 5.155 12.540 3.037 1.00 87.88 318 GLU A CA 1
ATOM 2500 C C . GLU A 1 318 ? 6.030 11.828 1.998 1.00 87.88 318 GLU A C 1
ATOM 2502 O O . GLU A 1 318 ? 6.909 12.456 1.409 1.00 87.88 318 GLU A O 1
ATOM 2507 N N . CYS A 1 319 ? 5.746 10.558 1.708 1.00 84.00 319 CYS A N 1
ATOM 2508 C CA . CYS A 1 319 ? 6.438 9.802 0.667 1.00 84.00 319 CYS A CA 1
ATOM 2509 C C . CYS A 1 319 ? 6.262 10.444 -0.721 1.00 84.00 319 CYS A C 1
ATOM 2511 O O . CYS A 1 319 ? 7.246 10.640 -1.441 1.00 84.00 319 CYS A O 1
ATOM 2513 N N . CYS A 1 320 ? 5.033 10.845 -1.071 1.00 86.81 320 CYS A N 1
ATOM 2514 C CA . CYS A 1 320 ? 4.751 11.526 -2.337 1.00 86.81 320 CYS A CA 1
ATOM 2515 C C . CYS A 1 320 ? 5.494 12.866 -2.430 1.00 86.81 320 CYS A C 1
ATOM 2517 O O . CYS A 1 320 ? 6.128 13.147 -3.442 1.00 86.81 320 CYS A O 1
ATOM 2519 N N . LEU A 1 321 ? 5.470 13.677 -1.368 1.00 88.50 321 LEU A N 1
ATOM 2520 C CA . LEU A 1 321 ? 6.133 14.984 -1.357 1.00 88.50 321 LEU A CA 1
ATOM 2521 C C . LEU A 1 321 ? 7.652 14.877 -1.501 1.00 88.50 321 LEU A C 1
ATOM 2523 O O . LEU A 1 321 ? 8.237 15.635 -2.270 1.00 88.50 321 LEU A O 1
ATOM 2527 N N . ASN A 1 322 ? 8.280 13.921 -0.811 1.00 85.62 322 ASN A N 1
ATOM 2528 C CA . ASN A 1 322 ? 9.725 13.713 -0.898 1.00 85.62 322 ASN A CA 1
ATOM 2529 C C . ASN A 1 322 ? 10.139 13.222 -2.290 1.00 85.62 322 ASN A C 1
ATOM 2531 O O . ASN A 1 322 ? 11.099 13.728 -2.858 1.00 85.62 322 ASN A O 1
ATOM 2535 N N . THR A 1 323 ? 9.397 12.265 -2.853 1.00 82.31 323 THR A N 1
ATOM 2536 C CA . THR A 1 323 ? 9.728 11.670 -4.158 1.00 82.31 323 THR A CA 1
ATOM 2537 C C . THR A 1 323 ? 9.529 12.659 -5.306 1.00 82.31 323 THR A C 1
ATOM 2539 O O . THR A 1 323 ? 10.273 12.646 -6.280 1.00 82.31 323 THR A O 1
ATOM 2542 N N . MET A 1 324 ? 8.531 13.535 -5.187 1.00 84.31 324 MET A N 1
ATOM 2543 C CA . MET A 1 324 ? 8.204 14.539 -6.200 1.00 84.31 324 MET A CA 1
ATOM 2544 C C . MET A 1 324 ? 8.840 15.906 -5.920 1.00 84.31 324 MET A C 1
ATOM 2546 O O . MET A 1 324 ? 8.485 16.872 -6.589 1.00 84.31 324 MET A O 1
ATOM 2550 N N . GLU A 1 325 ? 9.718 15.997 -4.913 1.00 86.19 325 GLU A N 1
ATOM 2551 C CA . GLU A 1 325 ? 10.364 17.222 -4.407 1.00 86.19 325 GLU A CA 1
ATOM 2552 C C . GLU A 1 325 ? 9.396 18.424 -4.357 1.00 86.19 325 GLU A C 1
ATOM 2554 O O . GLU A 1 325 ? 9.665 19.520 -4.859 1.00 86.19 325 GLU A O 1
ATOM 2559 N N . ALA A 1 326 ? 8.214 18.184 -3.792 1.00 87.81 326 ALA A N 1
ATOM 2560 C CA . ALA A 1 326 ? 7.129 19.149 -3.690 1.00 87.81 326 ALA A CA 1
ATOM 2561 C C . ALA A 1 326 ? 7.017 19.704 -2.261 1.00 87.81 326 ALA A C 1
ATOM 2563 O O . ALA A 1 326 ? 7.310 19.016 -1.283 1.00 87.81 326 ALA A O 1
ATOM 2564 N N . ASP A 1 327 ? 6.571 20.956 -2.125 1.00 86.81 327 ASP A N 1
ATOM 2565 C CA . ASP A 1 327 ? 6.543 21.674 -0.841 1.00 86.81 327 ASP A CA 1
ATOM 2566 C C . ASP A 1 327 ? 5.155 21.691 -0.178 1.00 86.81 327 ASP A C 1
ATOM 2568 O O . ASP A 1 327 ? 5.033 21.984 1.017 1.00 86.81 327 ASP A O 1
ATOM 2572 N N . THR A 1 328 ? 4.101 21.347 -0.923 1.00 87.94 328 THR A N 1
ATOM 2573 C CA . THR A 1 328 ? 2.728 21.317 -0.420 1.00 87.94 328 THR A CA 1
ATOM 2574 C C . THR A 1 328 ? 1.958 20.110 -0.920 1.00 87.94 328 THR A C 1
ATOM 2576 O O . THR A 1 328 ? 2.096 19.689 -2.065 1.00 87.94 328 THR A O 1
ATOM 2579 N N . GLY A 1 329 ? 1.084 19.572 -0.075 1.00 90.12 329 GLY A N 1
ATOM 2580 C CA . GLY A 1 329 ? 0.143 18.555 -0.515 1.00 90.12 329 GLY A CA 1
ATOM 2581 C C . GLY A 1 329 ? -0.958 18.257 0.489 1.00 90.12 329 GLY A C 1
ATOM 2582 O O . GLY A 1 329 ? -0.878 18.622 1.668 1.00 90.12 329 GLY A O 1
ATOM 2583 N N . SER A 1 330 ? -2.004 17.600 -0.001 1.00 90.56 330 SER A N 1
ATOM 2584 C CA . SER A 1 330 ? -3.132 17.129 0.794 1.00 90.56 330 SER A CA 1
ATOM 2585 C C . SER A 1 330 ? -3.713 15.832 0.249 1.00 90.56 330 SER A C 1
ATOM 2587 O O . SER A 1 330 ? -3.733 15.603 -0.959 1.00 90.56 330 SER A O 1
ATOM 2589 N N . ILE A 1 331 ? -4.245 15.012 1.151 1.00 91.88 331 ILE A N 1
ATOM 2590 C CA . ILE A 1 331 ? -5.128 13.899 0.811 1.00 91.88 331 ILE A CA 1
ATOM 2591 C C . ILE A 1 331 ? -6.512 14.222 1.358 1.00 91.88 331 ILE A C 1
ATOM 2593 O O . ILE A 1 331 ? -6.668 14.533 2.546 1.00 91.88 331 ILE A O 1
ATOM 2597 N N . MET A 1 332 ? -7.505 14.157 0.477 1.00 91.38 332 MET A N 1
ATOM 2598 C CA . MET A 1 332 ? -8.902 14.393 0.799 1.00 91.38 332 MET A CA 1
ATOM 2599 C C . MET A 1 332 ? -9.711 13.125 0.564 1.00 91.38 332 MET A C 1
ATOM 2601 O O . MET A 1 332 ? -9.673 12.593 -0.543 1.00 91.38 332 MET A O 1
ATOM 2605 N N . LEU A 1 333 ? -10.453 12.653 1.563 1.00 92.25 333 LEU A N 1
ATOM 2606 C CA . LEU A 1 333 ? -11.349 11.509 1.395 1.00 92.25 333 LEU A CA 1
ATOM 2607 C C . LEU A 1 333 ? -12.774 11.982 1.120 1.00 92.25 333 LEU A C 1
ATOM 2609 O O . LEU A 1 333 ? -13.223 12.994 1.668 1.00 92.25 333 LEU A O 1
ATOM 2613 N N . LEU A 1 334 ? -13.468 11.254 0.247 1.00 90.44 334 LEU A N 1
ATOM 2614 C CA . LEU A 1 334 ? -14.853 11.522 -0.113 1.00 90.44 334 LEU A CA 1
ATOM 2615 C C . LEU A 1 334 ? -15.789 10.871 0.906 1.00 90.44 334 LEU A C 1
ATOM 2617 O O . LEU A 1 334 ? -15.845 9.649 1.035 1.00 90.44 334 LEU A O 1
ATOM 2621 N N . ASP A 1 335 ? -16.566 11.698 1.594 1.00 88.44 335 ASP A N 1
ATOM 2622 C CA . ASP A 1 335 ? -17.714 11.257 2.370 1.00 88.44 335 ASP A CA 1
ATOM 2623 C C . ASP A 1 335 ? -18.909 11.112 1.424 1.00 88.44 335 ASP A C 1
ATOM 2625 O O . ASP A 1 335 ? -19.463 12.101 0.937 1.00 88.44 335 ASP A O 1
ATOM 2629 N N . LYS A 1 336 ? -19.289 9.866 1.126 1.00 83.19 336 LYS A N 1
ATOM 2630 C CA . LYS A 1 336 ? -20.381 9.575 0.189 1.00 83.19 336 LYS A CA 1
ATOM 2631 C C . LYS A 1 336 ? -21.755 9.972 0.720 1.00 83.19 336 LYS A C 1
ATOM 2633 O O . LYS A 1 336 ? -22.647 10.225 -0.082 1.00 83.19 336 LYS A O 1
ATOM 2638 N N . ASN A 1 337 ? -21.927 10.049 2.040 1.00 83.62 337 ASN A N 1
ATOM 2639 C CA . ASN A 1 337 ? -23.215 10.387 2.642 1.00 83.62 337 ASN A CA 1
ATOM 2640 C C . ASN A 1 337 ? -23.510 11.878 2.482 1.00 83.62 337 ASN A C 1
ATOM 2642 O O . ASN A 1 337 ? -24.630 12.268 2.166 1.00 83.62 337 ASN A O 1
ATOM 2646 N N . THR A 1 338 ? -22.493 12.718 2.678 1.00 86.06 338 THR A N 1
ATOM 2647 C CA . THR A 1 338 ? -22.615 14.174 2.517 1.00 86.06 338 THR A CA 1
ATOM 2648 C C . THR A 1 338 ? -22.238 14.655 1.118 1.00 86.06 338 THR A C 1
ATOM 2650 O O . THR A 1 338 ? -22.480 15.815 0.789 1.00 86.06 338 THR A O 1
ATOM 2653 N N . ASN A 1 339 ? -21.657 13.775 0.297 1.00 84.00 339 ASN A N 1
ATOM 2654 C CA . ASN A 1 339 ? -21.031 14.076 -0.988 1.00 84.00 339 ASN A CA 1
ATOM 2655 C C . ASN A 1 339 ? -19.994 15.210 -0.888 1.00 84.00 339 ASN A C 1
ATOM 2657 O O . ASN A 1 339 ? -19.972 16.142 -1.700 1.00 84.00 339 ASN A O 1
ATOM 2661 N N . THR A 1 340 ? -19.154 15.154 0.150 1.00 87.81 340 THR A N 1
ATOM 2662 C CA . THR A 1 340 ? -18.123 16.168 0.396 1.00 87.81 340 THR A CA 1
ATOM 2663 C C . THR A 1 340 ? -16.740 15.570 0.608 1.00 87.81 340 THR A C 1
ATOM 2665 O O . THR A 1 340 ? -16.575 14.510 1.203 1.00 87.81 340 THR A O 1
ATOM 2668 N N . LEU A 1 341 ? -15.722 16.275 0.122 1.00 87.75 341 LEU A N 1
ATOM 2669 C CA . LEU A 1 341 ? -14.317 15.975 0.355 1.00 87.75 341 LEU A CA 1
ATOM 2670 C C . LEU A 1 341 ? -13.862 16.623 1.659 1.00 87.75 341 LEU A C 1
ATOM 2672 O O . LEU A 1 341 ? -13.984 17.841 1.818 1.00 87.75 341 LEU A O 1
ATOM 2676 N N . LYS A 1 342 ? -13.284 15.826 2.555 1.00 88.81 342 LYS A N 1
ATOM 2677 C CA . LYS A 1 342 ? -12.685 16.286 3.814 1.00 88.81 342 LYS A CA 1
ATOM 2678 C C . LYS A 1 342 ? -11.175 16.125 3.745 1.00 88.81 342 LYS A C 1
ATOM 2680 O O . LYS A 1 342 ? -10.688 15.144 3.202 1.00 88.81 342 LYS A O 1
ATOM 2685 N N . ILE A 1 343 ? -10.421 17.082 4.282 1.00 87.69 343 ILE A N 1
ATOM 2686 C CA . ILE A 1 343 ? -8.957 16.976 4.360 1.00 87.69 343 ILE A CA 1
ATOM 2687 C C . ILE A 1 343 ? -8.588 16.042 5.514 1.00 87.69 343 ILE A C 1
ATOM 2689 O O . ILE A 1 343 ? -8.793 16.397 6.677 1.00 87.69 343 ILE A O 1
ATOM 2693 N N . ASN A 1 344 ? -7.999 14.889 5.196 1.00 87.38 344 ASN A N 1
ATOM 2694 C CA . ASN A 1 344 ? -7.569 13.901 6.189 1.00 87.38 344 ASN A CA 1
ATOM 2695 C C . ASN A 1 344 ? -6.053 13.948 6.447 1.00 87.38 344 ASN A C 1
ATOM 2697 O O . ASN A 1 344 ? -5.622 13.720 7.576 1.00 87.38 344 ASN A O 1
ATOM 2701 N N . ALA A 1 345 ? -5.251 14.327 5.448 1.00 88.69 345 ALA A N 1
ATOM 2702 C CA . ALA A 1 345 ? -3.823 14.607 5.612 1.00 88.69 345 ALA A CA 1
ATOM 2703 C C . ALA A 1 345 ? -3.420 15.874 4.854 1.00 88.69 345 ALA A C 1
ATOM 2705 O O . ALA A 1 345 ? -3.946 16.160 3.777 1.00 88.69 345 ALA A O 1
ATOM 2706 N N . ALA A 1 346 ? -2.490 16.641 5.421 1.00 89.06 346 ALA A N 1
ATOM 2707 C CA . ALA A 1 346 ? -1.996 17.877 4.824 1.00 89.06 346 ALA A CA 1
ATOM 2708 C C . ALA A 1 346 ? -0.580 18.206 5.316 1.00 89.06 346 ALA A C 1
ATOM 2710 O O . ALA A 1 346 ? -0.292 18.085 6.508 1.00 89.06 346 ALA A O 1
ATOM 2711 N N . LYS A 1 347 ? 0.286 18.677 4.413 1.00 87.44 347 LYS A N 1
ATOM 2712 C CA . LYS A 1 347 ? 1.653 19.128 4.723 1.00 87.44 347 LYS A CA 1
ATOM 2713 C C . LYS A 1 347 ? 2.005 20.345 3.866 1.00 87.44 347 LYS A C 1
ATOM 2715 O O . LYS A 1 347 ? 1.575 20.451 2.721 1.00 87.44 347 LYS A O 1
ATOM 2720 N N . GLY A 1 348 ? 2.709 21.315 4.454 1.00 77.88 348 GLY A N 1
ATOM 2721 C CA . GLY A 1 348 ? 2.953 22.619 3.816 1.00 77.88 348 GLY A CA 1
ATOM 2722 C C . GLY A 1 348 ? 1.696 23.499 3.691 1.00 77.88 348 GLY A C 1
ATOM 2723 O O . GLY A 1 348 ? 1.701 24.509 2.986 1.00 77.88 348 GLY A O 1
ATOM 2724 N N . ILE A 1 349 ? 0.607 23.128 4.372 1.00 71.94 349 ILE A N 1
ATOM 2725 C CA . ILE A 1 349 ? -0.695 23.808 4.395 1.00 71.94 349 ILE A CA 1
ATOM 2726 C C . ILE A 1 349 ? -0.973 24.304 5.823 1.00 71.94 349 ILE A C 1
ATOM 2728 O O . ILE A 1 349 ? -0.575 23.644 6.782 1.00 71.94 349 ILE A O 1
ATOM 2732 N N . ASN A 1 350 ? -1.639 25.456 5.972 1.00 60.97 350 ASN A N 1
ATOM 2733 C CA . ASN A 1 350 ? -1.956 26.027 7.283 1.00 60.97 350 ASN A CA 1
ATOM 2734 C C . ASN A 1 350 ? -2.825 25.054 8.113 1.00 60.97 350 ASN A C 1
ATOM 2736 O O . ASN A 1 350 ? -3.860 24.585 7.632 1.00 60.97 350 ASN A O 1
ATOM 2740 N N . LYS A 1 351 ? -2.398 24.731 9.345 1.00 49.38 351 LYS A N 1
ATOM 2741 C CA . LYS A 1 351 ? -2.962 23.640 10.174 1.00 49.38 351 LYS A CA 1
ATOM 2742 C C . LYS A 1 351 ? -4.447 23.822 10.523 1.00 49.38 351 LYS A C 1
ATOM 2744 O O . LYS A 1 351 ? -5.120 22.828 10.772 1.00 49.38 351 LYS A O 1
ATOM 2749 N N . GLU A 1 352 ? -4.971 25.046 10.458 1.00 45.62 352 GLU A N 1
ATOM 2750 C CA . GLU A 1 352 ? -6.381 25.378 10.735 1.00 45.62 352 GLU A CA 1
ATOM 2751 C C . GLU A 1 352 ? -7.394 24.837 9.701 1.00 45.62 352 GLU A C 1
ATOM 2753 O O . GLU A 1 352 ? -8.597 24.952 9.902 1.00 45.62 352 GLU A O 1
ATOM 2758 N N . THR A 1 353 ? -6.945 24.214 8.602 1.00 53.34 353 THR A N 1
ATOM 2759 C CA . THR A 1 353 ? -7.836 23.641 7.565 1.00 53.34 353 THR A CA 1
ATOM 2760 C C . THR A 1 353 ? -8.085 22.131 7.686 1.00 53.34 353 THR A C 1
ATOM 2762 O O . THR A 1 353 ? -8.949 21.597 6.987 1.00 53.34 353 THR A O 1
ATOM 2765 N N . LYS A 1 354 ? -7.375 21.418 8.574 1.00 49.41 354 LYS A N 1
ATOM 2766 C CA . LYS A 1 354 ? -7.572 19.972 8.786 1.00 49.41 354 LYS A CA 1
ATOM 2767 C C . LYS A 1 354 ? -8.932 19.738 9.465 1.00 49.41 354 LYS A C 1
ATOM 2769 O O . LYS A 1 354 ? -9.188 20.288 10.529 1.00 49.41 354 LYS A O 1
ATOM 2774 N N . GLY A 1 355 ? -9.821 18.970 8.830 1.00 50.38 355 GLY A N 1
ATOM 2775 C CA . GLY A 1 355 ? -11.171 18.668 9.341 1.00 50.38 355 GLY A CA 1
ATOM 2776 C C . GLY A 1 355 ? -12.236 19.774 9.208 1.00 50.38 355 GLY A C 1
ATOM 2777 O O . GLY A 1 355 ? -13.415 19.472 9.364 1.00 50.38 355 GLY A O 1
ATOM 2778 N N . VAL A 1 356 ? -11.860 21.019 8.880 1.00 50.78 356 VAL A N 1
ATOM 2779 C CA . VAL A 1 356 ? -12.790 22.168 8.761 1.00 50.78 356 VAL A CA 1
ATOM 2780 C C . VAL A 1 356 ? -13.211 22.426 7.308 1.00 50.78 356 VAL A C 1
ATOM 2782 O O . VAL A 1 356 ? -14.347 22.816 7.042 1.00 50.78 356 VAL A O 1
ATOM 2785 N N . THR A 1 357 ? -12.327 22.165 6.342 1.00 58.62 357 THR A N 1
ATOM 2786 C CA . THR A 1 357 ? -12.626 22.371 4.919 1.00 58.62 357 THR A CA 1
ATOM 2787 C C . THR A 1 357 ? -13.363 21.158 4.347 1.00 58.62 357 THR A C 1
ATOM 2789 O O . THR A 1 357 ? -12.756 20.120 4.085 1.00 58.62 357 THR A O 1
ATOM 2792 N N . SER A 1 358 ? -14.674 21.306 4.151 1.00 60.97 358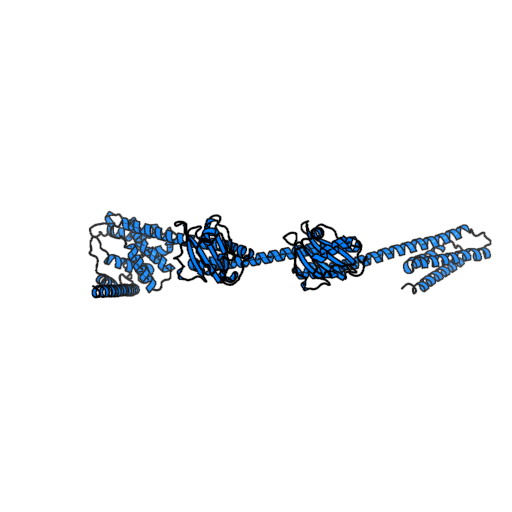 SER A N 1
ATOM 2793 C CA . SER A 1 358 ? -15.541 20.356 3.449 1.00 60.97 358 SER A CA 1
ATOM 2794 C C . SER A 1 358 ? -15.909 20.945 2.088 1.00 60.97 358 SER A C 1
ATOM 2796 O O . SER A 1 358 ? -16.599 21.960 2.039 1.00 60.97 358 SER A O 1
ATOM 2798 N N . LEU A 1 359 ? -15.446 20.334 0.996 1.00 69.62 359 LEU A N 1
ATOM 2799 C CA . LEU A 1 359 ? -15.709 20.810 -0.371 1.00 69.62 359 LEU A CA 1
ATOM 2800 C C . LEU A 1 359 ? -16.719 19.899 -1.055 1.00 69.62 359 LEU A C 1
ATOM 2802 O O . LEU A 1 359 ? -16.549 18.680 -1.019 1.00 69.62 359 LEU A O 1
ATOM 2806 N N . LYS A 1 360 ? -17.741 20.452 -1.711 1.00 72.56 360 LYS A N 1
ATOM 2807 C CA . LYS A 1 360 ? -18.574 19.632 -2.597 1.00 72.56 360 LYS A CA 1
ATOM 2808 C C . LYS A 1 360 ? -17.812 19.307 -3.878 1.00 72.56 360 LYS A C 1
ATOM 2810 O O . LYS A 1 360 ? -16.875 20.005 -4.281 1.00 72.56 360 LYS A O 1
ATOM 2815 N N . GLN A 1 361 ? -18.241 18.244 -4.547 1.00 70.25 361 GLN A N 1
ATOM 2816 C CA . GLN A 1 361 ? -17.792 17.966 -5.906 1.00 70.25 361 GLN A CA 1
ATOM 2817 C C . GLN A 1 361 ? -18.045 19.188 -6.813 1.00 70.25 361 GLN A C 1
ATOM 2819 O O . GLN A 1 361 ? -19.099 19.816 -6.746 1.00 70.25 361 GLN A O 1
ATOM 2824 N N . GLY A 1 362 ? -17.048 19.548 -7.622 1.00 65.44 362 GLY A N 1
ATOM 2825 C CA . GLY A 1 362 ? -17.062 20.721 -8.506 1.00 65.44 362 GLY A CA 1
ATOM 2826 C C . GLY A 1 362 ? -16.665 22.078 -7.893 1.00 65.44 362 GLY A C 1
ATOM 2827 O O . GLY A 1 362 ? -16.462 23.014 -8.658 1.00 65.44 362 GLY A O 1
ATOM 2828 N N . GLU A 1 363 ? -16.498 22.214 -6.569 1.00 71.00 363 GLU A N 1
ATOM 2829 C CA . GLU A 1 363 ? -16.218 23.517 -5.911 1.00 71.00 363 GLU A CA 1
ATOM 2830 C C . GLU A 1 363 ? -14.723 23.906 -5.839 1.00 71.00 363 GLU A C 1
ATOM 2832 O O . GLU A 1 363 ? -14.376 25.001 -5.394 1.00 71.00 363 GLU A O 1
ATOM 2837 N N . SER A 1 364 ? -13.822 23.042 -6.310 1.00 78.06 364 SER A N 1
ATOM 2838 C CA . SER A 1 364 ? -12.374 23.286 -6.387 1.00 78.06 364 SER A CA 1
ATOM 2839 C C . SER A 1 364 ? -11.721 22.383 -7.434 1.00 78.06 364 SER A C 1
ATOM 2841 O O . SER A 1 364 ? -12.391 21.525 -8.008 1.00 78.06 364 SER A O 1
ATOM 2843 N N . VAL A 1 365 ? -10.405 22.512 -7.646 1.00 82.94 365 VAL A N 1
ATOM 2844 C CA . VAL A 1 365 ? -9.619 21.522 -8.410 1.00 82.94 365 VAL A CA 1
ATOM 2845 C C . VAL A 1 365 ? -9.877 20.106 -7.896 1.00 82.94 365 VAL A C 1
ATOM 2847 O O . VAL A 1 365 ? -10.242 19.226 -8.670 1.00 82.94 365 VAL A O 1
ATOM 2850 N N . ALA A 1 366 ? -9.767 19.903 -6.580 1.00 86.31 366 ALA A N 1
ATOM 2851 C CA . ALA A 1 366 ? -10.002 18.601 -5.970 1.00 86.31 366 ALA A CA 1
ATOM 2852 C C . ALA A 1 366 ? -11.459 18.147 -6.155 1.00 86.31 366 ALA A C 1
ATOM 2854 O O . ALA A 1 366 ? -11.711 16.992 -6.483 1.00 86.31 366 ALA A O 1
ATOM 2855 N N . GLY A 1 367 ? -12.426 19.061 -6.016 1.00 85.88 367 GLY A N 1
ATOM 2856 C CA . GLY A 1 367 ? -13.835 18.764 -6.271 1.00 85.88 367 GLY A CA 1
ATOM 2857 C C . GLY A 1 367 ? -14.107 18.374 -7.726 1.00 85.88 367 GLY A C 1
ATOM 2858 O O . GLY A 1 367 ? -14.936 17.502 -7.977 1.00 85.88 367 GLY A O 1
ATOM 2859 N N . TRP A 1 368 ? -13.427 19.000 -8.687 1.00 86.62 368 TRP A N 1
ATOM 2860 C CA . TRP A 1 368 ? -13.541 18.682 -10.109 1.00 86.62 368 TRP A CA 1
ATOM 2861 C C . TRP A 1 368 ? -12.949 17.306 -10.421 1.00 86.62 368 TRP A C 1
ATOM 2863 O O . TRP A 1 368 ? -13.608 16.497 -11.070 1.00 86.62 368 TRP A O 1
ATOM 2873 N N . VAL A 1 369 ? -11.755 17.010 -9.895 1.00 91.00 369 VAL A N 1
ATOM 2874 C CA . VAL A 1 369 ? -11.100 15.701 -10.051 1.00 91.00 369 VAL A CA 1
ATOM 2875 C C . VAL A 1 369 ? -11.939 14.592 -9.418 1.00 91.00 369 VAL A C 1
ATOM 2877 O O . VAL A 1 369 ? -12.121 13.547 -10.036 1.00 91.00 369 VAL A O 1
ATOM 2880 N N . ALA A 1 370 ? -12.531 14.828 -8.244 1.00 90.88 370 ALA A N 1
ATOM 2881 C CA . ALA A 1 370 ? -13.444 13.871 -7.617 1.00 90.88 370 ALA A CA 1
ATOM 2882 C C . ALA A 1 370 ? -14.731 13.636 -8.422 1.00 90.88 370 ALA A C 1
ATOM 2884 O O . ALA A 1 370 ? -15.271 12.538 -8.391 1.00 90.88 370 ALA A O 1
ATOM 2885 N N . MET A 1 371 ? -15.228 14.651 -9.135 1.00 87.62 371 MET A N 1
ATOM 2886 C CA . MET A 1 371 ? -16.435 14.538 -9.958 1.00 87.62 371 MET A CA 1
ATOM 2887 C C . MET A 1 371 ? -16.167 13.825 -11.289 1.00 87.62 371 MET A C 1
ATOM 2889 O O . MET A 1 371 ? -16.990 13.042 -11.753 1.00 87.62 371 MET A O 1
ATOM 2893 N N . LYS A 1 372 ? -15.042 14.140 -11.941 1.00 89.31 372 LYS A N 1
ATOM 2894 C CA . LYS A 1 372 ? -14.693 13.609 -13.267 1.00 89.31 372 LYS A CA 1
ATOM 2895 C C . LYS A 1 372 ? -13.956 12.277 -13.205 1.00 89.31 372 LYS A C 1
ATOM 2897 O O . LYS A 1 372 ? -14.073 11.490 -14.135 1.00 89.31 372 LYS A O 1
ATOM 2902 N N . GLY A 1 373 ? -13.210 12.025 -12.131 1.00 90.56 373 GLY A N 1
ATOM 2903 C CA . GLY A 1 373 ? -12.346 10.851 -12.015 1.00 90.56 373 GLY A CA 1
ATOM 2904 C C . GLY A 1 373 ? -11.117 10.901 -12.919 1.00 90.56 373 GLY A C 1
ATOM 2905 O O . GLY A 1 373 ? -10.531 9.859 -13.198 1.00 90.56 373 GLY A O 1
ATOM 2906 N N . GLU A 1 374 ? -10.728 12.092 -13.374 1.00 92.25 374 GLU A N 1
ATOM 2907 C CA . GLU A 1 374 ? -9.612 12.297 -14.298 1.00 92.25 374 GLU A CA 1
ATOM 2908 C C . GLU A 1 374 ? -8.454 13.028 -13.601 1.00 92.25 374 GLU A C 1
ATOM 2910 O O . GLU A 1 374 ? -8.698 13.999 -12.878 1.00 92.25 374 GLU A O 1
ATOM 2915 N N . PRO A 1 375 ? -7.195 12.588 -13.800 1.00 93.62 375 PRO A N 1
ATOM 2916 C CA . PRO A 1 375 ? -6.026 13.264 -13.255 1.00 93.62 375 PRO A CA 1
ATOM 2917 C C . PRO A 1 375 ? -5.774 14.592 -13.976 1.00 93.62 375 PRO A C 1
ATOM 2919 O O . PRO A 1 375 ? -6.036 14.735 -15.171 1.00 93.62 375 PRO A O 1
ATOM 2922 N N . LEU A 1 376 ? -5.220 15.564 -13.256 1.00 91.00 376 LEU A N 1
ATOM 2923 C CA . LEU A 1 376 ? -5.040 16.921 -13.746 1.00 91.00 376 LEU A CA 1
ATOM 2924 C C . LEU A 1 376 ? -3.636 17.452 -13.440 1.00 91.00 376 LEU A C 1
ATOM 2926 O O . LEU A 1 376 ? -3.223 17.530 -12.283 1.00 91.00 376 LEU A O 1
ATOM 2930 N N . LEU A 1 377 ? -2.931 17.853 -14.500 1.00 90.00 377 LEU A N 1
ATOM 2931 C CA . LEU A 1 377 ? -1.698 18.632 -14.432 1.00 90.00 377 LEU A CA 1
ATOM 2932 C C . LEU A 1 377 ? -2.039 20.111 -14.609 1.00 90.00 377 LEU A C 1
ATOM 2934 O O . LEU A 1 377 ? -2.626 20.512 -15.617 1.00 90.00 377 LEU A O 1
ATOM 2938 N N . LEU A 1 378 ? -1.663 20.913 -13.622 1.00 81.25 378 LEU A N 1
ATOM 2939 C CA . LEU A 1 378 ? -1.903 22.345 -13.579 1.00 81.25 378 LEU A CA 1
ATOM 2940 C C . LEU A 1 378 ? -0.566 23.078 -13.586 1.00 81.25 378 LEU A C 1
ATOM 2942 O O . LEU A 1 378 ? 0.318 22.817 -12.767 1.00 81.25 378 LEU A O 1
ATOM 2946 N N . GLY A 1 379 ? -0.438 24.015 -14.523 1.00 75.12 379 GLY A N 1
ATOM 2947 C CA . GLY A 1 379 ? 0.587 25.050 -14.460 1.00 75.12 379 GLY A CA 1
ATOM 2948 C C . GLY A 1 379 ? 0.204 26.111 -13.429 1.00 75.12 379 GLY A C 1
ATOM 2949 O O . GLY A 1 379 ? -0.260 25.790 -12.338 1.00 75.12 379 GLY A O 1
ATOM 2950 N N . ASP A 1 380 ? 0.345 27.380 -13.803 1.00 69.75 380 ASP A N 1
ATOM 2951 C CA . ASP A 1 380 ? -0.049 28.504 -12.952 1.00 69.75 380 ASP A CA 1
ATOM 2952 C C . ASP A 1 380 ? -1.566 28.490 -12.702 1.00 69.75 380 ASP A C 1
ATOM 2954 O O . ASP A 1 380 ? -2.361 28.829 -13.586 1.00 69.75 380 ASP A O 1
ATOM 2958 N N . LEU A 1 381 ? -1.953 28.071 -11.493 1.00 66.06 381 LEU A N 1
ATOM 2959 C CA . LEU A 1 381 ? -3.343 27.888 -11.079 1.00 66.06 381 LEU A CA 1
ATOM 2960 C C . LEU A 1 381 ? -4.151 29.184 -11.234 1.00 66.06 381 LEU A C 1
ATOM 2962 O O . LEU A 1 381 ? -5.302 29.142 -11.666 1.00 66.06 381 LEU A O 1
ATOM 2966 N N . SER A 1 382 ? -3.524 30.338 -10.974 1.00 63.50 382 SER A N 1
ATOM 2967 C CA . SER A 1 382 ? -4.153 31.662 -11.088 1.00 63.50 382 SER A CA 1
ATOM 2968 C C . SER A 1 382 ? -4.568 32.020 -12.524 1.00 63.50 382 SER A C 1
ATOM 2970 O O . SER A 1 382 ? -5.412 32.893 -12.745 1.00 63.50 382 SER A O 1
ATOM 2972 N N . LYS A 1 383 ? -3.994 31.334 -13.521 1.00 67.88 383 LYS A N 1
ATOM 2973 C CA . LYS A 1 383 ? -4.211 31.596 -14.948 1.00 67.88 383 LYS A CA 1
ATOM 2974 C C . LYS A 1 383 ? -5.140 30.591 -15.622 1.00 67.88 383 LYS A C 1
ATOM 2976 O O . LYS A 1 383 ? -5.549 30.848 -16.756 1.00 67.88 383 LYS A O 1
ATOM 2981 N N . ASP A 1 384 ? -5.511 29.491 -14.965 1.00 70.12 384 ASP A N 1
ATOM 2982 C CA . ASP A 1 384 ? -6.368 28.470 -15.571 1.00 70.12 384 ASP A CA 1
ATOM 2983 C C . ASP A 1 384 ? -7.846 28.921 -15.589 1.00 70.12 384 ASP A C 1
ATOM 2985 O O . ASP A 1 384 ? -8.477 29.061 -14.535 1.00 70.12 384 ASP A O 1
ATOM 2989 N N . PRO A 1 385 ? -8.447 29.147 -16.774 1.00 65.88 385 PRO A N 1
ATOM 2990 C CA . PRO A 1 385 ? -9.813 29.649 -16.885 1.00 65.88 385 PRO A CA 1
ATOM 2991 C C . PRO A 1 385 ? -10.864 28.698 -16.298 1.00 65.88 385 PRO A C 1
ATOM 2993 O O . PRO A 1 385 ? -11.938 29.170 -15.931 1.00 65.88 385 PRO A O 1
ATOM 2996 N N . ARG A 1 386 ? -10.567 27.396 -16.157 1.00 67.56 386 ARG A N 1
ATOM 2997 C CA . ARG A 1 386 ? -11.479 26.407 -15.553 1.00 67.56 386 ARG A CA 1
ATOM 2998 C C . ARG A 1 386 ? -11.665 26.625 -14.051 1.00 67.56 386 ARG A C 1
ATOM 3000 O O . ARG A 1 386 ? -12.688 26.219 -13.507 1.00 67.56 386 ARG A O 1
ATOM 3007 N N . PHE A 1 387 ? -10.697 27.269 -13.395 1.00 68.75 387 PHE A N 1
ATOM 3008 C CA . PHE A 1 387 ? -10.641 27.401 -11.937 1.00 68.75 387 PHE A CA 1
ATOM 3009 C C . PHE A 1 387 ? -10.695 28.854 -11.441 1.00 68.75 387 PHE A C 1
ATOM 3011 O O . PHE A 1 387 ? -10.743 29.067 -10.237 1.00 68.75 387 PHE A O 1
ATOM 3018 N N . LYS A 1 388 ? -10.817 29.851 -12.334 1.00 59.28 388 LYS A N 1
ATOM 3019 C CA . LYS A 1 388 ? -10.926 31.290 -11.991 1.00 59.28 388 LYS A CA 1
ATOM 3020 C C . LYS A 1 388 ? -12.024 31.649 -10.979 1.00 59.28 388 LYS A C 1
ATOM 3022 O O . LYS A 1 388 ? -11.921 32.672 -10.311 1.00 59.28 388 LYS A O 1
ATOM 3027 N N . HIS A 1 389 ? -13.093 30.857 -10.906 1.00 55.38 389 HIS A N 1
ATOM 3028 C CA . HIS A 1 389 ? -14.231 31.081 -10.002 1.00 55.38 389 HIS A CA 1
ATOM 3029 C C . HIS A 1 389 ? -14.184 30.213 -8.738 1.00 55.38 389 HIS A C 1
ATOM 3031 O O . HIS A 1 389 ? -15.015 30.377 -7.844 1.00 55.38 389 HIS A O 1
ATOM 3037 N N . LEU A 1 390 ? -13.240 29.275 -8.672 1.00 54.69 390 LEU A N 1
ATOM 3038 C CA . LEU A 1 390 ? -13.120 28.301 -7.599 1.00 54.69 390 LEU A CA 1
ATOM 3039 C C . LEU A 1 390 ? -12.094 28.821 -6.590 1.00 54.69 390 LEU A C 1
ATOM 3041 O O . LEU A 1 390 ? -10.985 29.199 -6.953 1.00 54.69 390 LEU A O 1
ATOM 3045 N N . LYS A 1 391 ? -12.476 28.896 -5.313 1.00 54.69 391 LYS A N 1
ATOM 3046 C CA . LYS A 1 391 ? -11.608 29.443 -4.262 1.00 54.69 391 LYS A CA 1
ATOM 3047 C C . LYS A 1 391 ? -10.545 28.419 -3.864 1.00 54.69 391 LYS A C 1
ATOM 3049 O O . LYS A 1 391 ? -10.893 27.297 -3.495 1.00 54.69 391 LYS A O 1
ATOM 3054 N N . GLY A 1 392 ? -9.275 28.825 -3.823 1.00 58.00 392 GLY A N 1
ATOM 3055 C CA . GLY A 1 392 ? -8.239 28.051 -3.142 1.00 58.00 392 GLY A CA 1
ATOM 3056 C C . GLY A 1 392 ? -6.808 28.331 -3.598 1.00 58.00 392 GLY A C 1
ATOM 3057 O O . GLY A 1 392 ? -6.502 28.212 -4.772 1.00 58.00 392 GLY A O 1
ATOM 3058 N N . ARG A 1 393 ? -5.931 28.574 -2.613 1.00 60.97 393 ARG A N 1
ATOM 3059 C CA . ARG A 1 393 ? -4.458 28.485 -2.687 1.00 60.97 393 ARG A CA 1
ATOM 3060 C C . ARG A 1 393 ? -3.829 29.139 -3.918 1.00 60.97 393 ARG A C 1
ATOM 3062 O O . ARG A 1 393 ? -3.038 28.528 -4.631 1.00 60.97 393 ARG A O 1
ATOM 3069 N N . ASP A 1 394 ? -4.126 30.427 -4.064 1.00 61.38 394 ASP A N 1
ATOM 3070 C CA . ASP A 1 394 ? -3.558 31.326 -5.078 1.00 61.38 394 ASP A CA 1
ATOM 3071 C C . ASP A 1 394 ? -2.024 31.482 -4.956 1.00 61.38 394 ASP A C 1
ATOM 3073 O O . ASP A 1 394 ? -1.384 32.059 -5.829 1.00 61.38 394 ASP A O 1
ATOM 3077 N N . ASP A 1 395 ? -1.426 30.960 -3.874 1.00 66.19 395 ASP A N 1
ATOM 3078 C CA . ASP A 1 395 ? 0.015 30.904 -3.620 1.00 66.19 395 ASP A CA 1
ATOM 3079 C C . ASP A 1 395 ? 0.742 29.747 -4.341 1.00 66.19 395 ASP A C 1
ATOM 3081 O O . ASP A 1 395 ? 1.970 29.674 -4.284 1.00 66.19 395 ASP A O 1
ATOM 3085 N N . ILE A 1 396 ? 0.016 28.827 -4.988 1.00 72.00 396 ILE A N 1
ATOM 3086 C CA . ILE A 1 396 ? 0.583 27.640 -5.648 1.00 72.00 396 ILE A CA 1
ATOM 3087 C C . ILE A 1 396 ? 0.841 27.920 -7.138 1.00 72.00 396 ILE A C 1
ATOM 3089 O O . ILE A 1 396 ? -0.081 28.201 -7.902 1.00 72.00 396 ILE A O 1
ATOM 3093 N N . CYS A 1 397 ? 2.101 27.783 -7.564 1.00 75.50 397 CYS A N 1
ATOM 3094 C CA . CYS A 1 397 ? 2.542 28.076 -8.934 1.00 75.50 397 CYS A CA 1
ATOM 3095 C C . CYS A 1 397 ? 2.360 26.901 -9.907 1.00 75.50 397 CYS A C 1
ATOM 3097 O O . CYS A 1 397 ? 2.276 27.111 -11.116 1.00 75.50 397 CYS A O 1
ATOM 3099 N N . SER A 1 398 ? 2.362 25.667 -9.404 1.00 85.88 398 SER A N 1
ATOM 3100 C CA . SER A 1 398 ? 2.133 24.446 -10.181 1.00 85.88 398 SER A CA 1
ATOM 3101 C C . SER A 1 398 ? 1.528 23.366 -9.289 1.00 85.88 398 SER A C 1
ATOM 3103 O O . SER A 1 398 ? 1.822 23.304 -8.091 1.00 85.88 398 SER A O 1
ATOM 3105 N N . ALA A 1 399 ? 0.670 22.514 -9.851 1.00 87.94 399 ALA A N 1
ATOM 3106 C CA . ALA A 1 399 ? 0.006 21.470 -9.082 1.00 87.94 399 ALA A CA 1
ATOM 3107 C C . ALA A 1 399 ? -0.320 20.221 -9.903 1.00 87.94 399 ALA A C 1
ATOM 3109 O O . ALA A 1 399 ? -0.535 20.259 -11.113 1.00 87.94 399 ALA A O 1
ATOM 3110 N N . LEU A 1 400 ? -0.419 19.107 -9.194 1.00 92.00 400 LEU A N 1
ATOM 3111 C CA . LEU A 1 400 ? -0.969 17.845 -9.648 1.00 92.00 400 LEU A CA 1
ATOM 3112 C C . LEU A 1 400 ? -2.143 17.494 -8.742 1.00 92.00 400 LEU A C 1
ATOM 3114 O O . LEU A 1 400 ? -2.044 17.581 -7.517 1.00 92.00 400 LEU A O 1
ATOM 3118 N N . SER A 1 401 ? -3.247 17.072 -9.338 1.00 92.75 401 SER A N 1
ATOM 3119 C CA . SER A 1 401 ? -4.395 16.552 -8.603 1.00 92.75 401 SER A CA 1
ATOM 3120 C C . SER A 1 401 ? -4.847 15.271 -9.277 1.00 92.75 401 SER A C 1
ATOM 3122 O O . SER A 1 401 ? -5.143 15.276 -10.471 1.00 92.75 401 SER A O 1
ATOM 3124 N N . VAL A 1 402 ? -4.845 14.160 -8.545 1.00 95.88 402 VAL A N 1
ATOM 3125 C CA . VAL A 1 402 ? -5.216 12.854 -9.097 1.00 95.88 402 VAL A CA 1
ATOM 3126 C C . VAL A 1 402 ? -6.241 12.158 -8.201 1.00 95.88 402 VAL A C 1
ATOM 3128 O O . VAL A 1 402 ? -6.195 12.299 -6.972 1.00 95.88 402 VAL A O 1
ATOM 3131 N N . PRO A 1 403 ? -7.195 11.421 -8.791 1.00 95.69 403 PRO A N 1
ATOM 3132 C CA . PRO A 1 403 ? -8.213 10.725 -8.023 1.00 95.69 403 PRO A CA 1
ATOM 3133 C C . PRO A 1 403 ? -7.616 9.509 -7.307 1.00 95.69 403 PRO A C 1
ATOM 3135 O O . PRO A 1 403 ? -6.792 8.779 -7.855 1.00 95.69 403 PRO A O 1
ATOM 3138 N N . LEU A 1 404 ? -8.092 9.255 -6.091 1.00 94.88 404 LEU A N 1
ATOM 3139 C CA . LEU A 1 404 ? -7.929 7.976 -5.410 1.00 94.88 404 LEU A CA 1
ATOM 3140 C C . LEU A 1 404 ? -9.111 7.098 -5.821 1.00 94.88 404 LEU A C 1
ATOM 3142 O O . LEU A 1 404 ? -10.239 7.319 -5.370 1.00 94.88 404 LEU A O 1
ATOM 3146 N N . LYS A 1 405 ? -8.862 6.144 -6.722 1.00 90.94 405 LYS A N 1
ATOM 3147 C CA . LYS A 1 405 ? -9.901 5.332 -7.366 1.00 90.94 405 LYS A CA 1
ATOM 3148 C C . LYS A 1 405 ? -9.692 3.847 -7.093 1.00 90.94 405 LYS A C 1
ATOM 3150 O O . LYS A 1 405 ? -8.579 3.341 -7.213 1.00 90.94 405 LYS A O 1
ATOM 3155 N N . ILE A 1 406 ? -10.778 3.141 -6.794 1.00 87.38 406 ILE A N 1
ATOM 3156 C CA . ILE A 1 406 ? -10.823 1.679 -6.721 1.00 87.38 406 ILE A CA 1
ATOM 3157 C C . ILE A 1 406 ? -11.827 1.191 -7.741 1.00 87.38 406 ILE A C 1
ATOM 3159 O O . ILE A 1 406 ? -13.025 1.425 -7.604 1.00 87.38 406 ILE A O 1
ATOM 3163 N N . LYS A 1 407 ? -11.337 0.488 -8.766 1.00 81.44 407 LYS A N 1
ATOM 3164 C CA . LYS A 1 407 ? -12.138 0.133 -9.946 1.00 81.44 407 LYS A CA 1
ATOM 3165 C C . LYS A 1 407 ? -12.777 1.396 -10.541 1.00 81.44 407 LYS A C 1
ATOM 3167 O O . LYS A 1 407 ? -12.060 2.219 -11.108 1.00 81.44 407 LYS A O 1
ATOM 3172 N N . ASP A 1 408 ? -14.086 1.567 -10.369 1.00 82.00 408 ASP A N 1
ATOM 3173 C CA . ASP A 1 408 ? -14.855 2.722 -10.840 1.00 82.00 408 ASP A CA 1
ATOM 3174 C C . ASP A 1 408 ? -15.268 3.705 -9.748 1.00 82.00 408 ASP A C 1
ATOM 3176 O O . ASP A 1 408 ? -15.829 4.756 -10.040 1.00 82.00 408 ASP A O 1
ATOM 3180 N N . ASP A 1 409 ? -14.918 3.412 -8.502 1.00 88.81 409 ASP A N 1
ATOM 3181 C CA . ASP A 1 409 ? -15.358 4.161 -7.340 1.00 88.81 409 ASP A CA 1
ATOM 3182 C C . ASP A 1 409 ? -14.272 5.127 -6.856 1.00 88.81 409 ASP A C 1
ATOM 3184 O O . ASP A 1 409 ? -13.131 4.732 -6.602 1.00 88.81 409 ASP A O 1
ATOM 3188 N N . ILE A 1 410 ? -14.619 6.407 -6.743 1.00 92.00 410 ILE A N 1
ATOM 3189 C CA . ILE A 1 410 ? -13.708 7.451 -6.268 1.00 92.00 410 ILE A CA 1
ATOM 3190 C C . ILE A 1 410 ? -13.878 7.567 -4.760 1.00 92.00 410 ILE A C 1
ATOM 3192 O O . ILE A 1 410 ? -14.946 7.924 -4.265 1.00 92.00 410 ILE A O 1
ATOM 3196 N N . ILE A 1 411 ? -12.806 7.288 -4.028 1.00 92.88 411 ILE A N 1
ATOM 3197 C CA . ILE A 1 411 ? -12.794 7.331 -2.561 1.00 92.88 411 ILE A CA 1
ATOM 3198 C C . ILE A 1 411 ? -12.126 8.599 -2.020 1.00 92.88 411 ILE A C 1
ATOM 3200 O O . ILE A 1 411 ? -12.196 8.886 -0.826 1.00 92.88 411 ILE A O 1
ATOM 3204 N N . GLY A 1 412 ? -11.486 9.381 -2.889 1.00 93.75 412 GLY A N 1
ATOM 3205 C CA . GLY A 1 412 ? -10.809 10.610 -2.508 1.00 93.75 412 GLY A CA 1
ATOM 3206 C C . GLY A 1 412 ? -9.972 11.211 -3.629 1.00 93.75 412 GLY A C 1
ATOM 3207 O O . GLY A 1 412 ? -10.059 10.805 -4.786 1.00 93.75 412 GLY A O 1
ATOM 3208 N N . VAL A 1 413 ? -9.145 12.186 -3.270 1.00 94.00 413 VAL A N 1
ATOM 3209 C CA . VAL A 1 413 ? -8.233 12.903 -4.166 1.00 94.00 413 VAL A CA 1
ATOM 3210 C C . VAL A 1 413 ? -6.929 13.181 -3.427 1.00 94.00 413 VAL A C 1
ATOM 3212 O O . VAL A 1 413 ? -6.948 13.563 -2.255 1.00 94.00 413 VAL A O 1
ATOM 3215 N N . ILE A 1 414 ? -5.801 13.029 -4.117 1.00 94.50 414 ILE A N 1
ATOM 3216 C CA . ILE A 1 414 ? -4.493 13.488 -3.643 1.00 94.50 414 ILE A CA 1
ATOM 3217 C C . ILE A 1 414 ? -4.038 14.684 -4.478 1.00 94.50 414 ILE A C 1
ATOM 3219 O O . ILE A 1 414 ? -4.120 14.679 -5.707 1.00 94.50 414 ILE A O 1
ATOM 3223 N N . ASN A 1 415 ? -3.577 15.722 -3.786 1.00 91.75 415 ASN A N 1
ATOM 3224 C CA . ASN A 1 415 ? -3.106 16.967 -4.371 1.00 91.75 415 ASN A CA 1
ATOM 3225 C C . ASN A 1 415 ? -1.656 17.194 -3.959 1.00 91.75 415 ASN A C 1
ATOM 3227 O O . ASN A 1 415 ? -1.336 17.131 -2.770 1.00 91.75 415 ASN A O 1
ATOM 3231 N N . ILE A 1 416 ? -0.806 17.506 -4.929 1.00 91.62 416 ILE A N 1
ATOM 3232 C CA . ILE A 1 416 ? 0.599 17.859 -4.739 1.00 91.62 416 ILE A CA 1
ATOM 3233 C C . ILE A 1 416 ? 0.829 19.198 -5.434 1.00 91.62 416 ILE A C 1
ATOM 3235 O O . ILE A 1 416 ? 0.369 19.399 -6.553 1.00 91.62 416 ILE A O 1
ATOM 3239 N N . GLY A 1 417 ? 1.505 20.130 -4.777 1.00 89.19 417 GLY A N 1
ATOM 3240 C CA . GLY A 1 417 ? 1.738 21.473 -5.294 1.00 89.19 417 GLY A CA 1
ATOM 3241 C C . GLY A 1 417 ? 3.140 21.975 -4.990 1.00 89.19 417 GLY A C 1
ATOM 3242 O O . GLY A 1 417 ? 3.789 21.511 -4.048 1.00 89.19 417 GLY A O 1
ATOM 3243 N N . SER A 1 418 ? 3.587 22.943 -5.789 1.00 86.00 418 SER A N 1
ATOM 3244 C CA . SER A 1 418 ? 4.822 23.684 -5.556 1.00 86.00 418 SER A CA 1
ATOM 3245 C C . SER A 1 418 ? 4.565 25.191 -5.495 1.00 86.00 418 SER A C 1
ATOM 3247 O O . SER A 1 418 ? 3.920 25.759 -6.383 1.00 86.00 418 SER A O 1
ATOM 3249 N N . ARG A 1 419 ? 5.067 25.854 -4.447 1.00 78.12 419 ARG A N 1
ATOM 3250 C CA . ARG A 1 419 ? 5.151 27.326 -4.368 1.00 78.12 419 ARG A CA 1
ATOM 3251 C C . ARG A 1 419 ? 6.415 27.851 -5.033 1.00 78.12 419 ARG A C 1
ATOM 3253 O O . ARG A 1 419 ? 6.424 28.956 -5.569 1.00 78.12 419 ARG A O 1
ATOM 3260 N N . SER A 1 420 ? 7.487 27.066 -4.973 1.00 64.69 420 SER A N 1
ATOM 3261 C CA . SER A 1 420 ? 8.719 27.309 -5.726 1.00 64.69 420 SER A CA 1
ATOM 3262 C C . SER A 1 420 ? 8.522 26.925 -7.201 1.00 64.69 420 SER A C 1
ATOM 3264 O O . SER A 1 420 ? 7.622 26.166 -7.536 1.00 64.69 420 SER A O 1
ATOM 3266 N N . GLN A 1 421 ? 9.308 27.481 -8.127 1.00 66.44 421 GLN A N 1
ATOM 3267 C CA . GLN A 1 421 ? 9.090 27.390 -9.586 1.00 66.44 421 GLN A CA 1
ATOM 3268 C C . GLN A 1 421 ? 9.146 25.965 -10.206 1.00 66.44 421 GLN A C 1
ATOM 3270 O O . GLN A 1 421 ? 9.258 25.857 -11.431 1.00 66.44 421 GLN A O 1
ATOM 3275 N N . ARG A 1 422 ? 9.088 24.868 -9.426 1.00 79.75 422 ARG A N 1
ATOM 3276 C CA . ARG A 1 422 ? 9.047 23.500 -9.969 1.00 79.75 422 ARG A CA 1
ATOM 3277 C C . ARG A 1 422 ? 7.877 23.394 -10.941 1.00 79.75 422 ARG A C 1
ATOM 3279 O O . ARG A 1 422 ? 6.741 23.700 -10.594 1.00 79.75 422 ARG A O 1
ATOM 3286 N N . LYS A 1 423 ? 8.147 22.950 -12.164 1.00 84.31 423 LYS A N 1
ATOM 3287 C CA . LYS A 1 423 ? 7.117 22.672 -13.168 1.00 84.31 423 LYS A CA 1
ATOM 3288 C C . LYS A 1 423 ? 6.928 21.169 -13.250 1.00 84.31 423 LYS A C 1
ATOM 3290 O O . LYS A 1 423 ? 7.857 20.468 -13.637 1.00 84.31 423 LYS A O 1
ATOM 3295 N N . PHE A 1 424 ? 5.744 20.694 -12.881 1.00 87.75 424 PHE A N 1
ATOM 3296 C CA . PHE A 1 424 ? 5.401 19.286 -13.034 1.00 87.75 424 PHE A CA 1
ATOM 3297 C C . PHE A 1 424 ? 5.191 18.937 -14.512 1.00 87.75 424 PHE A C 1
ATOM 3299 O O . PHE A 1 424 ? 4.678 19.737 -15.298 1.00 87.75 424 PHE A O 1
ATOM 3306 N N . SER A 1 425 ? 5.604 17.732 -14.875 1.00 87.94 425 SER A N 1
ATOM 3307 C CA . SER A 1 425 ? 5.500 17.150 -16.207 1.00 87.94 425 SER A CA 1
ATOM 3308 C C . SER A 1 425 ? 4.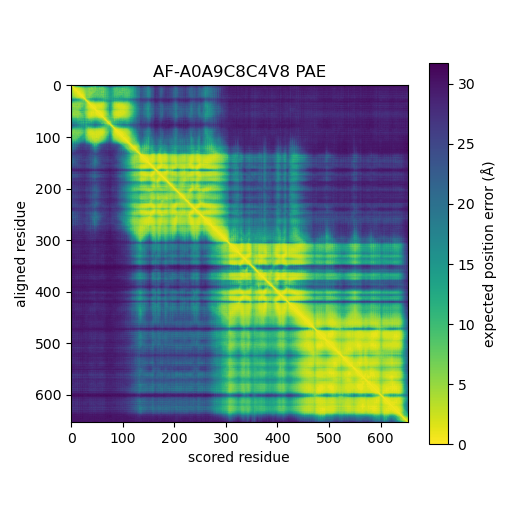384 16.101 -16.276 1.00 87.94 425 SER A C 1
ATOM 3310 O O . SER A 1 425 ? 3.783 15.715 -15.270 1.00 87.94 425 SER A O 1
ATOM 3312 N N . TYR A 1 426 ? 4.115 15.591 -17.478 1.00 85.38 426 TYR A N 1
ATOM 3313 C CA . TYR A 1 426 ? 3.232 14.433 -17.642 1.00 85.38 426 TYR A CA 1
ATOM 3314 C C . TYR A 1 426 ? 3.817 13.147 -17.043 1.00 85.38 426 TYR A C 1
ATOM 3316 O O . TYR A 1 426 ? 3.051 12.255 -16.681 1.00 85.38 426 TYR A O 1
ATOM 3324 N N . ASP A 1 427 ? 5.140 13.050 -16.902 1.00 82.44 427 ASP A N 1
ATOM 3325 C CA . ASP A 1 427 ? 5.777 11.919 -16.225 1.00 82.44 427 ASP A CA 1
ATOM 3326 C C . ASP A 1 427 ? 5.526 11.972 -14.717 1.00 82.44 427 ASP A C 1
ATOM 3328 O O . ASP A 1 427 ? 5.146 10.958 -14.134 1.00 82.44 427 ASP A O 1
ATOM 3332 N N . ASP A 1 428 ? 5.588 13.163 -14.112 1.00 88.88 428 ASP A N 1
ATOM 3333 C CA . ASP A 1 428 ? 5.192 13.362 -12.712 1.00 88.88 428 ASP A CA 1
ATOM 3334 C C . ASP A 1 428 ? 3.711 13.000 -12.492 1.00 88.88 428 ASP A C 1
ATOM 3336 O O . ASP A 1 428 ? 3.370 12.326 -11.518 1.00 88.88 428 ASP A O 1
ATOM 3340 N N . LEU A 1 429 ? 2.821 13.399 -13.415 1.00 90.69 429 LEU A N 1
ATOM 3341 C CA . LEU A 1 429 ? 1.393 13.060 -13.354 1.00 90.69 429 LEU A CA 1
ATOM 3342 C C . LEU A 1 429 ? 1.163 11.544 -13.440 1.00 90.69 429 LEU A C 1
ATOM 3344 O O . LEU A 1 429 ? 0.365 10.997 -12.673 1.00 90.69 429 LEU A O 1
ATOM 3348 N N . ARG A 1 430 ? 1.859 10.859 -14.359 1.00 86.88 430 ARG A N 1
ATOM 3349 C CA . ARG A 1 430 ? 1.803 9.396 -14.497 1.00 86.88 430 ARG A CA 1
ATOM 3350 C C . ARG A 1 430 ? 2.289 8.709 -13.228 1.00 86.88 430 ARG A C 1
ATOM 3352 O O . ARG A 1 430 ? 1.605 7.824 -12.721 1.00 86.88 430 ARG A O 1
ATOM 3359 N N . PHE A 1 431 ? 3.421 9.151 -12.690 1.00 85.00 431 PHE A N 1
ATOM 3360 C CA . PHE A 1 431 ? 3.997 8.597 -11.471 1.00 85.00 431 PHE A CA 1
ATOM 3361 C C . PHE A 1 431 ? 3.055 8.753 -10.267 1.00 85.00 431 PHE A C 1
ATOM 3363 O O . PHE A 1 431 ? 2.734 7.766 -9.601 1.00 85.00 431 PHE A O 1
ATOM 3370 N N . LEU A 1 432 ? 2.525 9.960 -10.039 1.00 90.50 432 LEU A N 1
ATOM 3371 C CA . LEU A 1 432 ? 1.575 10.211 -8.954 1.00 90.50 432 LEU A CA 1
ATOM 3372 C C . LEU A 1 432 ? 0.276 9.416 -9.125 1.00 90.50 432 LEU A C 1
ATOM 3374 O O . LEU A 1 432 ? -0.256 8.919 -8.139 1.00 90.50 432 LEU A O 1
ATOM 3378 N N . SER A 1 433 ? -0.222 9.249 -10.354 1.00 91.19 433 SER A N 1
ATOM 3379 C CA . SER A 1 433 ? -1.421 8.438 -10.625 1.00 91.19 433 SER A CA 1
ATOM 3380 C C . SER A 1 433 ? -1.218 6.966 -10.244 1.00 91.19 433 SER A C 1
ATOM 3382 O O . SER A 1 433 ? -2.117 6.333 -9.680 1.00 91.19 433 SER A O 1
ATOM 3384 N N . THR A 1 434 ? -0.023 6.424 -10.491 1.00 86.12 434 THR A N 1
ATOM 3385 C CA . THR A 1 434 ? 0.342 5.064 -10.073 1.00 86.12 434 THR A CA 1
ATOM 3386 C C . THR A 1 434 ? 0.378 4.949 -8.549 1.00 86.12 434 THR A C 1
ATOM 3388 O O . THR A 1 434 ? -0.244 4.045 -7.986 1.00 86.12 434 THR A O 1
ATOM 3391 N N . LEU A 1 435 ? 1.026 5.899 -7.864 1.00 83.75 435 LEU A N 1
ATOM 3392 C CA . LEU A 1 435 ? 1.051 5.937 -6.398 1.00 83.75 435 LEU A CA 1
ATOM 3393 C C . LEU A 1 435 ? -0.351 6.097 -5.800 1.00 83.75 435 LEU A C 1
ATOM 3395 O O . LEU A 1 435 ? -0.686 5.417 -4.835 1.00 83.75 435 LEU A O 1
ATOM 3399 N N . ALA A 1 436 ? -1.189 6.947 -6.393 1.00 89.56 436 ALA A N 1
ATOM 3400 C CA . ALA A 1 436 ? -2.563 7.184 -5.969 1.00 89.56 436 ALA A CA 1
ATOM 3401 C C . ALA A 1 436 ? -3.430 5.926 -6.087 1.00 89.56 436 ALA A C 1
ATOM 3403 O O . ALA A 1 436 ? -4.229 5.648 -5.196 1.00 89.56 436 ALA A O 1
ATOM 3404 N N . THR A 1 437 ? -3.239 5.132 -7.143 1.00 86.81 437 THR A N 1
ATOM 3405 C CA . THR A 1 437 ? -3.939 3.849 -7.311 1.00 86.81 437 THR A CA 1
ATOM 3406 C C . THR A 1 437 ? -3.575 2.879 -6.186 1.00 86.81 437 THR A C 1
ATOM 3408 O O . THR A 1 437 ? -4.459 2.286 -5.570 1.00 86.81 437 THR A O 1
ATOM 3411 N N . GLN A 1 438 ? -2.284 2.761 -5.859 1.00 81.88 438 GLN A N 1
ATOM 3412 C CA . GLN A 1 438 ? -1.828 1.903 -4.764 1.00 81.88 438 GLN A CA 1
ATOM 3413 C C . GLN A 1 438 ? -2.302 2.417 -3.396 1.00 81.88 438 GLN A C 1
ATOM 3415 O O . GLN A 1 438 ? -2.785 1.641 -2.571 1.00 81.88 438 GLN A O 1
ATOM 3420 N N . ALA A 1 439 ? -2.211 3.729 -3.170 1.00 83.62 439 ALA A N 1
ATOM 3421 C CA . ALA A 1 439 ? -2.696 4.385 -1.962 1.00 83.62 439 ALA A CA 1
ATOM 3422 C C . ALA A 1 439 ? -4.198 4.158 -1.765 1.00 83.62 439 ALA A C 1
ATOM 3424 O O . ALA A 1 439 ? -4.633 3.869 -0.653 1.00 83.62 439 ALA A O 1
ATOM 3425 N N . ALA A 1 440 ? -4.988 4.231 -2.840 1.00 88.88 440 ALA A N 1
ATOM 3426 C CA . ALA A 1 440 ? -6.425 4.018 -2.776 1.00 88.88 440 ALA A CA 1
ATOM 3427 C C . ALA A 1 440 ? -6.763 2.629 -2.214 1.00 88.88 440 ALA A C 1
ATOM 3429 O O . ALA A 1 440 ? -7.566 2.529 -1.289 1.00 88.88 440 ALA A O 1
ATOM 3430 N N . VAL A 1 441 ? -6.092 1.576 -2.697 1.00 84.94 441 VAL A N 1
ATOM 3431 C CA . VAL A 1 441 ? -6.269 0.199 -2.198 1.00 84.94 441 VAL A CA 1
ATOM 3432 C C . VAL A 1 441 ? -6.007 0.113 -0.693 1.00 84.94 441 VAL A C 1
ATOM 3434 O O . VAL A 1 441 ? -6.825 -0.434 0.046 1.00 84.94 441 VAL A O 1
ATOM 3437 N N . SER A 1 442 ? -4.896 0.677 -0.218 1.00 82.50 442 SER A N 1
ATOM 3438 C CA . SER A 1 442 ? -4.541 0.649 1.206 1.00 82.50 442 SER A CA 1
ATOM 3439 C C . SER A 1 442 ? -5.517 1.447 2.074 1.00 82.50 442 SER A C 1
ATOM 3441 O O . SER A 1 442 ? -5.928 0.960 3.125 1.00 82.50 442 SER A O 1
ATOM 3443 N N . ILE A 1 443 ? -5.937 2.632 1.618 1.00 84.94 443 ILE A N 1
ATOM 3444 C CA . ILE A 1 443 ? -6.937 3.466 2.303 1.00 84.94 443 ILE A CA 1
ATOM 3445 C C . ILE A 1 443 ? -8.249 2.703 2.457 1.00 84.94 443 ILE A C 1
ATOM 3447 O O . ILE A 1 443 ? -8.827 2.685 3.538 1.00 84.94 443 ILE A O 1
ATOM 3451 N N . HIS A 1 444 ? -8.708 2.050 1.395 1.00 84.44 444 HIS A N 1
ATOM 3452 C CA . HIS A 1 444 ? -9.955 1.300 1.435 1.00 84.44 444 HIS A CA 1
ATOM 3453 C C . HIS A 1 444 ? -9.880 0.078 2.338 1.00 84.44 444 HIS A C 1
ATOM 3455 O O . HIS A 1 444 ? -10.821 -0.174 3.080 1.00 84.44 444 HIS A O 1
ATOM 3461 N N . ASN A 1 445 ? -8.756 -0.638 2.345 1.00 82.88 445 ASN A N 1
ATOM 3462 C CA . ASN A 1 445 ? -8.556 -1.743 3.280 1.00 82.88 445 ASN A CA 1
ATOM 3463 C C . ASN A 1 445 ? -8.591 -1.266 4.740 1.00 82.88 445 ASN A C 1
ATOM 3465 O O . ASN A 1 445 ? -9.234 -1.910 5.565 1.00 82.88 445 ASN A O 1
ATOM 3469 N N . ALA A 1 446 ? -7.958 -0.129 5.050 1.00 82.19 446 ALA A N 1
ATOM 3470 C CA . ALA A 1 446 ? -8.015 0.469 6.384 1.00 82.19 446 ALA A CA 1
ATOM 3471 C C . ALA A 1 446 ? -9.448 0.897 6.754 1.00 82.19 446 ALA A C 1
ATOM 3473 O O . ALA A 1 446 ? -9.936 0.554 7.824 1.00 82.19 446 ALA A O 1
ATOM 3474 N N . GLN A 1 447 ? -10.174 1.545 5.835 1.00 83.06 447 GLN A N 1
ATOM 3475 C CA . GLN A 1 447 ? -11.579 1.918 6.047 1.00 83.06 447 GLN A CA 1
ATOM 3476 C C . GLN A 1 447 ? -12.494 0.706 6.265 1.00 83.06 447 GLN A C 1
ATOM 3478 O O . GLN A 1 447 ? -13.378 0.758 7.116 1.00 83.06 447 GLN A O 1
ATOM 3483 N N . LEU A 1 448 ? -12.305 -0.379 5.507 1.00 84.00 448 LEU A N 1
ATOM 3484 C CA . LEU A 1 448 ? -13.059 -1.623 5.689 1.00 84.00 448 LEU A CA 1
ATOM 3485 C C . LEU A 1 448 ? -12.778 -2.252 7.056 1.00 84.00 448 LEU A C 1
ATOM 3487 O O . LEU A 1 448 ? -13.691 -2.786 7.682 1.00 84.00 448 LEU A O 1
ATOM 3491 N N . PHE A 1 449 ? -11.532 -2.178 7.524 1.00 82.00 449 PHE A N 1
ATOM 3492 C CA . PHE A 1 449 ? -11.159 -2.661 8.846 1.00 82.00 449 PHE A CA 1
ATOM 3493 C C . PHE A 1 449 ? -11.812 -1.828 9.961 1.00 82.00 449 PHE A C 1
ATOM 3495 O O . PHE A 1 449 ? -12.458 -2.400 10.837 1.00 82.00 449 PHE A O 1
ATOM 3502 N N . ASP A 1 450 ? -11.745 -0.496 9.876 1.00 80.94 450 ASP A N 1
ATOM 3503 C CA . ASP A 1 450 ? -12.400 0.411 10.831 1.00 80.94 450 ASP A CA 1
ATOM 3504 C C . ASP A 1 450 ? -13.922 0.179 10.875 1.00 80.94 450 ASP A C 1
ATOM 3506 O O . ASP A 1 450 ? -14.531 0.115 11.945 1.00 80.94 450 ASP A O 1
ATOM 3510 N N . GLN A 1 451 ? -14.555 -0.004 9.710 1.00 85.06 451 GLN A N 1
ATOM 3511 C CA . GLN A 1 451 ? -15.985 -0.323 9.616 1.00 85.06 451 GLN A CA 1
ATOM 3512 C C . GLN A 1 451 ? -16.323 -1.667 10.261 1.00 85.06 451 GLN A C 1
ATOM 3514 O O . GLN A 1 451 ? -17.354 -1.784 10.925 1.00 85.06 451 GLN A O 1
ATOM 3519 N N . LEU A 1 452 ? -15.463 -2.674 10.090 1.00 84.94 452 LEU A N 1
ATOM 3520 C CA . LEU A 1 452 ? -15.643 -3.977 10.717 1.00 84.94 452 LEU A CA 1
ATOM 3521 C C . LEU A 1 452 ? -15.555 -3.881 12.246 1.00 84.94 452 LEU A C 1
ATOM 3523 O O . LEU A 1 452 ? -16.362 -4.512 12.927 1.00 84.94 452 LEU A O 1
ATOM 3527 N N . GLU A 1 453 ? -14.630 -3.083 12.790 1.00 82.44 453 GLU A N 1
ATOM 3528 C CA . GLU A 1 453 ? -14.539 -2.852 14.238 1.00 82.44 453 GLU A CA 1
ATOM 3529 C C . GLU A 1 453 ? -15.767 -2.121 14.794 1.00 82.44 453 GLU A C 1
ATOM 3531 O O . GLU A 1 453 ? -16.306 -2.531 15.826 1.00 82.44 453 GLU A O 1
ATOM 3536 N N . ILE A 1 454 ? -16.249 -1.082 14.100 1.00 86.44 454 ILE A N 1
ATOM 3537 C CA . ILE A 1 454 ? -17.471 -0.358 14.485 1.00 86.44 454 ILE A CA 1
ATOM 3538 C C . ILE A 1 454 ? -18.666 -1.312 14.495 1.00 86.44 454 ILE A C 1
ATOM 3540 O O . ILE A 1 454 ? -19.340 -1.437 15.518 1.00 86.44 454 ILE A O 1
ATOM 3544 N N . PHE A 1 455 ? -18.889 -2.037 13.396 1.00 88.88 455 PHE A N 1
ATOM 3545 C CA . PHE A 1 455 ? -19.999 -2.982 13.267 1.00 88.88 455 PHE A CA 1
ATOM 3546 C C . PHE A 1 455 ? -19.944 -4.088 14.331 1.00 88.88 455 PHE A C 1
ATOM 3548 O O . PHE A 1 455 ? -20.962 -4.458 14.925 1.00 88.88 455 PHE A O 1
ATOM 3555 N N . TYR A 1 456 ? -18.743 -4.600 14.609 1.00 87.62 456 TYR A N 1
ATOM 3556 C CA . TYR A 1 456 ? -18.518 -5.568 15.675 1.00 87.62 456 TYR A CA 1
ATOM 3557 C C . TYR A 1 456 ? -18.947 -5.009 17.038 1.00 87.62 456 TYR A C 1
ATOM 3559 O O . TYR A 1 456 ? -19.716 -5.653 17.754 1.00 87.62 456 TYR A O 1
ATOM 3567 N N . MET A 1 457 ? -18.511 -3.795 17.384 1.00 87.25 457 MET A N 1
ATOM 3568 C CA . MET A 1 457 ? -18.854 -3.177 18.666 1.00 87.25 457 MET A CA 1
ATOM 3569 C C . MET A 1 457 ? -20.334 -2.801 18.783 1.00 87.25 457 MET A C 1
ATOM 3571 O O . MET A 1 457 ? -20.906 -2.934 19.865 1.00 87.25 457 MET A O 1
ATOM 3575 N N . GLU A 1 458 ? -20.974 -2.369 17.697 1.00 90.06 458 GLU A N 1
ATOM 3576 C CA . GLU A 1 458 ? -22.421 -2.128 17.654 1.00 90.06 458 GLU A CA 1
ATOM 3577 C C . GLU A 1 458 ? -23.211 -3.421 17.879 1.00 90.06 458 GLU A C 1
ATOM 3579 O O . GLU A 1 458 ? -24.164 -3.435 18.656 1.00 90.06 458 GLU A O 1
ATOM 3584 N N . THR A 1 459 ? -22.765 -4.534 17.293 1.00 90.56 459 THR A N 1
ATOM 3585 C CA . THR A 1 459 ? -23.380 -5.853 17.503 1.00 90.56 459 THR A CA 1
ATOM 3586 C C . THR A 1 459 ? -23.247 -6.313 18.959 1.00 90.56 459 THR A C 1
ATOM 3588 O O . THR A 1 459 ? -24.216 -6.786 19.554 1.00 90.56 459 THR A O 1
ATOM 3591 N N . VAL A 1 460 ? -22.067 -6.140 19.569 1.00 90.31 460 VAL A N 1
ATOM 3592 C CA . VAL A 1 460 ? -21.840 -6.444 20.995 1.00 90.31 460 VAL A CA 1
ATOM 3593 C C . VAL A 1 460 ? -22.778 -5.627 21.887 1.00 90.31 460 VAL A C 1
ATOM 3595 O O . VAL A 1 460 ? -23.395 -6.182 22.796 1.00 90.31 460 VAL A O 1
ATOM 3598 N N . LYS A 1 461 ? -22.925 -4.325 21.615 1.00 89.00 461 LYS A N 1
ATOM 3599 C CA . LYS A 1 461 ? -23.845 -3.457 22.362 1.00 89.00 461 LYS A CA 1
ATOM 3600 C C . LYS A 1 461 ? -25.300 -3.871 22.186 1.00 89.00 461 LYS A C 1
ATOM 3602 O O . LYS A 1 461 ? -26.007 -3.972 23.180 1.00 89.00 461 LYS A O 1
ATOM 3607 N N . ALA A 1 462 ? -25.725 -4.204 20.968 1.00 89.88 462 ALA A N 1
ATOM 3608 C CA . ALA A 1 462 ? -27.082 -4.684 20.715 1.00 89.88 462 ALA A CA 1
ATOM 3609 C C . ALA A 1 462 ? -27.407 -5.959 21.521 1.00 89.88 462 ALA A C 1
ATOM 3611 O O . ALA A 1 462 ? -28.514 -6.099 22.047 1.00 89.88 462 ALA A O 1
ATOM 3612 N N . PHE A 1 463 ? -26.445 -6.877 21.685 1.00 88.19 463 PHE A N 1
ATOM 3613 C CA . PHE A 1 463 ? -26.620 -8.042 22.560 1.00 88.19 463 PHE A CA 1
ATOM 3614 C C . PHE A 1 463 ? -26.747 -7.666 24.038 1.00 88.19 463 PHE A C 1
ATOM 3616 O O . PHE A 1 463 ? -27.617 -8.210 24.720 1.00 88.19 463 PHE A O 1
ATOM 3623 N N . ALA A 1 464 ? -25.925 -6.734 24.527 1.00 87.38 464 ALA A N 1
ATOM 3624 C CA . ALA A 1 464 ? -26.028 -6.235 25.897 1.00 87.38 464 ALA A CA 1
ATOM 3625 C C . ALA A 1 464 ? -27.400 -5.577 26.150 1.00 87.38 464 ALA A C 1
ATOM 3627 O O . ALA A 1 464 ? -28.108 -5.953 27.084 1.00 87.38 464 ALA A O 1
ATOM 3628 N N . GLU A 1 465 ? -27.828 -4.682 25.254 1.00 86.44 465 GLU A N 1
ATOM 3629 C CA . GLU A 1 465 ? -29.126 -3.997 25.312 1.00 86.44 465 GLU A CA 1
ATOM 3630 C C . GLU A 1 465 ? -30.307 -4.975 25.276 1.00 86.44 465 GLU A C 1
ATOM 3632 O O . GLU A 1 465 ? -31.303 -4.776 25.972 1.00 86.44 465 GLU A O 1
ATOM 3637 N N . THR A 1 466 ? -30.197 -6.069 24.514 1.00 86.69 466 THR A N 1
ATOM 3638 C CA . THR A 1 466 ? -31.238 -7.107 24.451 1.00 86.69 466 THR A CA 1
ATOM 3639 C C . THR A 1 466 ? -31.477 -7.755 25.819 1.00 86.69 466 THR A C 1
ATOM 3641 O O . THR A 1 466 ? -32.618 -8.066 26.166 1.00 86.69 466 THR A O 1
ATOM 3644 N N . ILE A 1 467 ? -30.427 -7.947 26.623 1.00 84.12 467 ILE A N 1
ATOM 3645 C CA . ILE A 1 467 ? -30.570 -8.520 27.969 1.00 84.12 467 ILE A CA 1
ATOM 3646 C C . ILE A 1 467 ? -31.089 -7.499 28.958 1.00 84.12 467 ILE A C 1
ATOM 3648 O O . ILE A 1 467 ? -31.991 -7.826 29.726 1.00 84.12 467 ILE A O 1
ATOM 3652 N N . GLU A 1 468 ? -30.603 -6.263 28.897 1.00 82.12 468 GLU A N 1
ATOM 3653 C CA . GLU A 1 468 ? -31.126 -5.177 29.729 1.00 82.12 468 GLU A CA 1
ATOM 3654 C C . GLU A 1 468 ? -32.599 -4.855 29.414 1.00 82.12 468 GLU A C 1
ATOM 3656 O O . GLU A 1 468 ? -33.342 -4.394 30.277 1.00 82.12 468 GLU A O 1
ATOM 3661 N N . ALA A 1 469 ? -33.077 -5.122 28.196 1.00 80.94 469 ALA A N 1
ATOM 3662 C CA . ALA A 1 469 ? -34.499 -5.007 27.876 1.00 80.94 469 ALA A CA 1
ATOM 3663 C C . ALA A 1 469 ? -35.352 -6.069 28.597 1.00 80.94 469 ALA A C 1
ATOM 3665 O O . ALA A 1 469 ? -36.498 -5.791 28.953 1.00 80.94 469 ALA A O 1
ATOM 3666 N N . LYS A 1 470 ? -34.800 -7.268 28.824 1.00 78.81 470 LYS A N 1
ATOM 3667 C CA . LYS A 1 470 ? -35.459 -8.369 29.548 1.00 78.81 470 LYS A CA 1
ATOM 3668 C C . LYS A 1 470 ? -35.330 -8.223 31.072 1.00 78.81 470 LYS A C 1
ATOM 3670 O O . LYS A 1 470 ? -36.240 -8.600 31.812 1.00 78.81 470 LYS A O 1
ATOM 3675 N N . ASP A 1 471 ? -34.215 -7.667 31.534 1.00 76.19 471 ASP A N 1
ATOM 3676 C CA . ASP A 1 471 ? -33.947 -7.308 32.929 1.00 76.19 471 ASP A CA 1
ATOM 3677 C C . ASP A 1 471 ? -34.147 -5.796 33.107 1.00 76.19 471 ASP A C 1
ATOM 3679 O O . ASP A 1 471 ? -33.211 -5.001 33.077 1.00 76.19 471 ASP A O 1
ATOM 3683 N N . SER A 1 472 ? -35.411 -5.387 33.259 1.00 62.16 472 SER A N 1
ATOM 3684 C CA . SER A 1 472 ? -35.844 -3.978 33.214 1.00 62.16 472 SER A CA 1
ATOM 3685 C C . SER A 1 472 ? -35.117 -3.023 34.181 1.00 62.16 472 SER A C 1
ATOM 3687 O O . SER A 1 472 ? -35.218 -1.801 34.034 1.00 62.16 472 SER A O 1
ATOM 3689 N N . TYR A 1 473 ? -34.370 -3.556 35.151 1.00 65.06 473 TYR A N 1
ATOM 3690 C CA . TYR A 1 473 ? -33.648 -2.810 36.179 1.00 65.06 473 TYR A CA 1
ATOM 3691 C C . TYR A 1 473 ? -32.166 -2.580 35.870 1.00 65.06 473 TYR A C 1
ATOM 3693 O O . TYR A 1 473 ? -31.534 -1.791 36.572 1.00 65.06 473 TYR A O 1
ATOM 3701 N N . THR A 1 474 ? -31.605 -3.219 34.841 1.00 67.75 474 THR A N 1
ATOM 3702 C CA . THR A 1 474 ? -30.174 -3.126 34.514 1.00 67.75 474 THR A CA 1
ATOM 3703 C C . THR A 1 474 ? -29.870 -2.179 33.358 1.00 67.75 474 THR A C 1
ATOM 3705 O O . THR A 1 474 ? -28.756 -2.186 32.861 1.00 67.75 474 THR A O 1
ATOM 3708 N N . ARG A 1 475 ? -30.805 -1.325 32.920 1.00 75.06 475 ARG A N 1
ATOM 3709 C CA . ARG A 1 475 ? -30.547 -0.402 31.799 1.00 75.06 475 ARG A CA 1
ATOM 3710 C C . ARG A 1 475 ? -29.342 0.513 32.072 1.00 75.06 475 ARG A C 1
ATOM 3712 O O . ARG A 1 475 ? -29.377 1.317 33.004 1.00 75.06 475 ARG A O 1
ATOM 3719 N N . GLY A 1 476 ? -28.316 0.430 31.226 1.00 81.31 476 GLY A N 1
ATOM 3720 C CA . GLY A 1 476 ? -27.062 1.177 31.349 1.00 81.31 476 GLY A CA 1
ATOM 3721 C C . GLY A 1 476 ? -26.080 0.617 32.386 1.00 81.31 476 GLY A C 1
ATOM 3722 O O . GLY A 1 476 ? -25.033 1.229 32.614 1.00 81.31 476 GLY A O 1
ATOM 3723 N N . HIS A 1 477 ? -26.391 -0.525 33.007 1.00 87.44 477 HIS A N 1
ATOM 3724 C CA . HIS A 1 477 ? -25.517 -1.217 33.954 1.00 87.44 477 HIS A CA 1
ATOM 3725 C C . HIS A 1 477 ? -24.266 -1.729 33.246 1.00 87.44 477 HIS A C 1
ATOM 3727 O O . HIS A 1 477 ? -23.153 -1.399 33.659 1.00 87.44 477 HIS A O 1
ATOM 3733 N N . SER A 1 478 ? -24.436 -2.453 32.136 1.00 90.94 478 SER A N 1
ATOM 3734 C CA . SER A 1 478 ? -23.314 -3.023 31.389 1.00 90.94 478 SER A CA 1
ATOM 3735 C C . SER A 1 478 ? -22.351 -1.935 30.911 1.00 90.94 478 SER A C 1
ATOM 3737 O O . SER A 1 478 ? -21.134 -2.088 31.016 1.00 90.94 478 SER A O 1
ATOM 3739 N N . ASP A 1 479 ? -22.879 -0.784 30.484 1.00 90.94 479 ASP A N 1
ATOM 3740 C CA . ASP A 1 479 ? -22.078 0.385 30.108 1.00 90.94 479 ASP A CA 1
ATOM 3741 C C . ASP A 1 479 ? -21.273 0.963 31.282 1.00 90.94 479 ASP A C 1
ATOM 3743 O O . ASP A 1 479 ? -20.132 1.398 31.106 1.00 90.94 479 ASP A O 1
ATOM 3747 N N . ASN A 1 480 ? -21.850 1.020 32.484 1.00 92.12 480 ASN A N 1
ATOM 3748 C CA . ASN A 1 480 ? -21.151 1.527 33.662 1.00 92.12 480 ASN A CA 1
ATOM 3749 C C . ASN A 1 480 ? -20.073 0.558 34.142 1.00 92.12 480 ASN A C 1
ATOM 3751 O O . ASN A 1 480 ? -18.950 0.996 34.402 1.00 92.12 480 ASN A O 1
ATOM 3755 N N . VAL A 1 481 ? -20.378 -0.741 34.192 1.00 94.94 481 VAL A N 1
ATOM 3756 C CA . VAL A 1 481 ? -19.395 -1.787 34.502 1.00 94.94 481 VAL A CA 1
ATOM 3757 C C . VAL A 1 481 ? -18.232 -1.700 33.518 1.00 94.94 481 VAL A C 1
ATOM 3759 O O . VAL A 1 481 ? -17.084 -1.589 33.942 1.00 94.94 481 VAL A O 1
ATOM 3762 N N . ALA A 1 482 ? -18.517 -1.605 32.217 1.00 95.25 482 ALA A N 1
ATOM 3763 C CA . ALA A 1 482 ? -17.509 -1.446 31.174 1.00 95.25 482 ALA A CA 1
ATOM 3764 C C . ALA A 1 482 ? -16.636 -0.195 31.370 1.00 95.25 482 ALA A C 1
ATOM 3766 O O . ALA A 1 482 ? -15.405 -0.277 31.294 1.00 95.25 482 ALA A O 1
ATOM 3767 N N . LYS A 1 483 ? -17.242 0.954 31.702 1.00 95.38 483 LYS A N 1
ATOM 3768 C CA . LYS A 1 483 ? -16.502 2.185 32.033 1.00 95.38 483 LYS A CA 1
ATOM 3769 C C . LYS A 1 483 ? -15.588 1.988 33.241 1.00 95.38 483 LYS A C 1
ATOM 3771 O O . LYS A 1 483 ? -14.424 2.375 33.180 1.00 95.38 483 LYS A O 1
ATOM 3776 N N . TYR A 1 484 ? -16.082 1.407 34.334 1.00 96.31 484 TYR A N 1
ATOM 3777 C CA . TYR A 1 484 ? -15.276 1.172 35.534 1.00 96.31 484 TYR A CA 1
ATOM 3778 C C . TYR A 1 484 ? -14.125 0.199 35.264 1.00 96.31 484 TYR A C 1
ATOM 3780 O O . TYR A 1 484 ? -12.988 0.490 35.635 1.00 96.31 484 TYR A O 1
ATOM 3788 N N . SER A 1 485 ? -14.388 -0.900 34.556 1.00 97.69 485 SER A N 1
ATOM 3789 C CA . SER A 1 485 ? -13.375 -1.890 34.191 1.00 97.69 485 SER A CA 1
ATOM 3790 C C . SER A 1 485 ? -12.262 -1.300 33.322 1.00 97.69 485 SER A C 1
ATOM 3792 O O . SER A 1 485 ? -11.091 -1.556 33.597 1.00 97.69 485 SER A O 1
ATOM 3794 N N . ILE A 1 486 ? -12.591 -0.456 32.334 1.00 96.88 486 ILE A N 1
ATOM 3795 C CA . ILE A 1 486 ? -11.585 0.234 31.509 1.00 96.88 486 ILE A CA 1
ATOM 3796 C C . ILE A 1 486 ? -10.709 1.165 32.356 1.00 96.88 486 ILE A C 1
ATOM 3798 O O . ILE A 1 486 ? -9.495 1.217 32.168 1.00 96.88 486 ILE A O 1
ATOM 3802 N N . GLU A 1 487 ? -11.298 1.930 33.275 1.00 95.62 487 GLU A N 1
ATOM 3803 C CA . GLU A 1 487 ? -10.537 2.881 34.093 1.00 95.62 487 GLU A CA 1
ATOM 3804 C C . GLU A 1 487 ? -9.580 2.160 35.054 1.00 95.62 487 GLU A C 1
ATOM 3806 O O . GLU A 1 487 ? -8.439 2.597 35.227 1.00 95.62 487 GLU A O 1
ATOM 3811 N N . ILE A 1 488 ? -10.004 1.018 35.609 1.00 96.88 488 ILE A N 1
ATOM 3812 C CA . ILE A 1 488 ? -9.131 0.121 36.379 1.00 96.88 488 ILE A CA 1
ATOM 3813 C C . ILE A 1 488 ? -7.999 -0.400 35.483 1.00 96.88 488 ILE A C 1
ATOM 3815 O O . ILE A 1 488 ? -6.829 -0.235 35.827 1.00 96.88 488 ILE A O 1
ATOM 3819 N N . ALA A 1 489 ? -8.325 -0.955 34.311 1.00 96.31 489 ALA A N 1
ATOM 3820 C CA . ALA A 1 489 ? -7.350 -1.520 33.376 1.00 96.31 489 ALA A CA 1
ATOM 3821 C C . ALA A 1 489 ? -6.269 -0.510 32.963 1.00 96.31 489 ALA A C 1
ATOM 3823 O O . ALA A 1 489 ? -5.079 -0.821 33.010 1.00 96.31 489 ALA A O 1
ATOM 3824 N N . LYS A 1 490 ? -6.660 0.734 32.653 1.00 94.38 490 LYS A N 1
ATOM 3825 C CA . LYS A 1 490 ? -5.721 1.827 32.349 1.00 94.38 490 LYS A CA 1
ATOM 3826 C C . LYS A 1 490 ? -4.788 2.124 33.520 1.00 94.38 490 LYS A C 1
ATOM 3828 O O . LYS A 1 490 ? -3.586 2.287 33.318 1.00 94.38 490 LYS A O 1
ATOM 3833 N N . LYS A 1 491 ? -5.317 2.205 34.747 1.00 95.00 491 LYS A N 1
ATOM 3834 C CA . LYS A 1 491 ? -4.508 2.501 35.942 1.00 95.00 491 LYS A CA 1
ATOM 3835 C C . LYS A 1 491 ? -3.530 1.369 36.260 1.00 95.00 491 LYS A C 1
ATOM 3837 O O . LYS A 1 491 ? -2.424 1.643 36.721 1.00 95.00 491 LYS A O 1
ATOM 3842 N N . MET A 1 492 ? -3.923 0.134 35.954 1.00 95.06 492 MET A N 1
ATOM 3843 C CA . MET A 1 492 ? -3.109 -1.075 36.103 1.00 95.06 492 MET A CA 1
ATOM 3844 C C . MET A 1 492 ? -2.240 -1.387 34.871 1.00 95.06 492 MET A C 1
ATOM 3846 O O . MET A 1 492 ? -1.508 -2.368 34.886 1.00 95.06 492 MET A O 1
ATOM 3850 N N . LYS A 1 493 ? -2.248 -0.519 33.846 1.00 95.06 493 LYS A N 1
ATOM 3851 C CA . LYS A 1 493 ? -1.398 -0.584 32.641 1.00 95.06 493 LYS A CA 1
ATOM 3852 C C . LYS A 1 493 ? -1.579 -1.850 31.793 1.00 95.06 493 LYS A C 1
ATOM 3854 O O . LYS A 1 493 ? -0.605 -2.368 31.251 1.00 95.06 493 LYS A O 1
ATOM 3859 N N . LEU A 1 494 ? -2.817 -2.316 31.652 1.00 94.62 494 LEU A N 1
ATOM 3860 C CA . LEU A 1 494 ? -3.140 -3.410 30.733 1.00 94.62 494 LEU A CA 1
ATOM 3861 C C . LEU A 1 494 ? -2.881 -2.991 29.281 1.00 94.62 494 LEU A C 1
ATOM 3863 O O . LEU A 1 494 ? -2.994 -1.814 28.925 1.00 94.62 494 LEU A O 1
ATOM 3867 N N . THR A 1 495 ? -2.546 -3.964 28.437 1.00 93.81 495 THR A N 1
ATOM 3868 C CA . THR A 1 495 ? -2.373 -3.751 26.996 1.00 93.81 495 THR A CA 1
ATOM 3869 C C . THR A 1 495 ? -3.703 -3.387 26.324 1.00 93.81 495 THR A C 1
ATOM 3871 O O . THR A 1 495 ? -4.788 -3.567 26.889 1.00 93.81 495 THR A O 1
ATOM 3874 N N . GLY A 1 496 ? -3.644 -2.853 25.098 1.00 87.31 496 GLY A N 1
ATOM 3875 C CA . GLY A 1 496 ? -4.849 -2.511 24.331 1.00 87.31 496 GLY A CA 1
ATOM 3876 C C . GLY A 1 496 ? -5.741 -3.726 24.049 1.00 87.31 496 GLY A C 1
ATOM 3877 O O . GLY A 1 496 ? -6.962 -3.621 24.141 1.00 87.31 496 GLY A O 1
ATOM 3878 N N . GLU A 1 497 ? -5.129 -4.881 23.790 1.00 88.12 497 GLU A N 1
ATOM 3879 C CA . GLU A 1 497 ? -5.819 -6.152 23.551 1.00 88.12 497 GLU A CA 1
ATOM 3880 C C . GLU A 1 497 ? -6.532 -6.654 24.815 1.00 88.12 497 GLU A C 1
ATOM 3882 O O . GLU A 1 497 ? -7.745 -6.871 24.793 1.00 88.12 497 GLU A O 1
ATOM 3887 N N . GLU A 1 498 ? -5.832 -6.702 25.955 1.00 93.06 498 GLU A N 1
ATOM 3888 C CA . GLU A 1 498 ? -6.428 -7.073 27.248 1.00 93.06 498 GLU A CA 1
ATOM 3889 C C . GLU A 1 498 ? -7.560 -6.120 27.657 1.00 93.06 498 GLU A C 1
ATOM 3891 O O . GLU A 1 498 ? -8.609 -6.549 28.143 1.00 93.06 498 GLU A O 1
ATOM 3896 N N . THR A 1 499 ? -7.376 -4.816 27.428 1.00 94.25 499 THR A N 1
ATOM 3897 C CA . THR A 1 499 ? -8.395 -3.799 27.721 1.00 94.25 499 THR A CA 1
ATOM 3898 C C . THR A 1 499 ? -9.628 -3.972 26.829 1.00 94.25 499 THR A C 1
ATOM 3900 O O . THR A 1 499 ? -10.753 -3.844 27.314 1.00 94.25 499 THR A O 1
ATOM 3903 N N . GLY A 1 500 ? -9.447 -4.295 25.543 1.00 91.88 500 GLY A N 1
ATOM 3904 C CA . GLY A 1 500 ? -10.541 -4.558 24.603 1.00 91.88 500 GLY A CA 1
ATOM 3905 C C . GLY A 1 500 ? -11.332 -5.826 24.941 1.00 91.88 500 GLY A C 1
ATOM 3906 O O . GLY A 1 500 ? -12.570 -5.812 24.921 1.00 91.88 500 GLY A O 1
ATOM 3907 N N . ALA A 1 501 ? -10.636 -6.901 25.324 1.00 93.62 501 ALA A N 1
ATOM 3908 C CA . ALA A 1 501 ? -11.260 -8.136 25.794 1.00 93.62 501 ALA A CA 1
ATOM 3909 C C . ALA A 1 501 ? -12.075 -7.898 27.075 1.00 93.62 501 ALA A C 1
ATOM 3911 O O . ALA A 1 501 ? -13.230 -8.316 27.159 1.00 93.62 501 ALA A O 1
ATOM 3912 N N . LEU A 1 502 ? -11.520 -7.154 28.039 1.00 96.56 502 LEU A N 1
ATOM 3913 C CA . LEU A 1 502 ? -12.208 -6.790 29.277 1.00 96.56 502 LEU A CA 1
ATOM 3914 C C . LEU A 1 502 ? -13.425 -5.887 29.036 1.00 96.56 502 LEU A C 1
ATOM 3916 O O . LEU A 1 502 ? -14.467 -6.100 29.652 1.00 96.56 502 LEU A O 1
ATOM 3920 N N . HIS A 1 503 ? -13.323 -4.908 28.134 1.00 95.62 503 HIS A N 1
ATOM 3921 C CA . HIS A 1 503 ? -14.450 -4.053 27.754 1.00 95.62 503 HIS A CA 1
ATOM 3922 C C . HIS A 1 503 ? -15.609 -4.876 27.181 1.00 95.62 503 HIS A C 1
ATOM 3924 O O . HIS A 1 503 ? -16.753 -4.735 27.611 1.00 95.62 503 HIS A O 1
ATOM 3930 N N . THR A 1 504 ? -15.302 -5.787 26.256 1.00 95.00 504 THR A N 1
ATOM 3931 C CA . THR A 1 504 ? -16.295 -6.695 25.667 1.00 95.00 504 THR A CA 1
ATOM 3932 C C . THR A 1 504 ? -16.887 -7.630 26.727 1.00 95.00 504 THR A C 1
ATOM 3934 O O . THR A 1 504 ? -18.098 -7.846 26.749 1.00 95.00 504 THR A O 1
ATOM 3937 N N . ALA A 1 505 ? -16.055 -8.141 27.643 1.00 95.94 505 ALA A N 1
ATOM 3938 C CA . ALA A 1 505 ? -16.500 -8.988 28.747 1.00 95.94 505 ALA A CA 1
ATOM 3939 C C . ALA A 1 505 ? -17.470 -8.251 29.670 1.00 95.94 505 ALA A C 1
ATOM 3941 O O . ALA A 1 505 ? -18.496 -8.807 30.034 1.00 95.94 505 ALA A O 1
ATOM 3942 N N . ALA A 1 506 ? -17.178 -6.994 30.002 1.00 95.75 506 ALA A N 1
ATOM 3943 C CA . ALA A 1 506 ? -18.033 -6.169 30.842 1.00 95.75 506 ALA A CA 1
ATOM 3944 C C . ALA A 1 506 ? -19.398 -5.895 30.203 1.00 95.75 506 ALA A C 1
ATOM 3946 O O . ALA A 1 506 ? -20.406 -5.941 30.896 1.00 95.75 506 ALA A O 1
ATOM 3947 N N . LEU A 1 507 ? -19.456 -5.677 28.887 1.00 94.00 507 LEU A N 1
ATOM 3948 C CA . LEU A 1 507 ? -20.732 -5.488 28.192 1.00 94.00 507 LEU A CA 1
ATOM 3949 C C . LEU A 1 507 ? -21.581 -6.767 28.162 1.00 94.00 507 LEU A C 1
ATOM 3951 O O . LEU A 1 507 ? -22.804 -6.705 28.263 1.00 94.00 507 LEU A O 1
ATOM 3955 N N . LEU A 1 508 ? -20.933 -7.927 28.025 1.00 93.81 508 LEU A N 1
ATOM 3956 C CA . LEU A 1 508 ? -21.600 -9.212 27.813 1.00 93.81 508 LEU A CA 1
ATOM 3957 C C . LEU A 1 508 ? -21.671 -10.110 29.057 1.00 93.81 508 LEU A C 1
ATOM 3959 O O . LEU A 1 508 ? -22.209 -11.207 28.941 1.00 93.81 508 LEU A O 1
ATOM 3963 N N . HIS A 1 509 ? -21.150 -9.708 30.222 1.00 94.12 509 HIS A N 1
ATOM 3964 C CA . HIS A 1 509 ? -21.025 -10.597 31.392 1.00 94.12 509 HIS A CA 1
ATOM 3965 C C . HIS A 1 509 ? -22.355 -11.253 31.798 1.00 94.12 509 HIS A C 1
ATOM 3967 O O . HIS A 1 509 ? -22.401 -12.440 32.125 1.00 94.12 509 HIS A O 1
ATOM 3973 N N . ASP A 1 510 ? -23.444 -10.508 31.635 1.00 92.75 510 ASP A N 1
ATOM 3974 C CA . ASP A 1 510 ? -24.801 -10.917 31.966 1.00 92.75 510 ASP A CA 1
ATOM 3975 C C . ASP A 1 510 ? -25.588 -11.549 30.801 1.00 92.75 510 ASP A C 1
ATOM 3977 O O . ASP A 1 510 ? -26.747 -11.929 30.985 1.00 92.75 510 ASP A O 1
ATOM 3981 N N . ILE A 1 511 ? -24.991 -11.738 29.611 1.00 91.50 511 ILE A N 1
ATOM 3982 C CA . ILE A 1 511 ? -25.694 -12.224 28.400 1.00 91.50 511 ILE A CA 1
ATOM 3983 C C . ILE A 1 511 ? -26.452 -13.543 28.640 1.00 91.50 511 ILE A C 1
ATOM 3985 O O . ILE A 1 511 ? -27.523 -13.795 28.085 1.00 91.50 511 ILE A O 1
ATOM 3989 N N . GLY A 1 512 ? -25.930 -14.387 29.533 1.00 92.12 512 GLY A N 1
ATOM 3990 C CA . GLY A 1 512 ? -26.524 -15.672 29.880 1.00 92.12 512 GLY A CA 1
ATOM 3991 C C . GLY A 1 512 ? -27.805 -15.596 30.713 1.00 92.12 512 GLY A C 1
ATOM 3992 O O . GLY A 1 512 ? -28.523 -16.597 30.795 1.00 92.12 512 GLY A O 1
ATOM 3993 N N . LYS A 1 513 ? -28.161 -14.430 31.276 1.00 90.94 513 LYS A N 1
ATOM 3994 C CA . LYS A 1 513 ? -29.467 -14.217 31.928 1.00 90.94 513 LYS A CA 1
ATOM 3995 C C . LYS A 1 513 ? -30.629 -14.424 30.951 1.00 90.94 513 LYS A C 1
ATOM 3997 O O . LYS A 1 513 ? -31.750 -14.707 31.377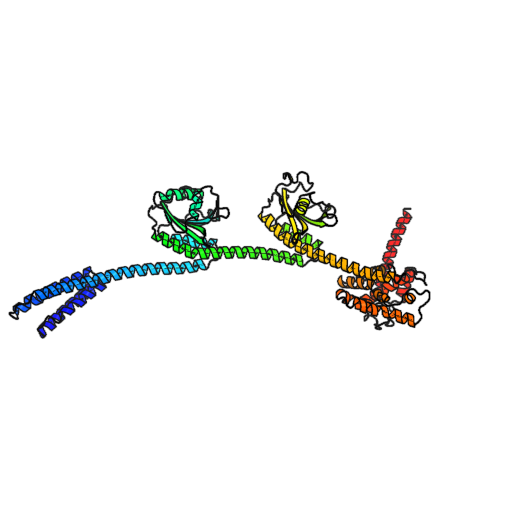 1.00 90.94 513 LYS A O 1
ATOM 4002 N N . ILE A 1 514 ? -30.382 -14.419 29.634 1.00 88.94 514 ILE A N 1
ATOM 4003 C CA . ILE A 1 514 ? -31.382 -14.813 28.632 1.00 88.94 514 ILE A CA 1
ATOM 4004 C C . ILE A 1 514 ? -31.972 -16.207 28.887 1.00 88.94 514 ILE A C 1
ATOM 4006 O O . ILE A 1 514 ? -33.153 -16.421 28.617 1.00 88.94 514 ILE A O 1
ATOM 4010 N N . GLY A 1 515 ? -31.196 -17.130 29.465 1.00 87.88 515 GLY A N 1
ATOM 4011 C CA . GLY A 1 515 ? -31.647 -18.483 29.789 1.00 87.88 515 GLY A CA 1
ATOM 4012 C C . GLY A 1 515 ? -32.451 -18.594 31.088 1.00 87.88 515 GLY A C 1
ATOM 4013 O O . GLY A 1 515 ? -32.968 -19.666 31.393 1.00 87.88 515 GLY A O 1
ATOM 4014 N N . VAL A 1 516 ? -32.582 -17.510 31.859 1.00 89.25 516 VAL A N 1
ATOM 4015 C CA . VAL A 1 516 ? -33.350 -17.481 33.111 1.00 89.25 516 VAL A CA 1
ATOM 4016 C C . VAL A 1 516 ? -34.769 -16.970 32.837 1.00 89.25 516 VAL A C 1
ATOM 4018 O O . VAL A 1 516 ? -34.982 -16.061 32.028 1.00 89.25 516 VAL A O 1
ATOM 4021 N N . ARG A 1 517 ? -35.774 -17.572 33.488 1.00 89.06 517 ARG A N 1
ATOM 4022 C CA . ARG A 1 517 ? -37.180 -17.152 33.357 1.00 89.06 517 ARG A CA 1
ATOM 4023 C C . ARG A 1 517 ? -37.358 -15.726 33.880 1.00 89.06 517 ARG A C 1
ATOM 4025 O O . ARG A 1 517 ? -36.875 -15.397 34.958 1.00 89.06 517 ARG A O 1
ATOM 4032 N N . GLU A 1 518 ? -38.119 -14.915 33.153 1.00 85.25 518 GLU A N 1
ATOM 4033 C CA . GLU A 1 518 ? -38.343 -13.503 33.489 1.00 85.25 518 GLU A CA 1
ATOM 4034 C C . GLU A 1 518 ? -38.978 -13.312 34.874 1.00 85.25 518 GLU A C 1
ATOM 4036 O O . GLU A 1 518 ? -38.536 -12.462 35.634 1.00 85.25 518 GLU A O 1
ATOM 4041 N N . ALA A 1 519 ? -39.927 -14.171 35.260 1.00 86.25 519 ALA A N 1
ATOM 4042 C CA . ALA A 1 519 ? -40.548 -14.137 36.588 1.00 86.25 519 ALA A CA 1
ATOM 4043 C C . ALA A 1 519 ? -39.556 -14.359 37.750 1.00 86.25 519 ALA A C 1
ATOM 4045 O O . ALA A 1 519 ? -39.837 -13.952 38.874 1.00 86.25 519 ALA A O 1
ATOM 4046 N N . ILE A 1 520 ? -38.414 -15.010 37.489 1.00 87.56 520 ILE A N 1
ATOM 4047 C CA . ILE A 1 520 ? -37.336 -15.194 38.471 1.00 87.56 520 ILE A CA 1
ATOM 4048 C C . ILE A 1 520 ? -36.419 -13.964 38.465 1.00 87.56 520 ILE A C 1
ATOM 4050 O O . ILE A 1 520 ? -36.098 -13.447 39.529 1.00 87.56 520 ILE A O 1
ATOM 4054 N N . LEU A 1 521 ? -36.035 -13.467 37.283 1.00 83.31 521 LEU A N 1
ATOM 4055 C CA . LEU A 1 521 ? -35.172 -12.283 37.144 1.00 83.31 521 LEU A CA 1
ATOM 4056 C C . LEU A 1 521 ? -35.817 -11.014 37.724 1.00 83.31 521 LEU A C 1
ATOM 4058 O O . LEU A 1 521 ? -35.189 -10.302 38.499 1.00 83.31 521 LEU A O 1
ATOM 4062 N N . ASN A 1 522 ? -37.088 -10.780 37.395 1.00 81.44 522 ASN A N 1
ATOM 4063 C CA . ASN A 1 522 ? -37.864 -9.598 37.772 1.00 81.44 522 ASN A CA 1
ATOM 4064 C C . ASN A 1 522 ? -38.763 -9.852 38.992 1.00 81.44 522 ASN A C 1
ATOM 4066 O O . ASN A 1 522 ? -39.773 -9.164 39.159 1.00 81.44 522 ASN A O 1
ATOM 4070 N N . LYS A 1 523 ? -38.458 -10.860 39.830 1.00 84.31 523 LYS A N 1
ATOM 4071 C CA . LYS A 1 523 ? -39.242 -11.135 41.049 1.00 84.31 523 LYS A CA 1
ATOM 4072 C C . LYS A 1 523 ? -39.351 -9.851 41.884 1.00 84.31 523 LYS A C 1
ATOM 4074 O O . LYS A 1 523 ? -38.534 -8.945 41.696 1.00 84.31 523 LYS A O 1
ATOM 4079 N N . SER A 1 524 ? -40.327 -9.788 42.810 1.00 77.44 524 SER A N 1
ATOM 4080 C CA . SER A 1 524 ? -40.437 -8.726 43.830 1.00 77.44 524 SER A CA 1
ATOM 4081 C C . SER A 1 524 ? -40.213 -9.180 45.313 1.00 77.44 524 SER A C 1
ATOM 4083 O O . SER A 1 524 ? -40.524 -8.440 46.250 1.00 77.44 524 SER A O 1
ATOM 4085 N N . THR A 1 525 ? -39.636 -10.357 45.558 1.00 82.38 525 THR A N 1
ATOM 4086 C CA . THR A 1 525 ? -39.081 -10.779 46.854 1.00 82.38 525 THR A CA 1
ATOM 4087 C C . THR A 1 525 ? -37.708 -11.449 46.690 1.00 82.38 525 THR A C 1
ATOM 4089 O O . THR A 1 525 ? -37.270 -11.719 45.572 1.00 82.38 525 THR A O 1
ATOM 4092 N N . ASN A 1 526 ? -37.047 -11.805 47.800 1.00 82.50 526 ASN A N 1
ATOM 4093 C CA . ASN A 1 526 ? -35.848 -12.649 47.749 1.00 82.50 526 ASN A CA 1
ATOM 4094 C C . ASN A 1 526 ? -36.108 -13.951 46.965 1.00 82.50 526 ASN A C 1
ATOM 4096 O O . ASN A 1 526 ? -37.210 -14.512 47.019 1.00 82.50 526 ASN A O 1
ATOM 4100 N N . LEU A 1 527 ? -35.081 -14.405 46.244 1.00 87.50 527 LEU A N 1
ATOM 4101 C CA . LEU A 1 527 ? -35.068 -15.703 45.574 1.00 87.50 527 LEU A CA 1
ATOM 4102 C C . LEU A 1 527 ? -34.974 -16.821 46.619 1.00 87.50 527 LEU A C 1
ATOM 4104 O O . LEU A 1 527 ? -34.294 -16.656 47.633 1.00 87.50 527 LEU A O 1
ATOM 4108 N N . ASN A 1 528 ? -35.645 -17.944 46.370 1.00 91.69 528 ASN A N 1
ATOM 4109 C CA . ASN A 1 528 ? -35.391 -19.174 47.121 1.00 91.69 528 ASN A CA 1
ATOM 4110 C C . ASN A 1 528 ? -34.116 -19.873 46.605 1.00 91.69 528 ASN A C 1
ATOM 4112 O O . ASN A 1 528 ? -33.547 -19.473 45.585 1.00 91.69 528 ASN A O 1
ATOM 4116 N N . ASP A 1 529 ? -33.668 -20.918 47.300 1.00 91.50 529 ASP A N 1
ATOM 4117 C CA . ASP A 1 529 ? -32.418 -21.608 46.961 1.00 91.50 529 ASP A CA 1
ATOM 4118 C C . ASP A 1 529 ? -32.444 -22.211 45.545 1.00 91.50 529 ASP A C 1
ATOM 4120 O O . ASP A 1 529 ? -31.477 -22.074 44.797 1.00 91.50 529 ASP A O 1
ATOM 4124 N N . GLU A 1 530 ? -33.567 -22.801 45.121 1.00 91.81 530 GLU A N 1
ATOM 4125 C CA . GLU A 1 530 ? -33.715 -23.383 43.778 1.00 91.81 530 GLU A CA 1
ATOM 4126 C C . GLU A 1 530 ? -33.650 -22.322 42.667 1.00 91.81 530 GLU A C 1
ATOM 4128 O O . GLU A 1 530 ? -32.975 -22.502 41.651 1.00 91.81 530 GLU A O 1
ATOM 4133 N N . GLU A 1 531 ? -34.331 -21.192 42.860 1.00 92.31 531 GLU A N 1
ATOM 4134 C CA . GLU A 1 531 ? -34.313 -20.040 41.960 1.00 92.31 531 GLU A CA 1
ATOM 4135 C C . GLU A 1 531 ? -32.907 -19.439 41.870 1.00 92.31 531 GLU A C 1
ATOM 4137 O O . GLU A 1 531 ? -32.443 -19.102 40.777 1.00 92.31 531 GLU A O 1
ATOM 4142 N N . TYR A 1 532 ? -32.204 -19.341 43.001 1.00 90.31 532 TYR A N 1
ATOM 4143 C CA . TYR A 1 532 ? -30.839 -18.830 43.043 1.00 90.31 532 TYR A CA 1
ATOM 4144 C C . TYR A 1 532 ? -29.860 -19.757 42.307 1.00 90.31 532 TYR A C 1
ATOM 4146 O O . TYR A 1 532 ? -29.039 -19.279 41.520 1.00 90.31 532 TYR A O 1
ATOM 4154 N N . GLU A 1 533 ? -29.994 -21.079 42.456 1.00 90.88 533 GLU A N 1
ATOM 4155 C CA . GLU A 1 533 ? -29.212 -22.065 41.695 1.00 90.88 533 GLU A CA 1
ATOM 4156 C C . GLU A 1 533 ? -29.468 -22.007 40.179 1.00 90.88 533 GLU A C 1
ATOM 4158 O O . GLU A 1 533 ? -28.585 -22.334 39.379 1.00 90.88 533 GLU A O 1
ATOM 4163 N N . LEU A 1 534 ? -30.651 -21.564 39.740 1.00 91.06 534 LEU A N 1
ATOM 4164 C CA . LEU A 1 534 ? -30.912 -21.299 38.322 1.00 91.06 534 LEU A CA 1
ATOM 4165 C C . LEU A 1 534 ? -30.185 -20.041 37.836 1.00 91.06 534 LEU A C 1
ATOM 4167 O O . LEU A 1 534 ? -29.577 -20.076 36.765 1.00 91.06 534 LEU A O 1
ATOM 4171 N N . VAL A 1 535 ? -30.194 -18.960 38.622 1.00 90.75 535 VAL A N 1
ATOM 4172 C CA . VAL A 1 535 ? -29.491 -17.713 38.275 1.00 90.75 535 VAL A CA 1
ATOM 4173 C C . VAL A 1 535 ? -27.975 -17.928 38.217 1.00 90.75 535 VAL A C 1
ATOM 4175 O O . VAL A 1 535 ? -27.341 -17.452 37.277 1.00 90.75 535 VAL A O 1
ATOM 4178 N N . LYS A 1 536 ? -27.385 -18.719 39.126 1.00 93.62 536 LYS A N 1
ATOM 4179 C CA . LYS A 1 536 ? -25.941 -19.053 39.121 1.00 93.62 536 LYS A CA 1
ATOM 4180 C C . LYS A 1 536 ? -25.447 -19.722 37.834 1.00 93.62 536 LYS A C 1
ATOM 4182 O O . LYS A 1 536 ? -24.247 -19.763 37.578 1.00 93.62 536 LYS A O 1
ATOM 4187 N N . LYS A 1 537 ? -26.344 -20.262 37.004 1.00 93.25 537 LYS A N 1
ATOM 4188 C CA . LYS A 1 537 ? -25.974 -20.891 35.727 1.00 93.25 537 LYS A CA 1
ATOM 4189 C C . LYS A 1 537 ? -25.708 -19.875 34.618 1.00 93.25 537 LYS A C 1
ATOM 4191 O O . LYS A 1 537 ? -25.139 -20.270 33.601 1.00 93.25 537 LYS A O 1
ATOM 4196 N N . HIS A 1 538 ? -26.080 -18.602 34.782 1.00 94.19 538 HIS A N 1
ATOM 4197 C CA . HIS A 1 538 ? -25.970 -17.611 33.711 1.00 94.19 538 HIS A CA 1
ATOM 4198 C C . HIS A 1 538 ? -24.546 -17.428 33.154 1.00 94.19 538 HIS A C 1
ATOM 4200 O O . HIS A 1 538 ? -24.452 -17.329 31.935 1.00 94.19 538 HIS A O 1
ATOM 4206 N N . PRO A 1 539 ? -23.431 -17.494 33.914 1.00 95.12 539 PRO A N 1
ATOM 4207 C CA . PRO A 1 539 ? -22.116 -17.343 33.294 1.00 95.12 539 PRO A CA 1
ATOM 4208 C C . PRO A 1 539 ? -21.800 -18.531 32.376 1.00 95.12 539 PRO A C 1
ATOM 4210 O O . PRO A 1 539 ? -21.243 -18.360 31.299 1.00 95.12 539 PRO A O 1
ATOM 4213 N N . ARG A 1 540 ? -22.251 -19.744 32.728 1.00 94.69 540 ARG A N 1
ATOM 4214 C CA . ARG A 1 540 ? -22.123 -20.927 31.861 1.00 94.69 540 ARG A CA 1
ATOM 4215 C C . ARG A 1 540 ? -23.030 -20.855 30.631 1.00 94.69 540 ARG A C 1
ATOM 4217 O O . ARG A 1 540 ? -22.660 -21.334 29.567 1.00 94.69 540 ARG A O 1
ATOM 4224 N N . ILE A 1 541 ? -24.220 -20.274 30.758 1.00 93.50 541 ILE A N 1
ATOM 4225 C CA . ILE A 1 541 ? -25.104 -20.037 29.607 1.00 93.50 541 ILE A CA 1
ATOM 4226 C C . ILE A 1 541 ? -24.476 -18.983 28.687 1.00 93.50 541 ILE A C 1
ATOM 4228 O O . ILE A 1 541 ? -24.477 -19.154 27.471 1.00 93.50 541 ILE A O 1
ATOM 4232 N N . ALA A 1 542 ? -23.869 -17.937 29.252 1.00 92.50 542 ALA A N 1
ATOM 4233 C CA . ALA A 1 542 ? -23.152 -16.923 28.491 1.00 92.50 542 ALA A CA 1
ATOM 4234 C C . ALA A 1 542 ? -22.044 -17.548 27.638 1.00 92.50 542 ALA A C 1
ATOM 4236 O O . ALA A 1 542 ? -21.990 -17.293 26.436 1.00 92.50 542 ALA A O 1
ATOM 4237 N N . THR A 1 543 ? -21.224 -18.435 28.214 1.00 89.44 543 THR A N 1
ATOM 4238 C CA . THR A 1 543 ? -20.169 -19.123 27.455 1.00 89.44 543 THR A CA 1
ATOM 4239 C C . THR A 1 543 ? -20.707 -20.051 26.369 1.00 89.44 543 THR A C 1
ATOM 4241 O O . THR A 1 543 ? -20.078 -20.166 25.321 1.00 89.44 543 THR A O 1
ATOM 4244 N N . GLN A 1 544 ? -21.875 -20.671 26.559 1.00 90.56 544 GLN A N 1
ATOM 4245 C CA . GLN A 1 544 ? -22.535 -21.461 25.512 1.00 90.56 544 GLN A CA 1
ATOM 4246 C C . GLN A 1 544 ? -23.012 -20.593 24.340 1.00 90.56 544 GLN A C 1
ATOM 4248 O O . GLN A 1 544 ? -22.916 -21.018 23.191 1.00 90.56 544 GLN A O 1
ATOM 4253 N N . ILE A 1 545 ? -23.494 -19.379 24.622 1.00 89.81 545 ILE A N 1
ATOM 4254 C CA . ILE A 1 545 ? -23.970 -18.436 23.601 1.00 89.81 545 ILE A CA 1
ATOM 4255 C C . ILE A 1 545 ? -22.791 -17.885 22.795 1.00 89.81 545 ILE A C 1
ATOM 4257 O O . ILE A 1 545 ? -22.775 -17.988 21.569 1.00 89.81 545 ILE A O 1
ATOM 4261 N N . ILE A 1 546 ? -21.788 -17.319 23.472 1.00 90.25 546 ILE A N 1
ATOM 4262 C CA . ILE A 1 546 ? -20.717 -16.568 22.799 1.00 90.25 546 ILE A CA 1
ATOM 4263 C C . ILE A 1 546 ? -19.503 -17.426 22.429 1.00 90.25 546 ILE A C 1
ATOM 4265 O O . ILE A 1 546 ? -18.707 -17.027 21.585 1.00 90.25 546 ILE A O 1
ATOM 4269 N N . GLY A 1 547 ? -19.338 -18.606 23.036 1.00 85.75 547 GLY A N 1
ATOM 4270 C CA . GLY A 1 547 ? -18.138 -19.437 22.878 1.00 85.75 547 GLY A CA 1
ATOM 4271 C C . GLY A 1 547 ? -17.955 -20.040 21.485 1.00 85.75 547 GLY A C 1
ATOM 4272 O O . GLY A 1 547 ? -16.856 -20.475 21.142 1.00 85.75 547 GLY A O 1
ATOM 4273 N N . SER A 1 548 ? -19.005 -20.033 20.662 1.00 84.88 548 SER A N 1
ATOM 4274 C CA . SER A 1 548 ? -18.941 -20.430 19.252 1.00 84.88 548 SER A CA 1
ATOM 4275 C C . SER A 1 548 ? -18.325 -19.353 18.348 1.00 84.88 548 SER A C 1
ATOM 4277 O O . SER A 1 548 ? -17.890 -19.668 17.241 1.00 84.88 548 SER A O 1
ATOM 4279 N N . ILE A 1 549 ? -18.240 -18.100 18.812 1.00 88.81 549 ILE A N 1
ATOM 4280 C CA . ILE A 1 549 ? -17.750 -16.958 18.034 1.00 88.81 549 ILE A CA 1
ATOM 4281 C C . ILE A 1 549 ? -16.226 -16.849 18.212 1.00 88.81 549 ILE A C 1
ATOM 4283 O O . ILE A 1 549 ? -15.766 -16.530 19.311 1.00 88.81 549 ILE A O 1
ATOM 4287 N N . PRO A 1 550 ? -15.407 -17.051 17.155 1.00 86.56 550 PRO A N 1
ATOM 4288 C CA . PRO A 1 550 ? -13.947 -17.077 17.284 1.00 86.56 550 PRO A CA 1
ATOM 4289 C C . PRO A 1 550 ? -13.350 -15.822 17.931 1.00 86.56 550 PRO A C 1
ATOM 4291 O O . PRO A 1 550 ? -12.448 -15.939 18.755 1.00 86.56 550 PRO A O 1
ATOM 4294 N N . LYS A 1 551 ? -13.888 -14.638 17.607 1.00 84.50 551 LYS A N 1
ATOM 4295 C CA . LYS A 1 551 ? -13.420 -13.342 18.127 1.00 84.50 551 LYS A CA 1
ATOM 4296 C C . LYS A 1 551 ? -13.705 -13.141 19.625 1.00 84.50 551 LYS A C 1
ATOM 4298 O O . LYS A 1 551 ? -13.061 -12.308 20.246 1.00 84.50 551 LYS A O 1
ATOM 4303 N N . LEU A 1 552 ? -14.628 -13.910 20.214 1.00 89.62 552 LEU A N 1
ATOM 4304 C CA . LEU A 1 552 ? -15.012 -13.807 21.630 1.00 89.62 552 LEU A CA 1
ATOM 4305 C C . LEU A 1 552 ? -14.358 -14.873 22.518 1.00 89.62 552 LEU A C 1
ATOM 4307 O O . LEU A 1 552 ? -14.603 -14.895 23.722 1.00 89.62 552 LEU A O 1
ATOM 4311 N N . LYS A 1 553 ? -13.505 -15.745 21.970 1.00 89.19 553 LYS A N 1
ATOM 4312 C CA . LYS A 1 553 ? -12.862 -16.823 22.742 1.00 89.19 553 LYS A CA 1
ATOM 4313 C C . LYS A 1 553 ? -12.077 -16.318 23.950 1.00 89.19 553 LYS A C 1
ATOM 4315 O O . LYS A 1 553 ? -12.127 -16.942 25.002 1.00 89.19 553 LYS A O 1
ATOM 4320 N N . GLU A 1 554 ? -11.393 -15.189 23.814 1.00 90.00 554 GLU A N 1
ATOM 4321 C CA . GLU A 1 554 ? -10.606 -14.591 24.900 1.00 90.00 554 GLU A CA 1
ATOM 4322 C C . GLU A 1 554 ? -11.479 -13.942 25.974 1.00 90.00 554 GLU A C 1
ATOM 4324 O O . GLU A 1 554 ? -11.054 -13.810 27.112 1.00 90.00 554 GLU A O 1
ATOM 4329 N N . VAL A 1 555 ? -12.722 -13.596 25.635 1.00 94.50 555 VAL A N 1
ATOM 4330 C CA . VAL A 1 555 ? -13.715 -12.990 26.534 1.00 94.50 555 VAL A CA 1
ATOM 4331 C C . VAL A 1 555 ? -14.379 -14.052 27.421 1.00 94.50 555 VAL A C 1
ATOM 4333 O O . VAL A 1 555 ? -14.770 -13.779 28.556 1.00 94.50 555 VAL A O 1
ATOM 4336 N N . VAL A 1 556 ? -14.483 -15.289 26.923 1.00 95.12 556 VAL A N 1
ATOM 4337 C CA . VAL A 1 556 ? -15.185 -16.406 27.575 1.00 95.12 556 VAL A CA 1
ATOM 4338 C C . VAL A 1 556 ? -14.713 -16.675 29.012 1.00 95.12 556 VAL A C 1
ATOM 4340 O O . VAL A 1 556 ? -15.581 -16.757 29.882 1.00 95.12 556 VAL A O 1
ATOM 4343 N N . PRO A 1 557 ? -13.404 -16.785 29.324 1.00 95.88 557 PRO A N 1
ATOM 4344 C CA . PRO A 1 557 ? -12.959 -17.025 30.698 1.00 95.88 557 PRO A CA 1
ATOM 4345 C C . PRO A 1 557 ? -13.306 -15.867 31.635 1.00 95.88 557 PRO A C 1
ATOM 4347 O O . PRO A 1 557 ? -13.638 -16.101 32.797 1.00 95.88 557 PRO A O 1
ATOM 4350 N N . LEU A 1 558 ? -13.271 -14.626 31.127 1.00 97.06 558 LEU A N 1
ATOM 4351 C CA . LEU A 1 558 ? -13.556 -13.436 31.927 1.00 97.06 558 LEU A CA 1
ATOM 4352 C C . LEU A 1 558 ? -14.996 -13.484 32.437 1.00 97.06 558 LEU A C 1
ATOM 4354 O O . LEU A 1 558 ? -15.231 -13.296 33.630 1.00 97.06 558 LEU A O 1
ATOM 4358 N N . ILE A 1 559 ? -15.926 -13.807 31.536 1.00 96.19 559 ILE A N 1
ATOM 4359 C CA . ILE A 1 559 ? -17.348 -13.962 31.840 1.00 96.19 559 ILE A CA 1
ATOM 4360 C C . ILE A 1 559 ? -17.611 -15.239 32.637 1.00 96.19 559 ILE A C 1
ATOM 4362 O O . ILE A 1 559 ? -18.387 -15.201 33.577 1.00 96.19 559 ILE A O 1
ATOM 4366 N N . LEU A 1 560 ? -16.977 -16.374 32.345 1.00 96.56 560 LEU A N 1
ATOM 4367 C CA . LEU A 1 560 ? -17.260 -17.613 33.081 1.00 96.56 560 LEU A CA 1
ATOM 4368 C C . LEU A 1 560 ? -16.996 -17.477 34.589 1.00 96.56 560 LEU A C 1
ATOM 4370 O O . LEU A 1 560 ? -17.729 -18.047 35.393 1.00 96.56 560 LEU A O 1
ATOM 4374 N N . HIS A 1 561 ? -15.967 -16.709 34.951 1.00 97.50 561 HIS A N 1
ATOM 4375 C CA . HIS A 1 561 ? -15.450 -16.622 36.315 1.00 97.50 561 HIS A CA 1
ATOM 4376 C C . HIS A 1 561 ? -15.708 -15.275 37.008 1.00 97.50 561 HIS A C 1
ATOM 4378 O O . HIS A 1 561 ? -15.170 -15.043 38.088 1.00 97.50 561 HIS A O 1
ATOM 4384 N N . HIS A 1 562 ? -16.525 -14.377 36.443 1.00 96.25 562 HIS A N 1
ATOM 4385 C CA . HIS A 1 562 ? -16.754 -13.041 37.030 1.00 96.25 562 HIS A CA 1
ATOM 4386 C C . HIS A 1 562 ? -17.470 -13.053 38.395 1.00 96.25 562 HIS A C 1
ATOM 4388 O O . HIS A 1 562 ? -17.451 -12.052 39.105 1.00 96.25 562 HIS A O 1
ATOM 4394 N N . HIS A 1 563 ? -18.052 -14.190 38.786 1.00 96.50 563 HIS A N 1
ATOM 4395 C CA . HIS A 1 563 ? -18.641 -14.407 40.109 1.00 96.50 563 HIS A CA 1
ATOM 4396 C C . HIS A 1 563 ? -17.821 -15.327 41.027 1.00 96.50 563 HIS A C 1
ATOM 4398 O O . HIS A 1 563 ? -18.279 -15.700 42.114 1.00 96.50 563 HIS A O 1
ATOM 4404 N N . GLU A 1 564 ? -16.602 -15.685 40.623 1.00 97.38 564 GLU A N 1
ATOM 4405 C CA . GLU A 1 564 ? -15.643 -16.272 41.552 1.00 97.38 564 GLU A CA 1
ATOM 4406 C C . GLU A 1 564 ? -15.264 -15.247 42.625 1.00 97.38 564 GLU A C 1
ATOM 4408 O O . GLU A 1 564 ? -15.203 -14.041 42.377 1.00 97.38 564 GLU A O 1
ATOM 4413 N N . ARG A 1 565 ? -15.014 -15.728 43.841 1.00 97.81 565 ARG A N 1
ATOM 4414 C CA . ARG A 1 565 ? -14.632 -14.880 44.974 1.00 97.81 565 ARG A CA 1
ATOM 4415 C C . ARG A 1 565 ? -13.174 -15.111 45.305 1.00 97.81 565 ARG A C 1
ATOM 4417 O O . ARG A 1 565 ? -12.721 -16.250 45.303 1.00 97.81 565 ARG A O 1
ATOM 4424 N N . TYR A 1 566 ? -12.459 -14.048 45.661 1.00 97.38 566 TYR A N 1
ATOM 4425 C CA . TYR A 1 566 ? -11.026 -14.124 45.963 1.00 97.38 566 TYR A CA 1
ATOM 4426 C C . TYR A 1 566 ? -10.688 -15.149 47.072 1.00 97.38 566 TYR A C 1
ATOM 4428 O O . TYR A 1 566 ? -9.636 -15.784 47.032 1.00 97.38 566 TYR A O 1
ATOM 4436 N N . ASP A 1 567 ? -11.607 -15.375 48.016 1.00 96.94 567 ASP A N 1
ATOM 4437 C CA . ASP A 1 567 ? -11.526 -16.363 49.099 1.00 96.94 567 ASP A CA 1
ATOM 4438 C C . ASP A 1 567 ? -11.773 -17.824 48.672 1.00 96.94 567 ASP A C 1
ATOM 4440 O O . ASP A 1 567 ? -11.435 -18.734 49.436 1.00 96.94 567 ASP A O 1
ATOM 4444 N N . GLY A 1 568 ? -12.289 -18.059 47.462 1.00 95.38 568 GLY A N 1
ATOM 4445 C CA . GLY A 1 568 ? -12.662 -19.374 46.933 1.00 95.38 568 GLY A CA 1
ATOM 4446 C C . GLY A 1 568 ? -14.120 -19.776 47.184 1.00 95.38 568 GLY A C 1
ATOM 4447 O O . GLY A 1 568 ? -14.519 -20.864 46.786 1.00 95.38 568 GLY A O 1
ATOM 4448 N N . ASN A 1 569 ? -14.937 -18.919 47.808 1.00 95.00 569 ASN A N 1
ATOM 4449 C CA . ASN A 1 569 ? -16.351 -19.208 48.100 1.00 95.00 569 ASN A CA 1
ATOM 4450 C C . ASN A 1 569 ? -17.306 -18.770 46.971 1.00 95.00 569 ASN A C 1
ATOM 4452 O O . ASN A 1 569 ? -18.502 -18.576 47.204 1.00 95.00 569 ASN A O 1
ATOM 4456 N N . GLY A 1 570 ? -16.768 -18.512 45.775 1.00 93.19 570 GLY A N 1
ATOM 4457 C CA . GLY A 1 570 ? -17.534 -18.174 44.577 1.00 93.19 570 GLY A CA 1
ATOM 4458 C C . GLY A 1 570 ? -18.266 -19.379 43.994 1.00 93.19 570 GLY A C 1
ATOM 4459 O O . GLY A 1 570 ? -18.405 -20.415 44.646 1.00 93.19 570 GLY A O 1
ATOM 4460 N N . TYR A 1 571 ? -18.774 -19.250 42.770 1.00 92.81 571 TYR A N 1
ATOM 4461 C CA . TYR A 1 571 ? -19.519 -20.331 42.127 1.00 92.81 571 TYR A CA 1
ATOM 4462 C C . TYR A 1 571 ? -19.074 -20.601 40.683 1.00 92.81 571 TYR A C 1
ATOM 4464 O O . TYR A 1 571 ? -18.513 -19.735 40.023 1.00 92.81 571 TYR A O 1
ATOM 4472 N N . LEU A 1 572 ? -19.407 -21.816 40.214 1.00 89.62 572 LEU A N 1
ATOM 4473 C CA . LEU A 1 572 ? -19.005 -22.519 38.979 1.00 89.62 572 LEU A CA 1
ATOM 4474 C C . LEU A 1 572 ? -17.712 -23.331 39.064 1.00 89.62 572 LEU A C 1
ATOM 4476 O O . LEU A 1 572 ? -17.791 -24.542 38.862 1.00 89.62 572 LEU A O 1
ATOM 4480 N N . ALA A 1 573 ? -16.561 -22.717 39.331 1.00 91.75 573 ALA A N 1
ATOM 4481 C CA . ALA A 1 573 ? -15.274 -23.418 39.361 1.00 91.75 573 ALA A CA 1
ATOM 4482 C C . ALA A 1 573 ? -14.583 -23.383 40.735 1.00 91.75 573 ALA A C 1
ATOM 4484 O O . ALA A 1 573 ? -13.705 -24.209 40.975 1.00 91.75 573 ALA A O 1
ATOM 4485 N N . GLY A 1 574 ? -14.992 -22.493 41.646 1.00 93.12 574 GLY A N 1
ATOM 4486 C CA . GLY A 1 574 ? -14.433 -22.415 43.001 1.00 93.12 574 GLY A CA 1
ATOM 4487 C C . GLY A 1 574 ? -12.972 -21.964 42.999 1.00 93.12 574 GLY A C 1
ATOM 4488 O O . GLY A 1 574 ? -12.165 -22.414 43.816 1.00 93.12 574 GLY A O 1
ATOM 4489 N N . LEU A 1 575 ? -12.609 -21.119 42.033 1.00 96.19 575 LEU A N 1
ATOM 4490 C CA . LEU A 1 575 ? -11.255 -20.596 41.892 1.00 96.19 575 LEU A CA 1
ATOM 4491 C C . LEU A 1 575 ? -10.938 -19.640 43.046 1.00 96.19 575 LEU A C 1
ATOM 4493 O O . LEU A 1 575 ? -11.795 -18.891 43.508 1.00 96.19 575 LEU A O 1
ATOM 4497 N N . LYS A 1 576 ? -9.681 -19.651 43.497 1.00 97.56 576 LYS A N 1
ATOM 4498 C CA . LYS A 1 576 ? -9.223 -18.867 44.650 1.00 97.56 576 LYS A CA 1
ATOM 4499 C C . LYS A 1 576 ? -8.025 -17.992 44.304 1.00 97.56 576 LYS A C 1
ATOM 4501 O O . LYS A 1 576 ? -7.077 -18.462 43.668 1.00 97.56 576 LYS A O 1
ATOM 4506 N N . GLY A 1 577 ? -8.046 -16.756 44.800 1.00 96.75 577 GLY A N 1
ATOM 4507 C CA . GLY A 1 577 ? -6.967 -15.785 44.656 1.00 96.75 577 GLY A CA 1
ATOM 4508 C C . GLY A 1 577 ? -6.620 -15.512 43.194 1.00 96.75 577 GLY A C 1
ATOM 4509 O O . GLY A 1 577 ? -7.492 -15.279 42.359 1.00 96.75 577 GLY A O 1
ATOM 4510 N N . GLU A 1 578 ? -5.332 -15.583 42.877 1.00 95.88 578 GLU A N 1
ATOM 4511 C CA . GLU A 1 578 ? -4.804 -15.291 41.540 1.00 95.88 578 GLU A CA 1
ATOM 4512 C C . GLU A 1 578 ? -5.120 -16.358 40.482 1.00 95.88 578 GLU A C 1
ATOM 4514 O O . GLU A 1 578 ? -4.941 -16.095 39.295 1.00 95.88 578 GLU A O 1
ATOM 4519 N N . ASN A 1 579 ? -5.660 -17.520 40.877 1.00 97.12 579 ASN A N 1
ATOM 4520 C CA . ASN A 1 579 ? -6.157 -18.516 39.920 1.00 97.12 579 ASN A CA 1
ATOM 4521 C C . ASN A 1 579 ? -7.412 -18.034 39.177 1.00 97.12 579 ASN A C 1
ATOM 4523 O O . ASN A 1 579 ? -7.771 -18.596 38.146 1.00 97.12 579 ASN A O 1
ATOM 4527 N N . ILE A 1 580 ? -8.093 -17.008 39.698 1.00 97.94 580 ILE A N 1
ATOM 4528 C CA . ILE A 1 580 ? -9.197 -16.342 39.011 1.00 97.94 580 ILE A CA 1
ATOM 4529 C C . ILE A 1 580 ? -8.598 -15.459 37.906 1.00 97.94 580 ILE A C 1
ATOM 4531 O O . ILE A 1 580 ? -7.720 -14.633 38.211 1.00 97.94 580 ILE A O 1
ATOM 4535 N N . PRO A 1 581 ? -9.078 -15.557 36.648 1.00 97.31 581 PRO A N 1
ATOM 4536 C CA . PRO A 1 581 ? -8.592 -14.705 35.571 1.00 97.31 581 PRO A CA 1
ATOM 4537 C C . PRO A 1 581 ? -8.615 -13.235 35.984 1.00 97.31 581 PRO A C 1
ATOM 4539 O O . PRO A 1 581 ? -9.586 -12.746 36.564 1.00 97.31 581 PRO A O 1
ATOM 4542 N N . PHE A 1 582 ? -7.526 -12.524 35.702 1.00 97.12 582 PHE A N 1
ATOM 4543 C CA . PHE A 1 582 ? -7.338 -11.158 36.185 1.00 97.12 582 PHE A CA 1
ATOM 4544 C C . PHE A 1 582 ? -8.483 -10.222 35.759 1.00 97.12 582 PHE A C 1
ATOM 4546 O O . PHE A 1 582 ? -9.029 -9.488 36.581 1.00 97.12 582 PHE A O 1
ATOM 4553 N N . GLY A 1 583 ? -8.943 -10.341 34.508 1.00 96.94 583 GLY A N 1
ATOM 4554 C CA . GLY A 1 583 ? -10.114 -9.610 34.019 1.00 96.94 583 GLY A CA 1
ATOM 4555 C C . GLY A 1 583 ? -11.408 -9.921 34.786 1.00 96.94 583 GLY A C 1
ATOM 4556 O O . GLY A 1 583 ? -12.163 -9.001 35.082 1.00 96.94 583 GLY A O 1
ATOM 4557 N N . SER A 1 584 ? -11.644 -11.174 35.197 1.00 97.88 584 SER A N 1
ATOM 4558 C CA . SER A 1 584 ? -12.808 -11.540 36.024 1.00 97.88 584 SER A CA 1
ATOM 4559 C C . SER A 1 584 ? -12.775 -10.875 37.396 1.00 97.88 584 SER A C 1
ATOM 4561 O O . SER A 1 584 ? -13.810 -10.432 37.886 1.00 97.88 584 SER A O 1
ATOM 4563 N N . ARG A 1 585 ? -11.588 -10.754 38.003 1.00 98.31 585 ARG A N 1
ATOM 4564 C CA . ARG A 1 585 ? -11.421 -10.054 39.285 1.00 98.31 585 ARG A CA 1
ATOM 4565 C C . ARG A 1 585 ? -11.745 -8.561 39.159 1.00 98.31 585 ARG A C 1
ATOM 4567 O O . ARG A 1 585 ? -12.356 -7.996 40.066 1.00 98.31 585 ARG A O 1
ATOM 4574 N N . ILE A 1 586 ? -11.395 -7.936 38.028 1.00 98.31 586 ILE A N 1
ATOM 4575 C CA . ILE A 1 586 ? -11.780 -6.547 37.729 1.00 98.31 586 ILE A CA 1
ATOM 4576 C C . ILE A 1 586 ? -13.298 -6.429 37.553 1.00 98.31 586 ILE A C 1
ATOM 4578 O O . ILE A 1 586 ? -13.908 -5.534 38.142 1.00 98.31 586 ILE A O 1
ATOM 4582 N N . LEU A 1 587 ? -13.907 -7.329 36.771 1.00 97.81 587 LEU A N 1
ATOM 4583 C CA . LEU A 1 587 ? -15.358 -7.354 36.559 1.00 97.81 587 LEU A CA 1
ATOM 4584 C C . LEU A 1 587 ? -16.114 -7.472 37.881 1.00 97.81 587 LEU A C 1
ATOM 4586 O O . LEU A 1 587 ? -17.022 -6.685 38.112 1.00 97.81 587 LEU A O 1
ATOM 4590 N N . ALA A 1 588 ? -15.692 -8.366 38.779 1.00 97.56 588 ALA A N 1
ATOM 4591 C CA . ALA A 1 588 ? -16.342 -8.568 40.073 1.00 97.56 588 ALA A CA 1
ATOM 4592 C C . ALA A 1 588 ? -16.424 -7.277 40.911 1.00 97.56 588 ALA A C 1
ATOM 4594 O O . ALA A 1 588 ? -17.452 -7.006 41.538 1.00 97.56 588 ALA A O 1
ATOM 4595 N N . VAL A 1 589 ? -15.357 -6.466 40.916 1.00 98.00 589 VAL A N 1
ATOM 4596 C CA . VAL A 1 589 ? -15.321 -5.173 41.624 1.00 98.00 589 VAL A CA 1
ATOM 4597 C C . VAL A 1 589 ? -16.217 -4.142 40.937 1.00 98.00 589 VAL A C 1
ATOM 4599 O O . VAL A 1 589 ? -16.998 -3.470 41.614 1.00 98.00 589 VAL A O 1
ATOM 4602 N N . ALA A 1 590 ? -16.120 -4.024 39.610 1.00 97.25 590 ALA A N 1
ATOM 4603 C CA . ALA A 1 590 ? -16.886 -3.061 38.822 1.00 97.25 590 ALA A CA 1
ATOM 4604 C C . ALA A 1 590 ? -18.401 -3.338 38.866 1.00 97.25 590 ALA A C 1
ATOM 4606 O O . ALA A 1 590 ? -19.174 -2.422 39.153 1.00 97.25 590 ALA A O 1
ATOM 4607 N N . ASP A 1 591 ? -18.805 -4.593 38.653 1.00 95.81 591 ASP A N 1
ATOM 4608 C CA . ASP A 1 591 ? -20.192 -5.065 38.742 1.00 95.81 591 ASP A CA 1
ATOM 4609 C C . ASP A 1 591 ? -20.757 -4.824 40.144 1.00 95.81 591 ASP A C 1
ATOM 4611 O O . ASP A 1 591 ? -21.764 -4.136 40.306 1.00 95.81 591 ASP A O 1
ATOM 4615 N N . SER A 1 592 ? -20.048 -5.265 41.189 1.00 95.12 592 SER A N 1
ATOM 4616 C CA . SER A 1 592 ? -20.520 -5.084 42.567 1.00 95.12 592 SER A CA 1
ATOM 4617 C C . SER A 1 592 ? -20.689 -3.610 42.939 1.00 95.12 592 SER A C 1
ATOM 4619 O O . SER A 1 592 ? -21.638 -3.256 43.641 1.00 95.12 592 SER A O 1
ATOM 4621 N N . PHE A 1 593 ? -19.794 -2.732 42.483 1.00 95.25 593 PHE A N 1
ATOM 4622 C CA . PHE A 1 593 ? -19.911 -1.303 42.755 1.00 95.25 593 PHE A CA 1
ATOM 4623 C C . PHE A 1 593 ? -21.116 -0.668 42.056 1.00 95.25 593 PHE A C 1
ATOM 4625 O O . PHE A 1 593 ? -21.885 0.045 42.711 1.00 95.25 593 PHE A O 1
ATOM 4632 N N . ASP A 1 594 ? -21.314 -0.936 40.761 1.00 93.31 594 ASP A N 1
ATOM 4633 C CA . ASP A 1 594 ? -22.493 -0.431 40.051 1.00 93.31 594 ASP A CA 1
ATOM 4634 C C . ASP A 1 594 ? -23.775 -1.013 40.664 1.00 93.31 594 ASP A C 1
ATOM 4636 O O . ASP A 1 594 ? -24.689 -0.277 41.029 1.00 93.31 594 ASP A O 1
ATOM 4640 N N . ALA A 1 595 ? -23.801 -2.318 40.940 1.00 89.25 595 ALA A N 1
ATOM 4641 C CA . ALA A 1 595 ? -24.914 -2.997 41.590 1.00 89.25 595 ALA A CA 1
ATOM 4642 C C . ALA A 1 595 ? -25.313 -2.380 42.941 1.00 89.25 595 ALA A C 1
ATOM 4644 O O . ALA A 1 595 ? -26.505 -2.325 43.257 1.00 89.25 595 ALA A O 1
ATOM 4645 N N . MET A 1 596 ? -24.339 -1.928 43.740 1.00 91.81 596 MET A N 1
ATOM 4646 C CA . MET A 1 596 ? -24.569 -1.276 45.033 1.00 91.81 596 MET A CA 1
ATOM 4647 C C . MET A 1 596 ? -25.071 0.166 44.913 1.00 91.81 596 MET A C 1
ATOM 4649 O O . MET A 1 596 ? -25.796 0.621 45.802 1.00 91.81 596 MET A O 1
ATOM 4653 N N . THR A 1 597 ? -24.675 0.881 43.859 1.00 89.69 597 THR A N 1
ATOM 4654 C CA . THR A 1 597 ? -24.952 2.316 43.660 1.00 89.69 597 THR A CA 1
ATOM 4655 C C . THR A 1 597 ? -26.120 2.587 42.703 1.00 89.69 597 THR A C 1
ATOM 4657 O O . THR A 1 597 ? -26.638 3.705 42.659 1.00 89.69 597 THR A O 1
ATOM 4660 N N . SER A 1 598 ? -26.604 1.557 42.010 1.00 83.75 598 SER A N 1
ATOM 4661 C CA . SER A 1 598 ? -27.796 1.578 41.159 1.00 83.75 598 SER A CA 1
ATOM 4662 C C . SER A 1 598 ? -29.082 1.273 41.951 1.00 83.75 598 SER A C 1
ATOM 4664 O O . SER A 1 598 ? -29.079 0.562 42.959 1.00 83.75 598 SER A O 1
ATOM 4666 N N . LYS A 1 599 ? -30.226 1.831 41.523 1.00 70.25 599 LYS A N 1
ATOM 4667 C CA . LYS A 1 599 ? -31.539 1.577 42.156 1.00 70.25 599 LYS A CA 1
ATOM 4668 C C . LYS A 1 599 ? -32.046 0.178 41.780 1.00 70.25 599 LYS A C 1
ATOM 4670 O O . LYS A 1 599 ? -32.120 -0.131 40.598 1.00 70.25 599 LYS A O 1
ATOM 4675 N N . ARG A 1 600 ? -32.463 -0.632 42.763 1.00 69.56 600 ARG A N 1
ATOM 4676 C CA . ARG A 1 600 ? -33.038 -1.981 42.557 1.00 69.56 600 ARG A CA 1
ATOM 4677 C C . ARG A 1 600 ? -34.416 -2.121 43.237 1.00 69.56 600 ARG A C 1
ATOM 4679 O O . ARG A 1 600 ? -34.678 -1.380 44.186 1.00 69.56 600 ARG A O 1
ATOM 4686 N N . PRO A 1 601 ? -35.282 -3.074 42.829 1.00 59.03 601 PRO A N 1
ATOM 4687 C CA . PRO A 1 601 ? -36.658 -3.215 43.346 1.00 59.03 601 PRO A CA 1
ATOM 4688 C C . PRO A 1 601 ? -36.786 -3.322 44.872 1.00 59.03 601 PRO A C 1
ATOM 4690 O O . PRO A 1 601 ? -37.745 -2.818 45.448 1.00 59.03 601 PRO A O 1
ATOM 4693 N N . TYR A 1 602 ? -35.808 -3.942 45.540 1.00 61.38 602 TYR A N 1
ATOM 4694 C CA . TYR A 1 602 ? -35.859 -4.243 46.986 1.00 61.38 602 TYR A CA 1
ATOM 4695 C C . TYR A 1 602 ? -34.998 -3.369 47.859 1.00 61.38 602 TYR A C 1
ATOM 4697 O O . TYR A 1 602 ? -35.026 -3.493 49.083 1.00 61.38 602 TYR A O 1
ATOM 4705 N N . ARG A 1 603 ? -34.140 -2.565 47.240 1.00 69.19 603 ARG A N 1
ATOM 4706 C CA . ARG A 1 603 ? -33.043 -1.927 47.946 1.00 69.19 603 ARG A CA 1
ATOM 4707 C C . ARG A 1 603 ? -32.780 -0.558 47.351 1.00 69.19 603 ARG A C 1
ATOM 4709 O O . ARG A 1 603 ? -32.551 -0.410 46.152 1.00 69.19 603 ARG A O 1
ATOM 4716 N N . LYS A 1 604 ? -32.774 0.446 48.229 1.00 76.00 604 LYS A N 1
ATOM 4717 C CA . LYS A 1 604 ? -32.283 1.781 47.889 1.00 76.00 604 LYS A CA 1
ATOM 4718 C C . LYS A 1 604 ? -30.794 1.699 47.543 1.00 76.00 604 LYS A C 1
ATOM 4720 O O . LYS A 1 604 ? -30.044 0.995 48.217 1.00 76.00 604 LYS A O 1
ATOM 4725 N N . ALA A 1 605 ? -30.400 2.432 46.506 1.00 84.94 605 ALA A N 1
ATOM 4726 C CA . ALA A 1 605 ? -29.001 2.612 46.137 1.00 84.94 605 ALA A CA 1
ATOM 4727 C C . ALA A 1 605 ? -28.194 3.119 47.341 1.00 84.94 605 ALA A C 1
ATOM 4729 O O . ALA A 1 605 ? -28.649 4.026 48.045 1.00 84.94 605 ALA A O 1
ATOM 4730 N N . LEU A 1 606 ? -27.016 2.539 47.565 1.00 89.56 606 LEU A N 1
ATOM 4731 C CA . LEU A 1 606 ? -26.068 3.058 48.544 1.00 89.56 606 LEU A CA 1
ATOM 4732 C C . LEU A 1 606 ? -25.448 4.358 48.039 1.00 89.56 606 LEU A C 1
ATOM 4734 O O . LEU A 1 606 ? -25.300 4.577 46.833 1.00 89.56 606 LEU A O 1
ATOM 4738 N N . SER A 1 607 ? -25.025 5.206 48.972 1.00 90.88 607 SER A N 1
ATOM 4739 C CA . SER A 1 607 ? -24.108 6.288 48.642 1.00 90.88 607 SER A CA 1
ATOM 4740 C C . SER A 1 607 ? -22.755 5.726 48.196 1.00 90.88 607 SER A C 1
ATOM 4742 O O . SER A 1 607 ? -22.364 4.609 48.539 1.00 90.88 607 SER A O 1
ATOM 4744 N N . VAL A 1 608 ? -22.002 6.528 47.443 1.00 89.69 608 VAL A N 1
ATOM 4745 C CA . VAL A 1 608 ? -20.685 6.108 46.947 1.00 89.69 608 VAL A CA 1
ATOM 4746 C C . VAL A 1 608 ? -19.712 5.795 48.083 1.00 89.69 608 VAL A C 1
ATOM 4748 O O . VAL A 1 608 ? -18.942 4.847 47.964 1.00 89.69 608 VAL A O 1
ATOM 4751 N N . GLU A 1 609 ? -19.759 6.531 49.198 1.00 90.50 609 GLU A N 1
ATOM 4752 C CA . GLU A 1 609 ? -18.881 6.230 50.335 1.00 90.50 609 GLU A CA 1
ATOM 4753 C C . GLU A 1 609 ? -19.277 4.908 51.005 1.00 90.50 609 GLU A C 1
ATOM 4755 O O . GLU A 1 609 ? -18.401 4.104 51.297 1.00 90.50 609 GLU A O 1
ATOM 4760 N N . GLU A 1 610 ? -20.572 4.622 51.175 1.00 92.88 610 GLU A N 1
ATOM 4761 C CA . GLU A 1 610 ? -21.029 3.328 51.708 1.00 92.88 610 GLU A CA 1
ATOM 4762 C C . GLU A 1 610 ? -20.613 2.159 50.803 1.00 92.88 610 GLU A C 1
ATOM 4764 O O . GLU A 1 610 ? -20.133 1.141 51.298 1.00 92.88 610 GLU A O 1
ATOM 4769 N N . ALA A 1 611 ? -20.727 2.315 49.479 1.00 93.88 611 ALA A N 1
ATOM 4770 C CA . ALA A 1 611 ? -20.266 1.310 48.523 1.00 93.88 611 ALA A CA 1
ATOM 4771 C C . ALA A 1 611 ? -18.741 1.096 48.597 1.00 93.88 611 ALA A C 1
ATOM 4773 O O . ALA A 1 611 ? -18.279 -0.044 48.570 1.00 93.88 611 ALA A O 1
ATOM 4774 N N . ILE A 1 612 ? -17.952 2.169 48.754 1.00 94.75 612 ILE A N 1
ATOM 4775 C CA . ILE A 1 612 ? -16.498 2.084 48.979 1.00 94.75 612 ILE A CA 1
ATOM 4776 C C . ILE A 1 612 ? -16.186 1.321 50.270 1.00 94.75 612 ILE A C 1
ATOM 4778 O O . ILE A 1 612 ? -15.308 0.458 50.267 1.00 94.75 612 ILE A O 1
ATOM 4782 N N . GLN A 1 613 ? -16.888 1.616 51.368 1.00 95.38 613 GLN A N 1
ATOM 4783 C CA . GLN A 1 613 ? -16.672 0.920 52.637 1.00 95.38 613 GLN A CA 1
ATOM 4784 C C . GLN A 1 613 ? -16.999 -0.574 52.525 1.00 95.38 613 GLN A C 1
ATOM 4786 O O . GLN A 1 613 ? -16.260 -1.399 53.063 1.00 95.38 613 GLN A O 1
ATOM 4791 N N . GLU A 1 614 ? -18.041 -0.945 51.778 1.00 96.12 614 GLU A N 1
ATOM 4792 C CA . GLU A 1 614 ? -18.379 -2.353 51.557 1.00 96.12 614 GLU A CA 1
ATOM 4793 C C . GLU A 1 614 ? -17.327 -3.077 50.696 1.00 96.12 614 GLU A C 1
ATOM 4795 O O . GLU A 1 614 ? -16.961 -4.213 51.012 1.00 96.12 614 GLU A O 1
ATOM 4800 N N . LEU A 1 615 ? -16.770 -2.421 49.667 1.00 96.62 615 LEU A N 1
ATOM 4801 C CA . LEU A 1 615 ? -15.641 -2.967 48.900 1.00 96.62 615 LEU A CA 1
ATOM 4802 C C . LEU A 1 615 ? -14.409 -3.187 49.790 1.00 96.62 615 LEU A C 1
ATOM 4804 O O . LEU A 1 615 ? -13.810 -4.260 49.754 1.00 96.62 615 LEU A O 1
ATOM 4808 N N . LEU A 1 616 ? -14.052 -2.204 50.626 1.00 96.62 616 LEU A N 1
ATOM 4809 C CA . LEU A 1 616 ? -12.909 -2.296 51.543 1.00 96.62 616 LEU A CA 1
ATOM 4810 C C . LEU A 1 616 ? -13.097 -3.404 52.586 1.00 96.62 616 LEU A C 1
ATOM 4812 O O . LEU A 1 616 ? -12.174 -4.172 52.843 1.00 96.62 616 LEU A O 1
ATOM 4816 N N . LYS A 1 617 ? -14.302 -3.537 53.150 1.00 97.12 617 LYS A N 1
ATOM 4817 C CA . LYS A 1 617 ? -14.649 -4.578 54.130 1.00 97.12 617 LYS A CA 1
ATOM 4818 C C . LYS A 1 617 ? -14.538 -5.997 53.562 1.00 97.12 617 LYS A C 1
ATOM 4820 O O . LYS A 1 617 ? -14.206 -6.930 54.298 1.00 97.12 617 LYS A O 1
ATOM 4825 N N . ASN A 1 618 ? -14.832 -6.163 52.273 1.00 97.31 618 ASN A N 1
ATOM 4826 C CA . ASN A 1 618 ? -14.771 -7.448 51.573 1.00 97.31 618 ASN A CA 1
ATOM 4827 C C . ASN A 1 618 ? -13.484 -7.640 50.748 1.00 97.31 618 ASN A C 1
ATOM 4829 O O . ASN A 1 618 ? -13.360 -8.641 50.035 1.00 97.31 618 ASN A O 1
ATOM 4833 N N . SER A 1 619 ? -12.521 -6.723 50.870 1.00 97.44 619 SER A N 1
ATOM 4834 C CA . SER A 1 619 ? -11.181 -6.829 50.291 1.00 97.44 619 SER A CA 1
ATOM 4835 C C . SER A 1 619 ? -10.441 -8.052 50.848 1.00 97.44 619 SER A C 1
ATOM 4837 O O . SER A 1 619 ? -10.442 -8.292 52.056 1.00 97.44 619 SER A O 1
ATOM 4839 N N . GLY A 1 620 ? -9.871 -8.877 49.968 1.00 94.44 620 GLY A N 1
ATOM 4840 C CA . GLY A 1 620 ? -9.228 -10.151 50.315 1.00 94.44 620 GLY A CA 1
ATOM 4841 C C . GLY A 1 620 ? -10.200 -11.292 50.625 1.00 94.44 620 GLY A C 1
ATOM 4842 O O . GLY A 1 620 ? -9.761 -12.416 50.865 1.00 94.44 620 GLY A O 1
ATOM 4843 N N . LYS A 1 621 ? -11.512 -11.020 50.610 1.00 96.12 621 LYS A N 1
ATOM 4844 C CA . LYS A 1 621 ? -12.578 -12.020 50.732 1.00 96.12 621 LYS A CA 1
ATOM 4845 C C . LYS A 1 621 ? -13.299 -12.177 49.402 1.00 96.12 621 LYS A C 1
ATOM 4847 O O . LYS A 1 621 ? -12.986 -13.056 48.615 1.00 96.12 621 LYS A O 1
ATOM 4852 N N . GLN A 1 622 ? -14.243 -11.288 49.115 1.00 95.94 622 GLN A N 1
ATOM 4853 C CA . GLN A 1 622 ? -14.959 -11.302 47.845 1.00 95.94 622 GLN A CA 1
ATOM 4854 C C . GLN A 1 622 ? -14.082 -10.770 46.716 1.00 95.94 622 GLN A C 1
ATOM 4856 O O . GLN A 1 622 ? -14.073 -11.336 45.627 1.00 95.94 622 GLN A O 1
ATOM 4861 N N . PHE A 1 623 ? -13.340 -9.701 46.998 1.00 98.19 623 PHE A N 1
ATOM 4862 C CA . PHE A 1 623 ? -12.637 -8.918 45.994 1.00 98.19 623 PHE A CA 1
ATOM 4863 C C . PHE A 1 623 ? -11.128 -9.032 46.143 1.00 98.19 623 PHE A C 1
ATOM 4865 O O . PHE A 1 623 ? -10.610 -9.172 47.252 1.00 98.19 623 PHE A O 1
ATOM 4872 N N . ASP A 1 624 ? -10.433 -8.903 45.020 1.00 98.19 624 ASP A N 1
ATOM 4873 C CA . ASP A 1 624 ? -8.984 -8.769 44.998 1.00 98.19 624 ASP A CA 1
ATOM 4874 C C . ASP A 1 624 ? -8.545 -7.469 45.711 1.00 98.19 624 ASP A C 1
ATOM 4876 O O . ASP A 1 624 ? -9.025 -6.386 45.345 1.00 98.19 624 ASP A O 1
ATOM 4880 N N . PRO A 1 625 ? -7.650 -7.543 46.717 1.00 97.56 625 PRO A N 1
ATOM 4881 C CA . PRO A 1 625 ? -7.207 -6.369 47.462 1.00 97.56 625 PRO A CA 1
ATOM 4882 C C . PRO A 1 625 ? -6.539 -5.281 46.623 1.00 97.56 625 PRO A C 1
ATOM 4884 O O . PRO A 1 625 ? -6.726 -4.091 46.899 1.00 97.56 625 PRO A O 1
ATOM 4887 N N . GLU A 1 626 ? -5.760 -5.668 45.614 1.00 97.50 626 GLU A N 1
ATOM 4888 C CA . GLU A 1 626 ? -5.022 -4.730 44.774 1.00 97.50 626 GLU A CA 1
ATOM 4889 C C . GLU A 1 626 ? -5.991 -3.937 43.894 1.00 97.50 626 GLU A C 1
ATOM 4891 O O . GLU A 1 626 ? -5.953 -2.704 43.861 1.00 97.50 626 GLU A O 1
ATOM 4896 N N . ILE A 1 627 ? -6.938 -4.638 43.265 1.00 97.94 627 ILE A N 1
ATOM 4897 C CA . ILE A 1 627 ? -7.955 -4.028 42.402 1.00 97.94 627 ILE A CA 1
ATOM 4898 C C . ILE A 1 627 ? -8.866 -3.098 43.212 1.00 97.94 627 ILE A C 1
ATOM 4900 O O . ILE A 1 627 ? -9.159 -1.989 42.761 1.00 97.94 627 ILE A O 1
ATOM 4904 N N . VAL A 1 628 ? -9.282 -3.496 44.423 1.00 97.81 628 VAL A N 1
ATOM 4905 C CA . VAL A 1 628 ? -10.076 -2.628 45.313 1.00 97.81 628 VAL A CA 1
ATOM 4906 C C . VAL A 1 628 ? -9.315 -1.347 45.645 1.00 97.81 628 VAL A C 1
ATOM 4908 O O . VAL A 1 628 ? -9.887 -0.261 45.556 1.00 97.81 628 VAL A O 1
ATOM 4911 N N . SER A 1 629 ? -8.029 -1.450 45.992 1.00 97.06 629 SER A N 1
ATOM 4912 C CA . SER A 1 629 ? -7.190 -0.286 46.298 1.00 97.06 629 SER A CA 1
ATOM 4913 C C . SER A 1 629 ? -7.130 0.694 45.120 1.00 97.06 629 SER A C 1
ATOM 4915 O O . SER A 1 629 ? -7.404 1.890 45.279 1.00 97.06 629 SER A O 1
ATOM 4917 N N . VAL A 1 630 ? -6.862 0.176 43.916 1.00 97.00 630 VAL A N 1
ATOM 4918 C CA . VAL A 1 630 ? -6.825 0.960 42.673 1.00 97.00 630 VAL A CA 1
ATOM 4919 C C . VAL A 1 630 ? -8.174 1.628 42.399 1.00 97.00 630 VAL A C 1
ATOM 4921 O O . VAL A 1 630 ? -8.235 2.836 42.154 1.00 97.00 630 VAL A O 1
ATOM 4924 N N . PHE A 1 631 ? -9.264 0.866 42.472 1.00 97.19 631 PHE A N 1
ATOM 4925 C CA . PHE A 1 631 ? -10.599 1.355 42.150 1.00 97.19 631 PHE A CA 1
ATOM 4926 C C . PHE A 1 631 ? -11.097 2.416 43.140 1.00 97.19 631 PHE A C 1
ATOM 4928 O O . PHE A 1 631 ? -11.601 3.463 42.729 1.00 97.19 631 PHE A O 1
ATOM 4935 N N . VAL A 1 632 ? -10.892 2.212 44.445 1.00 95.75 632 VAL A N 1
ATOM 4936 C CA . VAL A 1 632 ? -11.242 3.204 45.476 1.00 95.75 632 VAL A CA 1
ATOM 4937 C C . VAL A 1 632 ? -10.468 4.507 45.266 1.00 95.75 632 VAL A C 1
ATOM 4939 O O . VAL A 1 632 ? -11.044 5.591 45.403 1.00 95.75 632 VAL A O 1
ATOM 4942 N N . GLY A 1 633 ? -9.188 4.420 44.887 1.00 93.94 633 GLY A N 1
ATOM 4943 C CA . GLY A 1 633 ? -8.386 5.580 44.498 1.00 93.94 633 GLY A CA 1
ATOM 4944 C C . GLY A 1 633 ? -9.020 6.367 43.346 1.00 93.94 633 GLY A C 1
ATOM 4945 O O . GLY A 1 633 ? -9.238 7.574 43.479 1.00 93.94 633 GLY A O 1
ATOM 4946 N N . LEU A 1 634 ? -9.395 5.675 42.263 1.00 93.81 634 LEU A N 1
ATOM 4947 C CA . LEU A 1 634 ? -10.033 6.271 41.079 1.00 93.81 634 LEU A CA 1
ATOM 4948 C C . LEU A 1 634 ? -11.359 6.974 41.413 1.00 93.81 634 LEU A C 1
ATOM 495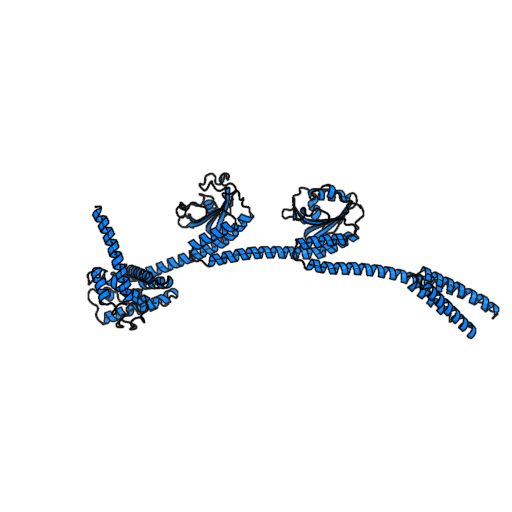0 O O . LEU A 1 634 ? -11.598 8.105 40.982 1.00 93.81 634 LEU A O 1
ATOM 4954 N N . ILE A 1 635 ? -12.227 6.330 42.198 1.00 92.25 635 ILE A N 1
ATOM 4955 C CA . ILE A 1 635 ? -13.535 6.896 42.553 1.00 92.25 635 ILE A CA 1
ATOM 4956 C C . ILE A 1 635 ? -13.384 8.124 43.459 1.00 92.25 635 ILE A C 1
ATOM 4958 O O . ILE A 1 635 ? -14.046 9.142 43.231 1.00 92.25 635 ILE A O 1
ATOM 4962 N N . ARG A 1 636 ? -12.488 8.079 44.454 1.00 89.81 636 ARG A N 1
ATOM 4963 C CA . ARG A 1 636 ? -12.239 9.221 45.353 1.00 89.81 636 ARG A CA 1
ATOM 4964 C C . ARG A 1 636 ? -11.643 10.420 44.617 1.00 89.81 636 ARG A C 1
ATOM 4966 O O . ARG A 1 636 ? -12.021 11.555 44.913 1.00 89.81 636 ARG A O 1
ATOM 4973 N N . GLU A 1 637 ? -10.765 10.187 43.645 1.00 87.75 637 GLU A N 1
ATOM 4974 C CA . GLU A 1 637 ? -10.213 11.232 42.777 1.00 87.75 637 GLU A CA 1
ATOM 4975 C C . GLU A 1 637 ? -11.318 11.920 41.955 1.00 87.75 637 GLU A C 1
ATOM 4977 O O . GLU A 1 637 ? -11.461 13.147 42.008 1.00 87.75 637 GLU A O 1
ATOM 4982 N N . LYS A 1 638 ? -12.187 11.140 41.292 1.00 83.25 638 LYS A N 1
ATOM 4983 C CA . LYS A 1 638 ? -13.350 11.676 40.559 1.00 83.25 638 LYS A CA 1
ATOM 4984 C C . LYS A 1 638 ? -14.289 12.483 41.459 1.00 83.25 638 LYS A C 1
ATOM 4986 O O . LYS A 1 638 ? -14.731 13.570 41.075 1.00 83.25 638 LYS A O 1
ATOM 4991 N N . PHE A 1 639 ? -14.578 12.001 42.668 1.00 73.50 639 PHE A N 1
ATOM 4992 C CA . PHE A 1 639 ? -15.455 12.707 43.606 1.00 73.50 639 PHE A CA 1
ATOM 4993 C C . PHE A 1 639 ? -14.863 14.027 44.114 1.00 73.50 639 PHE A C 1
ATOM 4995 O O . PHE A 1 639 ? -15.601 15.009 44.242 1.00 73.50 639 PHE A O 1
ATOM 5002 N N . ARG A 1 640 ? -13.547 14.087 44.362 1.00 72.00 640 ARG A N 1
ATOM 5003 C CA . ARG A 1 640 ? -12.856 15.336 44.732 1.00 72.00 640 ARG A CA 1
ATOM 5004 C C . ARG A 1 640 ? -12.921 16.368 43.609 1.00 72.00 640 ARG A C 1
ATOM 5006 O O . ARG A 1 640 ? -13.304 17.508 43.864 1.00 72.00 640 ARG A O 1
ATOM 5013 N N . ASN A 1 641 ? -12.655 15.959 42.370 1.00 68.75 641 ASN A N 1
ATOM 5014 C CA . ASN A 1 641 ? -12.714 16.858 41.215 1.00 68.75 641 ASN A CA 1
ATOM 5015 C C . ASN A 1 641 ? -14.138 17.385 40.969 1.00 68.75 641 ASN A C 1
ATOM 5017 O O . ASN A 1 641 ? -14.325 18.573 40.726 1.00 68.75 641 ASN A O 1
ATOM 5021 N N . THR A 1 642 ? -15.162 16.545 41.138 1.00 62.31 642 THR A N 1
ATOM 5022 C CA . THR A 1 642 ? -16.567 16.954 40.950 1.00 62.31 642 THR A CA 1
ATOM 5023 C C . THR A 1 642 ? -17.059 17.904 42.053 1.00 62.31 642 THR A C 1
ATOM 5025 O O . THR A 1 642 ? -17.831 18.824 41.780 1.00 62.31 642 THR A O 1
ATOM 5028 N N . ARG A 1 643 ? -16.604 17.724 43.306 1.00 59.34 643 ARG A N 1
ATOM 5029 C CA . ARG A 1 643 ? -16.894 18.662 44.408 1.00 59.34 643 ARG A CA 1
ATOM 5030 C C . ARG A 1 643 ? -16.205 20.010 44.215 1.00 59.34 643 ARG A C 1
ATOM 5032 O O . ARG A 1 643 ? -16.848 21.022 44.461 1.00 59.34 643 ARG A O 1
ATOM 5039 N N . ASN A 1 644 ? -14.966 20.032 43.724 1.00 49.62 644 ASN A N 1
ATOM 5040 C CA . ASN A 1 644 ? -14.274 21.282 43.405 1.00 49.62 644 ASN A CA 1
ATOM 5041 C C . ASN A 1 644 ? -15.004 22.055 42.297 1.00 49.62 644 ASN A C 1
ATOM 5043 O O . ASN A 1 644 ? -15.249 23.244 42.457 1.00 49.62 644 ASN A O 1
ATOM 5047 N N . VAL A 1 645 ? -15.458 21.386 41.231 1.00 50.00 645 VAL A N 1
ATOM 5048 C CA . VAL A 1 645 ? -16.234 22.036 40.156 1.00 50.00 645 VAL A CA 1
ATOM 5049 C C . VAL A 1 645 ? -17.573 22.591 40.665 1.00 50.00 645 VAL A C 1
ATOM 5051 O O . VAL A 1 645 ? -17.931 23.719 40.334 1.00 50.00 645 VAL A O 1
ATOM 5054 N N . LYS A 1 646 ? -18.298 21.852 41.519 1.00 47.88 646 LYS A N 1
ATOM 5055 C CA . LYS A 1 646 ? -19.543 22.354 42.132 1.00 47.88 646 LYS A CA 1
ATOM 5056 C C . LYS A 1 646 ? -19.309 23.502 43.120 1.00 47.88 646 LYS A C 1
ATOM 5058 O O . LYS A 1 646 ? -20.126 24.411 43.154 1.00 47.88 646 LYS A O 1
ATOM 5063 N N . TYR A 1 647 ? -18.210 23.482 43.877 1.00 43.44 647 TYR A N 1
ATOM 5064 C CA . TYR A 1 647 ? -17.835 24.562 44.796 1.00 43.44 647 TYR A CA 1
ATOM 5065 C C . TYR A 1 647 ? -17.508 25.856 44.035 1.00 43.44 647 TYR A C 1
ATOM 5067 O O . TYR A 1 647 ? -17.996 26.919 44.403 1.00 43.44 647 TYR A O 1
ATOM 5075 N N . PHE A 1 648 ? -16.778 25.766 42.917 1.00 41.00 648 PHE A N 1
ATOM 5076 C CA . PHE A 1 648 ? -16.531 26.915 42.037 1.00 41.00 648 PHE A CA 1
ATOM 5077 C C . PHE A 1 648 ? -17.815 27.453 41.387 1.00 41.00 648 PHE A C 1
ATOM 5079 O O . PHE A 1 648 ? -17.987 28.666 41.315 1.00 41.00 648 PHE A O 1
ATOM 5086 N N . ALA A 1 649 ? -18.745 26.579 40.987 1.00 42.50 649 ALA A N 1
ATOM 5087 C CA . ALA A 1 649 ? -20.039 26.998 40.444 1.00 42.50 649 ALA A CA 1
ATOM 5088 C C . ALA A 1 649 ? -20.948 27.674 41.492 1.00 42.50 649 ALA A C 1
ATOM 5090 O O . ALA A 1 649 ? -21.682 28.589 41.143 1.00 42.50 649 ALA A O 1
ATOM 5091 N N . SER A 1 650 ? -20.880 27.271 42.769 1.00 40.78 650 SER A N 1
ATOM 5092 C CA . SER A 1 650 ? -21.660 27.880 43.862 1.00 40.78 650 SER A CA 1
ATOM 5093 C C . SER A 1 650 ? -21.059 29.161 44.447 1.00 40.78 650 SER A C 1
ATOM 5095 O O . SER A 1 650 ? -21.730 29.852 45.198 1.00 40.78 650 SER A O 1
ATOM 5097 N N . VAL A 1 651 ? -19.789 29.461 44.154 1.00 48.94 651 VAL A N 1
ATOM 5098 C CA . VAL A 1 651 ? -19.120 30.715 44.561 1.00 48.94 651 VAL A CA 1
ATOM 5099 C C . VAL A 1 651 ? -19.272 31.802 43.478 1.00 48.94 651 VAL A C 1
ATOM 5101 O O . VAL A 1 651 ? -18.978 32.967 43.727 1.00 48.94 651 VAL A O 1
ATOM 5104 N N . GLN A 1 652 ? -19.759 31.440 42.284 1.00 43.31 652 GLN A N 1
ATOM 5105 C CA . GLN A 1 652 ? -20.057 32.359 41.175 1.00 43.31 652 GLN A CA 1
ATOM 5106 C C . GLN A 1 652 ? -21.560 32.636 40.964 1.00 43.31 652 GLN A C 1
ATOM 5108 O O . GLN A 1 652 ? -21.904 33.416 40.076 1.00 43.31 652 GLN A O 1
ATOM 5113 N N . SER A 1 653 ? -22.438 32.022 41.761 1.00 36.03 653 SER A N 1
ATOM 5114 C CA . SER A 1 653 ? -23.879 32.316 41.852 1.00 36.03 653 SER A CA 1
ATOM 5115 C C . SER A 1 653 ? -24.179 33.067 43.136 1.00 36.03 653 SER A C 1
ATOM 5117 O O . SER A 1 653 ? -25.000 34.006 43.094 1.00 36.03 653 SER A O 1
#